Protein AF-A0A6G8D9Y0-F1 (afdb_monomer_lite)

Structure (mmCIF, N/CA/C/O backbone):
data_AF-A0A6G8D9Y0-F1
#
_entry.id   AF-A0A6G8D9Y0-F1
#
loop_
_atom_site.group_PDB
_atom_site.id
_atom_site.type_symbol
_atom_site.label_atom_id
_atom_site.label_alt_id
_atom_site.label_comp_id
_atom_site.label_asym_id
_atom_site.label_entity_id
_atom_site.label_seq_id
_atom_site.pdbx_PDB_ins_code
_atom_site.Cartn_x
_atom_site.Cartn_y
_atom_site.Cartn_z
_atom_site.occupancy
_atom_site.B_iso_or_equiv
_atom_site.auth_seq_id
_atom_site.auth_comp_id
_atom_site.auth_asym_id
_atom_site.auth_atom_id
_atom_site.pdbx_PDB_model_num
ATOM 1 N N . MET A 1 1 ? 21.546 -13.161 -48.685 1.00 50.31 1 MET A N 1
ATOM 2 C CA . MET A 1 1 ? 21.879 -13.154 -47.242 1.00 50.31 1 MET A CA 1
ATOM 3 C C . MET A 1 1 ? 23.247 -12.493 -47.107 1.00 50.31 1 MET A C 1
ATOM 5 O O . MET A 1 1 ? 24.201 -13.130 -47.518 1.00 50.31 1 MET A O 1
ATOM 9 N N . PRO A 1 2 ? 23.365 -11.225 -46.674 1.00 48.22 2 PRO A N 1
ATOM 10 C CA . PRO A 1 2 ? 24.574 -10.432 -46.944 1.00 48.22 2 PRO A CA 1
ATOM 11 C C . PRO A 1 2 ? 25.715 -10.573 -45.921 1.00 48.22 2 PRO A C 1
ATOM 13 O O . PRO A 1 2 ? 26.745 -9.939 -46.103 1.00 48.22 2 PRO A O 1
ATOM 16 N N . PHE A 1 3 ? 25.543 -11.341 -44.838 1.00 56.94 3 PHE A N 1
ATOM 17 C CA . PHE A 1 3 ? 26.361 -11.175 -43.625 1.00 56.94 3 PHE A CA 1
ATOM 18 C C . PHE A 1 3 ? 27.066 -12.440 -43.110 1.00 56.94 3 PHE A C 1
ATOM 20 O O . PHE A 1 3 ? 27.676 -12.390 -42.049 1.00 56.94 3 PHE A O 1
ATOM 27 N N . PHE A 1 4 ? 26.991 -13.571 -43.819 1.00 63.81 4 PHE A N 1
ATOM 28 C CA . PHE A 1 4 ? 27.434 -14.874 -43.301 1.00 63.81 4 PHE A CA 1
ATOM 29 C C . PHE A 1 4 ? 28.568 -15.459 -44.151 1.00 63.81 4 PHE A C 1
ATOM 31 O O . PHE A 1 4 ? 28.309 -16.227 -45.073 1.00 63.81 4 PHE A O 1
ATOM 38 N N . ASN A 1 5 ? 29.816 -15.104 -43.832 1.00 61.41 5 ASN A N 1
ATOM 39 C CA . ASN A 1 5 ? 31.020 -15.651 -44.484 1.00 61.41 5 ASN A CA 1
ATOM 40 C C . ASN A 1 5 ? 31.768 -16.680 -43.611 1.00 61.41 5 ASN A C 1
ATOM 42 O O . ASN A 1 5 ? 32.840 -17.146 -43.987 1.00 61.41 5 ASN A O 1
ATOM 46 N N . VAL A 1 6 ? 31.224 -17.025 -42.440 1.00 64.06 6 VAL A N 1
ATOM 47 C CA . VAL A 1 6 ? 31.900 -17.815 -41.399 1.00 64.06 6 VAL A CA 1
ATOM 48 C C . VAL A 1 6 ? 31.028 -18.999 -40.961 1.00 64.06 6 VAL A C 1
ATOM 50 O O . VAL A 1 6 ? 29.800 -18.925 -41.020 1.00 64.06 6 VAL A O 1
ATOM 53 N N . CYS A 1 7 ? 31.662 -20.096 -40.526 1.00 76.75 7 CYS A N 1
ATOM 54 C CA . CYS A 1 7 ? 31.003 -21.352 -40.140 1.00 76.75 7 CYS A CA 1
ATOM 55 C C . CYS A 1 7 ? 30.006 -21.160 -38.979 1.00 76.75 7 CYS A C 1
ATOM 57 O O . CYS A 1 7 ? 28.905 -21.717 -38.994 1.00 76.75 7 CYS A O 1
ATOM 59 N N . MET A 1 8 ? 30.360 -20.316 -38.002 1.00 87.62 8 MET A N 1
ATOM 60 C CA . MET A 1 8 ? 29.508 -19.951 -36.871 1.00 87.62 8 MET A CA 1
ATOM 61 C C . MET A 1 8 ? 29.649 -18.469 -36.512 1.00 87.62 8 MET A C 1
ATOM 63 O O . MET A 1 8 ? 30.760 -17.949 -36.444 1.00 87.62 8 MET A O 1
ATOM 67 N N . GLN A 1 9 ? 28.527 -17.819 -36.195 1.00 90.12 9 GLN A N 1
ATOM 68 C CA . GLN A 1 9 ? 28.499 -16.474 -35.617 1.00 90.12 9 GLN A CA 1
ATOM 69 C C . GLN A 1 9 ? 27.781 -16.486 -34.265 1.00 90.12 9 GLN A C 1
ATOM 71 O O . GLN A 1 9 ? 26.685 -17.041 -34.139 1.00 90.12 9 GLN A O 1
ATOM 76 N N . VAL A 1 10 ? 28.378 -15.856 -33.254 1.00 89.81 10 VAL A N 1
ATOM 77 C CA . VAL A 1 10 ? 27.790 -15.709 -31.916 1.00 89.81 10 VAL A CA 1
ATOM 78 C C . VAL A 1 10 ? 27.515 -14.235 -31.658 1.00 89.81 10 VAL A C 1
ATOM 80 O O . VAL A 1 10 ? 28.438 -13.426 -31.575 1.00 89.81 10 VAL A O 1
ATOM 83 N N . PHE A 1 11 ? 26.241 -13.887 -31.503 1.00 89.94 11 PHE A N 1
ATOM 84 C CA . PHE A 1 11 ? 25.819 -12.523 -31.211 1.00 89.94 11 PHE A CA 1
ATOM 85 C C . PHE A 1 11 ? 25.695 -12.340 -29.702 1.00 89.94 11 PHE A C 1
ATOM 87 O O . PHE A 1 11 ? 24.958 -13.074 -29.031 1.00 89.94 11 PHE A O 1
ATOM 94 N N . TYR A 1 12 ? 26.392 -11.344 -29.168 1.00 87.06 12 TYR A N 1
ATOM 95 C CA . TYR A 1 12 ? 26.414 -11.064 -27.739 1.00 87.06 12 TYR A CA 1
ATOM 96 C C . TYR A 1 12 ? 26.311 -9.565 -27.449 1.00 87.06 12 TYR A C 1
ATOM 98 O O . TYR A 1 12 ? 26.451 -8.709 -28.321 1.00 87.06 12 TYR A O 1
ATOM 106 N N . ASP A 1 13 ? 26.015 -9.265 -26.190 1.00 86.00 13 ASP A N 1
ATOM 107 C CA . ASP A 1 13 ? 25.946 -7.913 -25.654 1.00 86.00 13 ASP A CA 1
ATOM 108 C C . ASP A 1 13 ? 27.280 -7.567 -24.987 1.00 86.00 13 ASP A C 1
ATOM 110 O O . ASP A 1 13 ? 27.588 -8.110 -23.922 1.00 86.00 13 ASP A O 1
ATOM 114 N N . GLY A 1 14 ? 28.068 -6.687 -25.613 1.00 80.38 14 GLY A N 1
ATOM 115 C CA . GLY A 1 14 ? 29.402 -6.322 -25.134 1.00 80.38 14 GLY A CA 1
ATOM 116 C C . GLY A 1 14 ? 29.428 -5.658 -23.754 1.00 80.38 14 GLY A C 1
ATOM 117 O O . GLY A 1 14 ? 30.420 -5.793 -23.042 1.00 80.38 14 GLY A O 1
ATOM 118 N N . GLU A 1 15 ? 28.331 -5.021 -23.329 1.00 83.62 15 GLU A N 1
ATOM 119 C CA . GLU A 1 15 ? 28.207 -4.427 -21.986 1.00 83.62 15 GLU A CA 1
ATOM 120 C C . GLU A 1 15 ? 27.876 -5.466 -20.903 1.00 83.62 15 GLU A C 1
ATOM 122 O O . GLU A 1 15 ? 27.834 -5.130 -19.723 1.00 83.62 15 GLU A O 1
ATOM 127 N N . CYS A 1 16 ? 27.642 -6.736 -21.258 1.00 82.81 16 CYS A N 1
ATOM 128 C CA . CYS A 1 16 ? 27.448 -7.800 -20.280 1.00 82.81 16 CYS A CA 1
ATOM 129 C C . CYS A 1 16 ? 28.756 -8.577 -20.045 1.00 82.81 16 CYS A C 1
ATOM 131 O O . CYS A 1 16 ? 29.104 -9.430 -20.869 1.00 82.81 16 CYS A O 1
ATOM 133 N N . PRO A 1 17 ? 29.436 -8.413 -18.888 1.00 82.25 17 PRO A N 1
ATOM 134 C CA . PRO A 1 17 ? 30.695 -9.108 -18.617 1.00 82.25 17 PRO A CA 1
ATOM 135 C C . PRO A 1 17 ? 30.561 -10.632 -18.663 1.00 82.25 17 PRO A C 1
ATOM 137 O O . PRO A 1 17 ? 31.468 -11.315 -19.128 1.00 82.25 17 PRO A O 1
ATOM 140 N N . LEU A 1 18 ? 29.417 -11.170 -18.220 1.00 82.50 18 LEU A N 1
ATOM 141 C CA . LEU A 1 18 ? 29.143 -12.607 -18.259 1.00 82.50 18 LEU A CA 1
ATOM 142 C C . LEU A 1 18 ? 29.055 -13.127 -19.695 1.00 82.50 18 LEU A C 1
ATOM 144 O O . LEU A 1 18 ? 29.633 -14.167 -19.982 1.00 82.50 18 LEU A O 1
ATOM 148 N N . CYS A 1 19 ? 28.375 -12.407 -20.594 1.00 79.19 19 CYS A N 1
ATOM 149 C CA . CYS A 1 19 ? 28.251 -12.824 -21.992 1.00 79.19 19 CYS A CA 1
ATOM 150 C C . CYS A 1 19 ? 29.609 -12.761 -22.695 1.00 79.19 19 CYS A C 1
ATOM 152 O O . CYS A 1 19 ? 30.014 -13.745 -23.304 1.00 79.19 19 CYS A O 1
ATOM 154 N N . SER A 1 20 ? 30.330 -11.648 -22.539 1.00 78.75 20 SER A N 1
ATOM 155 C CA . SER A 1 20 ? 31.640 -11.434 -23.162 1.00 78.75 20 SER A CA 1
ATOM 156 C C . SER A 1 20 ? 32.686 -12.443 -22.677 1.00 78.75 20 SER A C 1
ATOM 158 O O . SER A 1 20 ? 33.406 -13.035 -23.472 1.00 78.75 20 SER A O 1
ATOM 160 N N . GLN A 1 21 ? 32.764 -12.698 -21.367 1.00 79.94 21 GLN A N 1
ATOM 161 C CA . GLN A 1 21 ? 33.706 -13.684 -20.822 1.00 79.94 21 GLN A CA 1
ATOM 162 C C . GLN A 1 21 ? 33.341 -15.112 -21.218 1.00 79.94 21 GLN A C 1
ATOM 164 O O . GLN A 1 21 ? 34.226 -15.944 -21.421 1.00 79.94 21 GLN A O 1
ATOM 169 N N . TYR A 1 22 ? 32.046 -15.408 -21.300 1.00 77.69 22 TYR A N 1
ATOM 170 C CA . TYR A 1 22 ? 31.579 -16.729 -21.667 1.00 77.69 22 TYR A CA 1
ATOM 171 C C . TYR A 1 22 ? 31.916 -17.053 -23.125 1.00 77.69 22 TYR A C 1
ATOM 173 O O . TYR A 1 22 ? 32.521 -18.090 -23.372 1.00 77.69 22 TYR A O 1
ATOM 181 N N . THR A 1 23 ? 31.636 -16.153 -24.074 1.00 74.06 23 THR A N 1
ATOM 182 C CA . THR A 1 23 ? 31.952 -16.370 -25.497 1.00 74.06 23 THR A CA 1
ATOM 183 C C . THR A 1 23 ? 33.449 -16.565 -25.749 1.00 74.06 23 THR A C 1
ATOM 185 O O . THR A 1 23 ? 33.820 -17.466 -26.498 1.00 74.06 23 THR A O 1
ATOM 188 N N . ILE A 1 24 ? 34.309 -15.810 -25.055 1.00 72.69 24 ILE A N 1
ATOM 189 C CA . ILE A 1 24 ? 35.775 -15.928 -25.154 1.00 72.69 24 ILE A CA 1
ATOM 190 C C . ILE A 1 24 ? 36.285 -17.286 -24.638 1.00 72.69 24 ILE A C 1
ATOM 192 O O . ILE A 1 24 ? 37.199 -17.874 -25.212 1.00 72.69 24 ILE A O 1
ATOM 196 N N . LYS A 1 25 ? 35.711 -17.816 -23.550 1.00 71.81 25 LYS A N 1
ATOM 197 C CA . LYS A 1 25 ? 36.245 -19.002 -22.848 1.00 71.81 25 LYS A CA 1
ATOM 198 C C . LYS A 1 25 ? 35.800 -20.349 -23.421 1.00 71.81 25 LYS A C 1
ATOM 200 O O . LYS A 1 25 ? 36.259 -21.381 -22.932 1.00 71.81 25 LYS A O 1
ATOM 205 N N . LEU A 1 26 ? 34.918 -20.374 -24.421 1.00 71.69 26 LEU A N 1
ATOM 206 C CA . LEU A 1 26 ? 34.346 -21.628 -24.925 1.00 71.69 26 LEU A CA 1
ATOM 207 C C . LEU A 1 26 ? 35.297 -22.459 -25.794 1.00 71.69 26 LEU A C 1
ATOM 209 O O . LEU A 1 26 ? 35.061 -23.662 -25.931 1.00 71.69 26 LEU A O 1
ATOM 213 N N . GLY A 1 27 ? 36.339 -21.852 -26.373 1.00 72.94 27 GLY A N 1
ATOM 214 C CA . GLY A 1 27 ? 37.294 -22.553 -27.242 1.00 72.94 27 GLY A CA 1
ATOM 215 C C . GLY A 1 27 ? 36.645 -23.192 -28.478 1.00 72.94 27 GLY A C 1
ATOM 216 O O . GLY A 1 27 ? 37.085 -24.246 -28.929 1.00 72.94 27 GLY A O 1
ATOM 217 N N . LEU A 1 28 ? 35.575 -22.578 -28.998 1.00 77.75 28 LEU A N 1
ATOM 218 C CA . LEU A 1 28 ? 34.721 -23.129 -30.062 1.00 77.75 28 LEU A CA 1
ATOM 219 C C . LEU A 1 28 ? 35.486 -23.419 -31.358 1.00 77.75 28 LEU A C 1
ATOM 221 O O . LEU A 1 28 ? 35.120 -24.332 -32.095 1.00 77.75 28 LEU A O 1
ATOM 225 N N . GLU A 1 29 ? 36.568 -22.686 -31.617 1.00 75.56 29 GLU A N 1
ATOM 226 C CA . GLU A 1 29 ? 37.358 -22.811 -32.843 1.00 75.56 29 GLU A CA 1
ATOM 227 C C . GLU A 1 29 ? 37.914 -24.225 -33.054 1.00 75.56 29 GLU A C 1
ATOM 229 O O . GLU A 1 29 ? 38.002 -24.704 -34.183 1.00 75.56 29 GLU A O 1
ATOM 234 N N . LYS A 1 30 ? 38.194 -24.950 -31.961 1.00 71.44 30 LYS A N 1
ATOM 235 C CA . LYS A 1 30 ? 38.658 -26.344 -32.018 1.00 71.44 30 LYS A CA 1
ATOM 236 C C . LYS A 1 30 ? 37.603 -27.313 -32.557 1.00 71.44 30 LYS A C 1
ATOM 238 O O . LYS A 1 30 ? 37.970 -28.356 -33.085 1.00 71.44 30 LYS A O 1
ATOM 243 N N . ALA A 1 31 ? 36.317 -27.000 -32.397 1.00 73.12 31 ALA A N 1
ATOM 244 C CA . ALA A 1 31 ? 35.209 -27.874 -32.778 1.00 73.12 31 ALA A CA 1
ATOM 245 C C . ALA A 1 31 ? 34.554 -27.483 -34.112 1.00 73.12 31 ALA A C 1
ATOM 247 O O . ALA A 1 31 ? 34.058 -28.359 -34.816 1.00 73.12 31 ALA A O 1
ATOM 248 N N . VAL A 1 32 ? 34.527 -26.188 -34.458 1.00 74.62 32 VAL A N 1
ATOM 249 C CA . VAL A 1 32 ? 33.799 -25.675 -35.640 1.00 74.62 32 VAL A CA 1
ATOM 250 C C . VAL A 1 32 ? 34.645 -24.842 -36.613 1.00 74.62 32 VAL A C 1
ATOM 252 O O . VAL A 1 32 ? 34.125 -24.388 -37.633 1.00 74.62 32 VAL A O 1
ATOM 255 N N . GLY A 1 33 ? 35.944 -24.661 -36.351 1.00 78.69 33 GLY A N 1
ATOM 256 C CA . GLY A 1 33 ? 36.839 -23.873 -37.201 1.00 78.69 33 GLY A CA 1
ATOM 257 C C . GLY A 1 33 ? 36.701 -22.369 -36.952 1.00 78.69 33 GLY A C 1
ATOM 258 O O . GLY A 1 33 ? 36.866 -21.910 -35.830 1.00 78.69 33 GLY A O 1
ATOM 259 N N . LEU A 1 34 ? 36.414 -21.577 -37.987 1.00 79.75 34 LEU A N 1
ATOM 260 C CA . LEU A 1 34 ? 36.272 -20.121 -37.847 1.00 79.75 34 LEU A CA 1
ATOM 261 C C . LEU A 1 34 ? 34.972 -19.758 -37.107 1.00 79.75 34 LEU A C 1
ATOM 263 O O . LEU A 1 34 ? 33.882 -20.170 -37.517 1.00 79.75 34 LEU A O 1
ATOM 267 N N . VAL A 1 35 ? 35.094 -18.950 -36.050 1.00 83.12 35 VAL A N 1
ATOM 268 C CA . VAL A 1 35 ? 33.979 -18.411 -35.257 1.00 83.12 35 VAL A CA 1
ATOM 269 C C . VAL A 1 35 ? 34.064 -16.892 -35.236 1.00 83.12 35 VAL A C 1
ATOM 271 O O . VAL A 1 35 ? 35.095 -16.330 -34.885 1.00 83.12 35 VAL A O 1
ATOM 274 N N . GLU A 1 36 ? 32.969 -16.217 -35.572 1.00 87.25 36 GLU A N 1
ATOM 275 C CA . GLU A 1 36 ? 32.878 -14.758 -35.495 1.00 87.25 36 GLU A CA 1
ATOM 276 C C . GLU A 1 36 ? 32.059 -14.343 -34.267 1.00 87.25 36 GLU A C 1
ATOM 278 O O . GLU A 1 36 ? 30.906 -14.752 -34.094 1.00 87.25 36 GLU A O 1
ATOM 283 N N . LEU A 1 37 ? 32.651 -13.527 -33.395 1.00 87.06 37 LEU A N 1
ATOM 284 C CA . LEU A 1 37 ? 31.970 -12.950 -32.237 1.00 87.06 37 LEU A CA 1
ATOM 285 C C . LEU A 1 37 ? 31.473 -11.548 -32.599 1.00 87.06 37 LEU A C 1
ATOM 287 O O . LEU A 1 37 ? 32.272 -10.658 -32.878 1.00 87.06 37 LEU A O 1
ATOM 291 N N . ILE A 1 38 ? 30.157 -11.340 -32.575 1.00 88.75 38 ILE A N 1
ATOM 292 C CA . ILE A 1 38 ? 29.527 -10.086 -33.005 1.00 88.75 38 ILE A CA 1
ATOM 293 C C . ILE A 1 38 ? 28.942 -9.361 -31.791 1.00 88.75 38 ILE A C 1
ATOM 295 O O . ILE A 1 38 ? 27.948 -9.807 -31.207 1.00 88.75 38 ILE A O 1
ATOM 299 N N . ASN A 1 39 ? 29.531 -8.215 -31.435 1.00 88.44 39 ASN A N 1
ATOM 300 C CA . ASN A 1 39 ? 28.971 -7.307 -30.436 1.00 88.44 39 ASN A CA 1
ATOM 301 C C . ASN A 1 39 ? 27.792 -6.522 -31.034 1.00 88.44 39 ASN A C 1
ATOM 303 O O . ASN A 1 39 ? 27.966 -5.672 -31.908 1.00 88.44 39 ASN A O 1
ATOM 307 N N . LEU A 1 40 ? 26.581 -6.767 -30.529 1.00 87.56 40 LEU A N 1
ATOM 308 C CA . LEU A 1 40 ? 25.357 -6.141 -31.041 1.00 87.56 40 LEU A CA 1
ATOM 309 C C . LEU A 1 40 ? 25.271 -4.628 -30.798 1.00 87.56 40 LEU A C 1
ATOM 311 O O . LEU A 1 40 ? 24.463 -3.967 -31.447 1.00 87.56 40 LEU A O 1
ATOM 315 N N . ARG A 1 41 ? 26.090 -4.063 -29.901 1.00 84.94 41 ARG A N 1
ATOM 316 C CA . ARG A 1 41 ? 26.134 -2.607 -29.663 1.00 84.94 41 ARG A CA 1
ATOM 317 C C . ARG A 1 41 ? 26.851 -1.836 -30.764 1.00 84.94 41 ARG A C 1
ATOM 319 O O . ARG A 1 41 ? 26.558 -0.667 -30.976 1.00 84.94 41 ARG A O 1
ATOM 326 N N . GLU A 1 42 ? 27.752 -2.499 -31.479 1.00 87.31 42 GLU A N 1
ATOM 327 C CA . GLU A 1 42 ? 28.568 -1.908 -32.548 1.00 87.31 42 GLU A CA 1
ATOM 328 C C . GLU A 1 42 ? 27.992 -2.185 -33.949 1.00 87.31 42 GLU A C 1
ATOM 330 O O . GLU A 1 42 ? 28.520 -1.710 -34.955 1.00 87.31 42 GLU A O 1
ATOM 335 N N . ARG A 1 43 ? 26.917 -2.983 -34.022 1.00 87.38 43 ARG A N 1
ATOM 336 C CA . ARG A 1 43 ? 26.302 -3.495 -35.258 1.00 87.38 43 ARG A CA 1
ATOM 337 C C . ARG A 1 43 ? 24.767 -3.368 -35.208 1.00 87.38 43 ARG A C 1
ATOM 339 O O . ARG A 1 43 ? 24.061 -4.385 -35.157 1.00 87.38 43 ARG A O 1
ATOM 346 N N . PRO A 1 44 ? 24.210 -2.141 -35.172 1.00 84.06 44 PRO A N 1
ATOM 347 C CA . PRO A 1 44 ? 22.764 -1.913 -35.063 1.00 84.06 44 PRO A CA 1
ATOM 348 C C . PRO A 1 44 ? 21.954 -2.542 -36.211 1.00 84.06 44 PRO A C 1
ATOM 350 O O . PRO A 1 44 ? 20.813 -2.963 -36.009 1.00 84.06 44 PRO A O 1
ATOM 353 N N . GLU A 1 45 ? 22.543 -2.677 -37.397 1.00 88.31 45 GLU A N 1
ATOM 354 C CA . GLU A 1 45 ? 21.960 -3.363 -38.549 1.00 88.31 45 GLU A CA 1
ATOM 355 C C . GLU A 1 45 ? 21.708 -4.857 -38.282 1.00 88.31 45 GLU A C 1
ATOM 357 O O . GLU A 1 45 ? 20.662 -5.384 -38.668 1.00 88.31 45 GLU A O 1
ATOM 362 N N . MET A 1 46 ? 22.600 -5.527 -37.542 1.00 87.44 46 MET A N 1
ATOM 363 C CA . MET A 1 46 ? 22.434 -6.934 -37.153 1.00 87.44 46 MET A CA 1
ATOM 364 C C . MET A 1 46 ? 21.347 -7.094 -36.098 1.00 87.44 46 MET A C 1
ATOM 366 O O . MET A 1 46 ? 20.542 -8.023 -36.164 1.00 87.44 46 MET A O 1
ATOM 370 N N . LEU A 1 47 ? 21.278 -6.160 -35.147 1.00 86.88 47 LEU A N 1
ATOM 371 C CA . LEU A 1 47 ? 20.212 -6.125 -34.150 1.00 86.88 47 LEU A CA 1
ATOM 372 C C . LEU A 1 47 ? 18.835 -5.952 -34.812 1.00 86.88 47 LEU A C 1
ATOM 374 O O . LEU A 1 47 ? 17.884 -6.649 -34.450 1.00 86.88 47 LEU A O 1
ATOM 378 N N . ALA A 1 48 ? 18.721 -5.055 -35.796 1.00 85.94 48 ALA A N 1
ATOM 379 C CA . ALA A 1 48 ? 17.496 -4.870 -36.570 1.00 85.94 48 ALA A CA 1
ATOM 380 C C . ALA A 1 48 ? 17.141 -6.124 -37.388 1.00 85.94 48 ALA A C 1
ATOM 382 O O . ALA A 1 48 ? 15.982 -6.547 -37.400 1.00 85.94 48 ALA A O 1
ATOM 383 N N . TRP A 1 49 ? 18.135 -6.764 -38.012 1.00 88.75 49 TRP A N 1
ATOM 384 C CA . TRP A 1 49 ? 17.942 -8.012 -38.749 1.00 88.75 49 TRP A CA 1
ATOM 385 C C . TRP A 1 49 ? 17.434 -9.147 -37.848 1.00 88.75 49 TRP A C 1
ATOM 387 O O . TRP A 1 49 ? 16.433 -9.781 -38.188 1.00 88.75 49 TRP A O 1
ATOM 397 N N . LEU A 1 50 ? 18.041 -9.362 -36.677 1.00 89.62 50 LEU A N 1
ATOM 398 C CA . LEU A 1 50 ? 17.598 -10.375 -35.710 1.00 89.62 50 LEU A CA 1
ATOM 399 C C . LEU A 1 50 ? 16.143 -10.155 -35.285 1.00 89.62 50 LEU A C 1
ATOM 401 O O . LEU A 1 50 ? 15.332 -11.084 -35.333 1.00 89.62 50 LEU A O 1
ATOM 405 N N . LYS A 1 51 ? 15.780 -8.905 -34.982 1.00 86.25 51 LYS A N 1
ATOM 406 C CA . LYS A 1 51 ? 14.398 -8.540 -34.649 1.00 86.25 51 LYS A CA 1
ATOM 407 C C . LYS A 1 51 ? 13.430 -8.791 -35.800 1.00 86.25 51 LYS A C 1
ATOM 409 O O . LYS A 1 51 ? 12.339 -9.300 -35.561 1.00 86.25 51 LYS A O 1
ATOM 414 N N . SER A 1 52 ? 13.827 -8.510 -37.046 1.00 87.31 52 SER A N 1
ATOM 415 C CA . SER A 1 52 ? 13.008 -8.814 -38.234 1.00 87.31 52 SER A CA 1
ATOM 416 C C . SER A 1 52 ? 12.732 -10.315 -38.403 1.00 87.31 52 SER A C 1
ATOM 418 O O . SER A 1 52 ? 11.751 -10.703 -39.032 1.00 87.31 52 SER A O 1
ATOM 420 N N . LYS A 1 53 ? 13.576 -11.169 -37.812 1.00 87.19 53 LYS A N 1
ATOM 421 C CA . LYS A 1 53 ? 13.408 -12.627 -37.758 1.00 87.19 53 LYS A CA 1
ATOM 422 C C . LYS A 1 53 ? 12.661 -13.110 -36.511 1.00 87.19 53 LYS A C 1
ATOM 424 O O . LYS A 1 53 ? 12.569 -14.315 -36.301 1.00 87.19 53 LYS A O 1
ATOM 429 N N . GLY A 1 54 ? 12.122 -12.200 -35.697 1.00 85.06 54 GLY A N 1
ATOM 430 C CA . GLY A 1 54 ? 11.400 -12.526 -34.466 1.00 85.06 54 GLY A CA 1
ATOM 431 C C . GLY A 1 54 ? 12.302 -12.945 -33.302 1.00 85.06 54 GLY A C 1
ATOM 432 O O . GLY A 1 54 ? 11.804 -13.464 -32.307 1.00 85.06 54 GLY A O 1
ATOM 433 N N . VAL A 1 55 ? 13.617 -12.731 -33.410 1.00 86.31 55 VAL A N 1
ATOM 434 C CA . VAL A 1 55 ? 14.589 -13.056 -32.362 1.00 86.31 55 VAL A CA 1
ATOM 435 C C . VAL A 1 55 ? 14.962 -11.778 -31.623 1.00 86.31 55 VAL A C 1
ATOM 437 O O . VAL A 1 55 ? 15.483 -10.841 -32.223 1.00 86.31 55 VAL A O 1
ATOM 440 N N . ASP A 1 56 ? 14.712 -11.744 -30.314 1.00 85.44 56 ASP A N 1
ATOM 441 C CA . ASP A 1 56 ? 15.084 -10.615 -29.459 1.00 85.44 56 ASP A CA 1
ATOM 442 C C . ASP A 1 56 ? 16.353 -10.937 -28.641 1.00 85.44 56 ASP A C 1
ATOM 444 O O . ASP A 1 56 ? 16.307 -11.781 -27.733 1.00 85.44 56 ASP A O 1
ATOM 448 N N . PRO A 1 57 ? 17.492 -10.275 -28.921 1.00 83.38 57 PRO A N 1
ATOM 449 C CA . PRO A 1 57 ? 18.740 -10.495 -28.189 1.00 83.38 57 PRO A CA 1
ATOM 450 C C . PRO A 1 57 ? 18.721 -10.024 -26.724 1.00 83.38 57 PRO A C 1
ATOM 452 O O . PRO A 1 57 ? 19.570 -10.442 -25.924 1.00 83.38 57 PRO A O 1
ATOM 455 N N . ASP A 1 58 ? 17.745 -9.197 -26.329 1.00 78.81 58 ASP A N 1
ATOM 456 C CA . ASP A 1 58 ? 17.506 -8.877 -24.914 1.00 78.81 58 ASP A CA 1
ATOM 457 C C . ASP A 1 58 ? 16.919 -10.090 -24.161 1.00 78.81 58 ASP A C 1
ATOM 459 O O . ASP A 1 58 ? 17.073 -10.219 -22.943 1.00 78.81 58 ASP A O 1
ATOM 463 N N . LEU A 1 59 ? 16.281 -11.025 -24.878 1.00 78.12 59 LEU A N 1
ATOM 464 C CA . LEU A 1 59 ? 15.628 -12.208 -24.302 1.00 78.12 59 LEU A CA 1
ATOM 465 C C . LEU A 1 59 ? 16.497 -13.458 -24.303 1.00 78.12 59 LEU A C 1
ATOM 467 O O . LEU A 1 59 ? 16.125 -14.455 -23.678 1.00 78.12 59 LEU A O 1
ATOM 471 N N . GLY A 1 60 ? 17.652 -13.401 -24.957 1.00 81.25 60 GLY A N 1
ATOM 472 C CA . GLY A 1 60 ? 18.625 -14.472 -24.913 1.00 81.25 60 GLY A CA 1
ATOM 473 C C . GLY A 1 60 ? 19.764 -14.318 -25.910 1.00 81.25 60 GLY A C 1
ATOM 474 O O . GLY A 1 60 ? 19.713 -13.490 -26.812 1.00 81.25 60 GLY A O 1
ATOM 475 N N . MET A 1 61 ? 20.799 -15.134 -25.731 1.00 85.88 61 MET A N 1
ATOM 476 C CA . MET A 1 61 ? 21.945 -15.199 -26.635 1.00 85.88 61 MET A CA 1
ATOM 477 C C . MET A 1 61 ? 21.514 -15.791 -27.975 1.00 85.88 61 MET A C 1
ATOM 479 O O . MET A 1 61 ? 20.622 -16.643 -28.014 1.00 85.88 61 MET A O 1
ATOM 483 N N . VAL A 1 62 ? 22.142 -15.342 -29.059 1.00 91.94 62 VAL A N 1
ATOM 484 C CA . VAL A 1 62 ? 21.821 -15.796 -30.412 1.00 91.94 62 VAL A CA 1
ATOM 485 C C . VAL A 1 62 ? 23.063 -16.390 -31.051 1.00 91.94 62 VAL A C 1
ATOM 487 O O . VAL A 1 62 ? 24.144 -15.809 -30.983 1.00 91.94 62 VAL A O 1
ATOM 490 N N . VAL A 1 63 ? 22.901 -17.546 -31.685 1.00 91.75 63 VAL A N 1
ATOM 491 C CA . VAL A 1 63 ? 23.961 -18.216 -32.442 1.00 91.75 63 VAL A CA 1
ATOM 492 C C . VAL A 1 63 ? 23.426 -18.545 -33.823 1.00 91.75 63 VAL A C 1
ATOM 494 O O . VAL A 1 63 ? 22.362 -19.148 -33.950 1.00 91.75 63 VAL A O 1
ATOM 497 N N . PHE A 1 64 ? 24.165 -18.166 -34.857 1.00 91.19 64 PHE A N 1
ATOM 498 C CA . PHE A 1 64 ? 23.920 -18.615 -36.218 1.00 91.19 64 PHE A CA 1
ATOM 499 C C . PHE A 1 64 ? 24.935 -19.698 -36.575 1.00 91.19 64 PHE A C 1
ATOM 501 O O . PHE A 1 64 ? 26.141 -19.469 -36.512 1.00 91.19 64 PHE A O 1
ATOM 508 N N . HIS A 1 65 ? 24.451 -20.889 -36.920 1.00 89.00 65 HIS A N 1
ATOM 509 C CA . HIS A 1 65 ? 25.294 -22.030 -37.272 1.00 89.00 65 HIS A CA 1
ATOM 510 C C . HIS A 1 65 ? 24.553 -22.950 -38.247 1.00 89.00 65 HIS A C 1
ATOM 512 O O . HIS A 1 65 ? 23.366 -23.221 -38.052 1.00 89.00 65 HIS A O 1
ATOM 518 N N . ALA A 1 66 ? 25.244 -23.430 -39.288 1.00 84.75 66 ALA A N 1
ATOM 519 C CA . ALA A 1 66 ? 24.686 -24.321 -40.314 1.00 84.75 66 ALA A CA 1
ATOM 520 C C . ALA A 1 66 ? 23.351 -23.815 -40.910 1.00 84.75 66 ALA A C 1
ATOM 522 O O . ALA A 1 66 ? 22.361 -24.540 -40.981 1.00 84.75 66 ALA A O 1
ATOM 523 N N . ASN A 1 67 ? 23.320 -22.534 -41.300 1.00 83.62 67 ASN A N 1
ATOM 524 C CA . ASN A 1 67 ? 22.152 -21.849 -41.870 1.00 83.62 67 ASN A CA 1
ATOM 525 C C . ASN A 1 67 ? 20.900 -21.816 -40.963 1.00 83.62 67 ASN A C 1
ATOM 527 O O . ASN A 1 67 ? 19.777 -21.643 -41.438 1.00 83.62 67 ASN A O 1
ATOM 531 N N . ARG A 1 68 ? 21.079 -21.974 -39.644 1.00 89.31 68 ARG A N 1
ATOM 532 C CA . ARG A 1 68 ? 20.004 -21.936 -38.648 1.00 89.31 68 ARG A CA 1
ATOM 533 C C . ARG A 1 68 ? 20.329 -20.957 -37.524 1.00 89.31 68 ARG A C 1
ATOM 535 O O . ARG A 1 68 ? 21.450 -20.914 -37.022 1.00 89.31 68 ARG A O 1
ATOM 542 N N . LEU A 1 69 ? 19.313 -20.200 -37.108 1.00 91.19 69 LEU A N 1
ATOM 543 C CA . LEU A 1 69 ? 19.350 -19.385 -35.896 1.00 91.19 69 LEU A CA 1
ATOM 544 C C . LEU A 1 69 ? 18.946 -20.228 -34.687 1.00 91.19 69 LEU A C 1
ATOM 546 O O . LEU A 1 69 ? 17.889 -20.861 -34.676 1.00 91.19 69 LEU A O 1
ATOM 550 N N . TYR A 1 70 ? 19.783 -20.188 -33.663 1.00 91.88 70 TYR A N 1
ATOM 551 C CA . TYR A 1 70 ? 19.518 -20.710 -32.335 1.00 91.88 70 TYR A CA 1
ATOM 552 C C . TYR A 1 70 ? 19.396 -19.524 -31.381 1.00 91.88 70 TYR A C 1
ATOM 554 O O . TYR A 1 70 ? 20.174 -18.572 -31.465 1.00 91.88 70 TYR A O 1
ATOM 562 N N . HIS A 1 71 ? 18.433 -19.573 -30.462 1.00 91.38 71 HIS A N 1
ATOM 563 C CA . HIS A 1 71 ? 18.178 -18.502 -29.498 1.00 91.38 71 HIS A CA 1
ATOM 564 C C . HIS A 1 71 ? 18.009 -19.069 -28.094 1.00 91.38 71 HIS A C 1
ATOM 566 O O . HIS A 1 71 ? 17.511 -20.179 -27.905 1.00 91.38 71 HIS A O 1
ATOM 572 N N . GLY A 1 72 ? 18.439 -18.306 -27.096 1.00 89.06 72 GLY A N 1
ATOM 573 C CA . GLY A 1 72 ? 18.169 -18.612 -25.703 1.00 89.06 72 GLY A CA 1
ATOM 574 C C . GLY A 1 72 ? 18.798 -19.931 -25.243 1.00 89.06 72 GLY A C 1
ATOM 575 O O . GLY A 1 72 ? 19.995 -20.160 -25.419 1.00 89.06 72 GLY A O 1
ATOM 576 N N . ALA A 1 73 ? 17.976 -20.807 -24.661 1.00 89.75 73 ALA A N 1
ATOM 577 C CA . ALA A 1 73 ? 18.396 -22.115 -24.162 1.00 89.75 73 ALA A CA 1
ATOM 578 C C . ALA A 1 73 ? 18.969 -23.026 -25.265 1.00 89.75 73 ALA A C 1
ATOM 580 O O . ALA A 1 73 ? 19.880 -23.807 -24.989 1.00 89.75 73 ALA A O 1
ATOM 581 N N . ASP A 1 74 ? 18.488 -22.906 -26.508 1.00 89.94 74 ASP A N 1
ATOM 582 C CA . ASP A 1 74 ? 18.959 -23.719 -27.636 1.00 89.94 74 ASP A CA 1
ATOM 583 C C . ASP A 1 74 ? 20.323 -23.256 -28.140 1.00 89.94 74 ASP A C 1
ATOM 585 O O . ASP A 1 74 ? 21.209 -24.080 -28.369 1.00 89.94 74 ASP A O 1
ATOM 589 N N . ALA A 1 75 ? 20.518 -21.935 -28.240 1.00 90.06 75 ALA A N 1
ATOM 590 C CA . ALA A 1 75 ? 21.840 -21.358 -28.477 1.00 90.06 75 ALA A CA 1
ATOM 591 C C . ALA A 1 75 ? 22.801 -21.818 -27.385 1.00 90.06 75 ALA A C 1
ATOM 593 O O . ALA A 1 75 ? 23.934 -22.215 -27.660 1.00 90.06 75 ALA A O 1
ATOM 594 N N . MET A 1 76 ? 22.316 -21.822 -26.140 1.00 88.31 76 MET A N 1
ATOM 595 C CA . MET A 1 76 ? 23.165 -22.156 -25.022 1.00 88.31 76 MET A CA 1
ATOM 596 C C . MET A 1 76 ? 23.544 -23.657 -25.008 1.00 88.31 76 MET A C 1
ATOM 598 O O . MET A 1 76 ? 24.686 -24.070 -24.816 1.00 88.31 76 MET A O 1
ATOM 602 N N . ARG A 1 77 ? 22.589 -24.523 -25.316 1.00 90.62 77 ARG A N 1
ATOM 603 C CA . ARG A 1 77 ? 22.846 -25.956 -25.441 1.00 90.62 77 ARG A CA 1
ATOM 604 C C . ARG A 1 77 ? 23.810 -26.278 -26.583 1.00 90.62 77 ARG A C 1
ATOM 606 O O . ARG A 1 77 ? 24.655 -27.158 -26.430 1.00 90.62 77 ARG A O 1
ATOM 613 N N . LEU A 1 78 ? 23.682 -25.587 -27.719 1.00 90.12 78 LEU A N 1
ATOM 614 C CA . LEU A 1 78 ? 24.564 -25.771 -28.871 1.00 90.12 78 LEU A CA 1
ATOM 615 C C . LEU A 1 78 ? 26.017 -25.463 -28.503 1.00 90.12 78 LEU A C 1
ATOM 617 O O . LEU A 1 78 ? 26.890 -26.299 -28.719 1.00 90.12 78 LEU A O 1
ATOM 621 N N . LEU A 1 79 ? 26.273 -24.302 -27.901 1.00 88.62 79 LEU A N 1
ATOM 622 C CA . LEU A 1 79 ? 27.636 -23.917 -27.535 1.00 88.62 79 LEU A CA 1
ATOM 623 C C . LEU A 1 79 ? 28.211 -24.802 -26.425 1.00 88.62 79 LEU A C 1
ATOM 625 O O . LEU A 1 79 ? 29.386 -25.145 -26.484 1.00 88.62 79 LEU A O 1
ATOM 629 N N . ALA A 1 80 ? 27.396 -25.224 -25.451 1.00 87.38 80 ALA A N 1
ATOM 630 C CA . ALA A 1 80 ? 27.842 -26.131 -24.393 1.00 87.38 80 ALA A CA 1
ATOM 631 C C . ALA A 1 80 ? 28.335 -27.482 -24.947 1.00 87.38 80 ALA A C 1
ATOM 633 O O . ALA A 1 80 ? 29.315 -28.024 -24.444 1.00 87.38 80 ALA A O 1
ATOM 634 N N . ARG A 1 81 ? 27.695 -27.998 -26.008 1.00 87.00 81 ARG A N 1
ATOM 635 C CA . ARG A 1 81 ? 28.083 -29.252 -26.682 1.00 87.00 81 ARG A CA 1
ATOM 636 C C . ARG A 1 81 ? 29.331 -29.127 -27.550 1.00 87.00 81 ARG A C 1
ATOM 638 O O . ARG A 1 81 ? 30.024 -30.117 -27.747 1.00 87.00 81 ARG A O 1
ATOM 645 N N . LEU A 1 82 ? 29.572 -27.941 -28.101 1.00 85.94 82 LEU A N 1
ATOM 646 C CA . LEU A 1 82 ? 30.695 -27.668 -29.002 1.00 85.94 82 LEU A CA 1
ATOM 647 C C . LEU A 1 82 ? 31.915 -27.097 -28.270 1.00 85.94 82 LEU A C 1
ATOM 649 O O . LEU A 1 82 ? 32.976 -26.938 -28.864 1.00 85.94 82 LEU A O 1
ATOM 653 N N . SER A 1 83 ? 31.777 -26.769 -26.988 1.00 83.38 83 SER A N 1
ATOM 654 C CA . SER A 1 83 ? 32.850 -26.181 -26.198 1.00 83.38 83 SER A CA 1
ATOM 655 C C . SER A 1 83 ? 33.902 -27.210 -25.801 1.00 83.38 83 SER A C 1
ATOM 657 O O . SER A 1 83 ? 33.597 -28.241 -25.199 1.00 83.38 83 SER A O 1
ATOM 659 N N . SER A 1 84 ? 35.171 -26.868 -26.024 1.00 73.00 84 SER A N 1
ATOM 660 C CA . SER A 1 84 ? 36.291 -27.535 -25.367 1.00 73.00 84 SER A CA 1
ATOM 661 C C . SER A 1 84 ? 36.473 -26.923 -23.974 1.00 73.00 84 SER A C 1
ATOM 663 O O . SER A 1 84 ? 37.078 -25.860 -23.844 1.00 73.00 84 SER A O 1
ATOM 665 N N . ALA A 1 85 ? 35.905 -27.544 -22.936 1.00 70.50 85 ALA A N 1
ATOM 666 C CA . ALA A 1 85 ? 35.931 -27.002 -21.577 1.00 70.50 85 ALA A CA 1
ATOM 667 C C . ALA A 1 85 ? 37.376 -26.890 -21.036 1.00 70.50 85 ALA A C 1
ATOM 669 O O . ALA A 1 85 ? 38.026 -27.918 -20.843 1.00 70.50 85 ALA A O 1
ATOM 670 N N . PRO A 1 86 ? 37.892 -25.679 -20.746 1.00 70.44 86 PRO A N 1
ATOM 671 C CA . PRO A 1 86 ? 39.283 -25.502 -20.325 1.00 70.44 86 PRO A CA 1
ATOM 672 C C . PRO A 1 86 ? 39.514 -25.795 -18.833 1.00 70.44 86 PRO A C 1
ATOM 674 O O . PRO A 1 86 ? 40.657 -25.891 -18.400 1.00 70.44 86 PRO A O 1
ATOM 677 N N . ASN A 1 87 ? 38.451 -25.897 -18.024 1.00 80.50 87 ASN A N 1
ATOM 678 C CA . ASN A 1 87 ? 38.533 -26.191 -16.592 1.00 80.50 87 ASN A CA 1
ATOM 679 C C . ASN A 1 87 ? 37.290 -26.945 -16.079 1.00 80.50 87 ASN A C 1
ATOM 681 O O . ASN A 1 87 ? 36.258 -27.004 -16.752 1.00 80.50 87 ASN A O 1
ATOM 685 N N . VAL A 1 88 ? 37.388 -27.491 -14.860 1.00 82.62 88 VAL A N 1
ATOM 686 C CA . VAL A 1 88 ? 36.363 -28.351 -14.232 1.00 82.62 88 VAL A CA 1
ATOM 687 C C . VAL A 1 88 ? 35.020 -27.633 -14.038 1.00 82.62 88 VAL A C 1
ATOM 689 O O . VAL A 1 88 ? 33.967 -28.240 -14.219 1.00 82.62 88 VAL A O 1
ATOM 692 N N . ILE A 1 89 ? 35.035 -26.333 -13.725 1.00 80.94 89 ILE A N 1
ATOM 693 C CA . ILE A 1 89 ? 33.810 -25.542 -13.520 1.00 80.94 89 ILE A CA 1
ATOM 694 C C . ILE A 1 89 ? 33.050 -25.388 -14.843 1.00 80.94 89 ILE A C 1
ATOM 696 O O . ILE A 1 89 ? 31.847 -25.641 -14.898 1.00 80.94 89 ILE A O 1
ATOM 700 N N . VAL A 1 90 ? 33.751 -25.014 -15.919 1.00 78.12 90 VAL A N 1
ATOM 701 C CA . VAL A 1 90 ? 33.163 -24.895 -17.262 1.00 78.12 90 VAL A CA 1
ATOM 702 C C . VAL A 1 90 ? 32.693 -26.258 -17.763 1.00 78.12 90 VAL A C 1
ATOM 704 O O . VAL A 1 90 ? 31.616 -26.344 -18.343 1.00 78.12 90 VAL A O 1
ATOM 707 N N . TYR A 1 91 ? 33.438 -27.332 -17.483 1.00 83.19 91 TYR A N 1
ATOM 708 C CA . TYR A 1 91 ? 33.026 -28.695 -17.820 1.00 83.19 91 TYR A CA 1
ATOM 709 C C . TYR A 1 91 ? 31.700 -29.071 -17.148 1.00 83.19 91 TYR A C 1
ATOM 711 O O . TYR A 1 91 ? 30.763 -29.480 -17.831 1.00 83.19 91 TYR A O 1
ATOM 719 N N . PHE A 1 92 ? 31.583 -28.873 -15.831 1.00 85.50 92 PHE A N 1
ATOM 720 C CA . PHE A 1 92 ? 30.352 -29.159 -15.093 1.00 85.50 92 PHE A CA 1
ATOM 721 C C . PHE A 1 92 ? 29.169 -28.325 -15.606 1.00 85.50 92 PHE A C 1
ATOM 723 O O . PHE A 1 92 ? 28.080 -28.851 -15.839 1.00 85.50 92 PHE A O 1
ATOM 730 N N . PHE A 1 93 ? 29.388 -27.032 -15.848 1.00 83.56 93 PHE A N 1
ATOM 731 C CA . PHE A 1 93 ? 28.357 -26.140 -16.374 1.00 83.56 93 PHE A CA 1
ATOM 732 C C . PHE A 1 93 ? 27.905 -26.545 -17.789 1.00 83.56 93 PHE A C 1
ATOM 734 O O . PHE A 1 93 ? 26.704 -26.605 -18.061 1.00 83.56 93 PHE A O 1
ATOM 741 N N . ASN A 1 94 ? 28.843 -26.911 -18.669 1.00 85.00 94 ASN A N 1
ATOM 742 C CA . ASN A 1 94 ? 28.545 -27.414 -20.011 1.00 85.00 94 ASN A CA 1
ATOM 743 C C . ASN A 1 94 ? 27.827 -28.769 -19.970 1.00 85.00 94 ASN A C 1
ATOM 745 O O . ASN A 1 94 ? 26.908 -28.991 -20.758 1.00 85.00 94 ASN A O 1
ATOM 749 N N . MET A 1 95 ? 28.192 -29.660 -19.043 1.00 86.81 95 MET A N 1
ATOM 750 C CA . MET A 1 95 ? 27.516 -30.944 -18.840 1.00 86.81 95 MET A CA 1
ATOM 751 C C . MET A 1 95 ? 26.036 -30.734 -18.493 1.00 86.81 95 MET A C 1
ATOM 753 O O . MET A 1 95 ? 25.166 -31.343 -19.118 1.00 86.81 95 MET A O 1
ATOM 757 N N . LEU A 1 96 ? 25.736 -29.823 -17.559 1.00 87.50 96 LEU A N 1
ATOM 758 C CA . LEU A 1 96 ? 24.360 -29.463 -17.207 1.00 87.50 96 LEU A CA 1
ATOM 759 C C . LEU A 1 96 ? 23.604 -28.871 -18.405 1.00 87.50 96 LEU A C 1
ATOM 761 O O . LEU A 1 96 ? 22.511 -29.327 -18.739 1.00 87.50 96 LEU A O 1
ATOM 765 N N . LEU A 1 97 ? 24.193 -27.889 -19.091 1.00 87.75 97 LEU A N 1
ATOM 766 C CA . LEU A 1 97 ? 23.545 -27.178 -20.201 1.00 87.75 97 LEU A CA 1
ATOM 767 C C . LEU A 1 97 ? 23.448 -27.989 -21.503 1.00 87.75 97 LEU A C 1
ATOM 769 O O . LEU A 1 97 ? 22.668 -27.642 -22.388 1.00 87.75 97 LEU A O 1
ATOM 773 N N . SER A 1 98 ? 24.185 -29.094 -21.628 1.00 87.38 98 SER A N 1
ATOM 774 C CA . SER A 1 98 ? 24.090 -30.005 -22.778 1.00 87.38 98 SER A CA 1
ATOM 775 C C . SER A 1 98 ? 22.777 -30.803 -22.800 1.00 87.38 98 SER A C 1
ATOM 777 O O . SER A 1 98 ? 22.335 -31.267 -23.868 1.00 87.38 98 SER A O 1
ATOM 779 N N . ASN A 1 99 ? 22.130 -30.944 -21.638 1.00 90.00 99 ASN A N 1
ATOM 780 C CA . ASN A 1 99 ? 20.817 -31.561 -21.485 1.00 90.00 99 ASN A CA 1
ATOM 781 C C . ASN A 1 99 ? 19.699 -30.557 -21.836 1.00 90.00 99 ASN A C 1
ATOM 783 O O . ASN A 1 99 ? 19.681 -29.433 -21.340 1.00 90.00 99 ASN A O 1
ATOM 787 N N . SER A 1 100 ? 18.743 -30.968 -22.681 1.00 88.44 100 SER A N 1
ATOM 788 C CA . SER A 1 100 ? 17.619 -30.116 -23.110 1.00 88.44 100 SER A CA 1
ATOM 789 C C . SER A 1 100 ? 16.781 -29.615 -21.945 1.00 88.44 100 SER A C 1
ATOM 791 O O . SER A 1 100 ? 16.431 -28.441 -21.912 1.00 88.44 100 SER A O 1
ATOM 793 N N . VAL A 1 101 ? 16.432 -30.509 -21.019 1.00 88.94 101 VAL A N 1
ATOM 794 C CA . VAL A 1 101 ? 15.516 -30.201 -19.917 1.00 88.94 101 VAL A CA 1
ATOM 795 C C . VAL A 1 101 ? 16.202 -29.262 -18.935 1.00 88.94 101 VAL A C 1
ATOM 797 O O . VAL A 1 101 ? 15.640 -28.235 -18.567 1.00 88.94 101 VAL A O 1
ATOM 800 N N . ILE A 1 102 ? 17.449 -29.566 -18.573 1.00 89.00 102 ILE A N 1
ATOM 801 C CA . ILE A 1 102 ? 18.216 -28.740 -17.636 1.00 89.00 102 ILE A CA 1
ATOM 802 C C . ILE A 1 102 ? 18.483 -27.353 -18.232 1.00 89.00 102 ILE A C 1
ATOM 804 O O . ILE A 1 102 ? 18.254 -26.361 -17.547 1.00 89.00 102 ILE A O 1
ATOM 808 N N . SER A 1 103 ? 18.891 -27.256 -19.505 1.00 87.62 103 SER A N 1
ATOM 809 C CA . SER A 1 103 ? 19.083 -25.958 -20.172 1.00 87.62 103 SER A CA 1
ATOM 810 C C . SER A 1 103 ? 17.790 -25.142 -20.200 1.00 87.62 103 SER A C 1
ATOM 812 O O . SER A 1 103 ? 17.796 -23.973 -19.821 1.00 87.62 103 SER A O 1
ATOM 814 N N . ALA A 1 104 ? 16.657 -25.759 -20.554 1.00 87.56 104 ALA A N 1
ATOM 815 C CA . ALA A 1 104 ? 15.365 -25.075 -20.589 1.00 87.56 104 ALA A CA 1
ATOM 816 C C . ALA A 1 104 ? 14.939 -24.520 -19.216 1.00 87.56 104 ALA A C 1
ATOM 818 O O . ALA A 1 104 ? 14.346 -23.443 -19.152 1.00 87.56 104 ALA A O 1
ATOM 819 N N . VAL A 1 105 ? 15.266 -25.218 -18.122 1.00 88.56 105 VAL A N 1
ATOM 820 C CA . VAL A 1 105 ? 14.951 -24.784 -16.749 1.00 88.56 105 VAL A CA 1
ATOM 821 C C . VAL A 1 105 ? 15.951 -23.753 -16.222 1.00 88.56 105 VAL A C 1
ATOM 823 O O . VAL A 1 105 ? 15.545 -22.775 -15.600 1.00 88.56 105 VAL A O 1
ATOM 826 N N . LEU A 1 106 ? 17.250 -23.943 -16.461 1.00 88.25 106 LEU A N 1
ATOM 827 C CA . LEU A 1 106 ? 18.312 -23.095 -15.911 1.00 88.25 106 LEU A CA 1
ATOM 828 C C . LEU A 1 106 ? 18.448 -21.765 -16.667 1.00 88.25 106 LEU A C 1
ATOM 830 O O . LEU A 1 106 ? 18.747 -20.732 -16.066 1.00 88.25 106 LEU A O 1
ATOM 834 N N . TYR A 1 107 ? 18.202 -21.767 -17.980 1.00 88.44 107 TYR A N 1
ATOM 835 C CA . TYR A 1 107 ? 18.420 -20.607 -18.843 1.00 88.44 107 TYR A CA 1
ATOM 836 C C . TYR A 1 107 ? 17.647 -19.343 -18.424 1.00 88.44 107 TYR A C 1
ATOM 838 O O . TYR A 1 107 ? 18.259 -18.270 -18.374 1.00 88.44 107 TYR A O 1
ATOM 846 N N . PRO A 1 108 ? 16.349 -19.412 -18.058 1.00 87.81 108 PRO A N 1
ATOM 847 C CA . PRO A 1 108 ? 15.631 -18.260 -17.520 1.00 87.81 108 PRO A CA 1
ATOM 848 C C . PRO A 1 108 ? 16.339 -17.591 -16.336 1.00 87.81 108 PRO A C 1
ATOM 850 O O . PRO A 1 108 ? 16.402 -16.365 -16.294 1.00 87.81 108 PRO A O 1
ATOM 853 N N . PHE A 1 109 ? 16.921 -18.363 -15.412 1.00 88.94 109 PHE A N 1
ATOM 854 C CA . PHE A 1 109 ? 17.645 -17.821 -14.256 1.00 88.94 109 PHE A CA 1
ATOM 855 C C . PHE A 1 109 ? 18.963 -17.158 -14.660 1.00 88.94 109 PHE A C 1
ATOM 857 O O . PHE A 1 109 ? 19.277 -16.077 -14.161 1.00 88.94 109 PHE A O 1
ATOM 864 N N . LEU A 1 110 ? 19.695 -17.739 -15.618 1.00 87.56 110 LEU A N 1
ATOM 865 C CA . LEU A 1 110 ? 20.897 -17.116 -16.186 1.00 87.56 110 LEU A CA 1
ATOM 866 C C . LEU A 1 110 ? 20.567 -15.772 -16.847 1.00 87.56 110 LEU A C 1
ATOM 868 O O . LEU A 1 110 ? 21.282 -14.790 -16.651 1.00 87.56 110 LEU A O 1
ATOM 872 N N . ARG A 1 111 ? 19.443 -15.696 -17.572 1.00 88.38 111 ARG A N 1
ATOM 873 C CA . ARG A 1 111 ? 18.955 -14.442 -18.159 1.00 88.38 111 ARG A CA 1
ATOM 874 C C . ARG A 1 111 ? 18.573 -13.418 -17.089 1.00 88.38 111 ARG A C 1
ATOM 876 O O . ARG A 1 111 ? 18.908 -12.247 -17.240 1.00 88.38 111 ARG A O 1
ATOM 883 N N . ILE A 1 112 ? 17.901 -13.831 -16.010 1.00 86.25 112 ILE A N 1
ATOM 884 C CA . ILE A 1 112 ? 17.601 -12.937 -14.876 1.00 86.25 112 ILE A CA 1
ATOM 885 C C . ILE A 1 112 ? 18.899 -12.384 -14.282 1.00 86.25 112 ILE A C 1
ATOM 887 O O . ILE A 1 112 ? 19.005 -11.175 -14.094 1.00 86.25 112 ILE A O 1
ATOM 891 N N . GLY A 1 113 ? 19.896 -13.245 -14.051 1.00 85.94 113 GLY A N 1
ATOM 892 C CA . GLY A 1 113 ? 21.215 -12.844 -13.561 1.00 85.94 113 GLY A CA 1
ATOM 893 C C . GLY A 1 113 ? 21.902 -11.835 -14.486 1.00 85.94 113 GLY A C 1
ATOM 894 O O . GLY A 1 113 ? 22.346 -10.788 -14.017 1.00 85.94 113 GLY A O 1
ATOM 895 N N . ARG A 1 114 ? 21.906 -12.090 -15.805 1.00 84.94 114 ARG A N 1
ATOM 896 C CA . ARG A 1 114 ? 22.388 -11.139 -16.826 1.00 84.94 114 ARG A CA 1
ATOM 897 C C . ARG A 1 114 ? 21.685 -9.786 -16.704 1.00 84.94 114 ARG A C 1
ATOM 899 O O . ARG A 1 114 ? 22.354 -8.759 -16.645 1.00 84.94 114 ARG A O 1
ATOM 906 N N . ASN A 1 115 ? 20.355 -9.780 -16.670 1.00 83.75 115 ASN A N 1
ATOM 907 C CA . ASN A 1 115 ? 19.569 -8.547 -16.669 1.00 83.75 115 ASN A CA 1
ATOM 908 C C . ASN A 1 115 ? 19.755 -7.750 -15.372 1.00 83.75 115 ASN A C 1
ATOM 910 O O . ASN A 1 115 ? 19.834 -6.524 -15.416 1.00 83.75 115 ASN A O 1
ATOM 914 N N . LEU A 1 116 ? 19.872 -8.433 -14.230 1.00 82.25 116 LEU A N 1
ATOM 915 C CA . LEU A 1 116 ? 20.170 -7.801 -12.947 1.00 82.25 116 LEU A CA 1
ATOM 916 C C . LEU A 1 116 ? 21.578 -7.194 -12.934 1.00 82.25 116 LEU A C 1
ATOM 918 O O . LEU A 1 116 ? 21.748 -6.072 -12.465 1.00 82.25 116 LEU A O 1
ATOM 922 N N . LEU A 1 117 ? 22.571 -7.900 -13.484 1.00 83.75 117 LEU A N 1
ATOM 923 C CA . LEU A 1 117 ? 23.937 -7.391 -13.598 1.00 83.75 117 LEU A CA 1
ATOM 924 C C . LEU A 1 117 ? 23.999 -6.142 -14.485 1.00 83.75 117 LEU A C 1
ATOM 926 O O . LEU A 1 117 ? 24.583 -5.141 -14.083 1.00 83.75 117 LEU A O 1
ATOM 930 N N . LEU A 1 118 ? 23.355 -6.172 -15.656 1.00 81.44 118 LEU A N 1
ATOM 931 C CA . LEU A 1 118 ? 23.267 -5.006 -16.539 1.00 81.44 118 LEU A CA 1
ATOM 932 C C . LEU A 1 118 ? 22.600 -3.820 -15.829 1.00 81.44 118 LEU A C 1
ATOM 934 O O . LEU A 1 118 ? 23.115 -2.707 -15.875 1.00 81.44 118 LEU A O 1
ATOM 938 N N . LEU A 1 119 ? 21.508 -4.067 -15.096 1.00 78.75 119 LEU A N 1
ATOM 939 C CA . LEU A 1 119 ? 20.820 -3.038 -14.316 1.00 78.75 119 LEU A CA 1
ATOM 940 C C . LEU A 1 119 ? 21.717 -2.434 -13.219 1.00 78.75 119 LEU A C 1
ATOM 942 O O . LEU A 1 119 ? 21.716 -1.217 -13.033 1.00 78.75 119 LEU A O 1
ATOM 946 N N . LEU A 1 120 ? 22.487 -3.263 -12.507 1.00 79.94 120 LEU A N 1
ATOM 947 C CA . LEU A 1 120 ? 23.428 -2.836 -11.463 1.00 79.94 120 LEU A CA 1
ATOM 948 C C . LEU A 1 120 ? 24.538 -1.937 -12.021 1.00 79.94 120 LEU A C 1
ATOM 950 O O . LEU A 1 120 ? 24.831 -0.879 -11.446 1.00 79.94 120 LEU A O 1
ATOM 954 N N . LEU A 1 121 ? 25.100 -2.347 -13.161 1.00 79.75 121 LEU A N 1
ATOM 955 C CA . LEU A 1 121 ? 26.129 -1.620 -13.904 1.00 79.75 121 LEU A CA 1
ATOM 956 C C . LEU A 1 121 ? 25.585 -0.361 -14.606 1.00 79.75 121 LEU A C 1
ATOM 958 O O . LEU A 1 121 ? 26.362 0.465 -15.068 1.00 79.75 121 LEU A O 1
ATOM 962 N N . GLY A 1 122 ? 24.261 -0.169 -14.640 1.00 71.25 122 GLY A N 1
ATOM 963 C CA . GLY A 1 122 ? 23.620 0.984 -15.279 1.00 71.25 122 GLY A CA 1
ATOM 964 C C . GLY A 1 122 ? 23.493 0.863 -16.800 1.00 71.25 122 GLY A C 1
ATOM 965 O O . GLY A 1 122 ? 23.136 1.835 -17.463 1.00 71.25 122 GLY A O 1
ATOM 966 N N . HIS A 1 123 ? 23.743 -0.324 -17.347 1.00 79.69 123 HIS A N 1
ATOM 967 C CA . HIS A 1 123 ? 23.639 -0.615 -18.769 1.00 79.69 123 HIS A CA 1
ATOM 968 C C . HIS A 1 123 ? 22.178 -0.724 -19.210 1.00 79.69 123 HIS A C 1
ATOM 970 O O . HIS A 1 123 ? 21.300 -1.204 -18.485 1.00 79.69 123 HIS A O 1
ATOM 976 N N . THR A 1 124 ? 21.898 -0.250 -20.423 1.00 70.75 124 THR A N 1
ATOM 977 C CA . THR A 1 124 ? 20.544 -0.254 -20.990 1.00 70.75 124 THR A CA 1
ATOM 978 C C . THR A 1 124 ? 20.328 -1.466 -21.889 1.00 70.75 124 THR A C 1
ATOM 980 O O . THR A 1 124 ? 21.285 -2.040 -22.409 1.00 70.75 124 THR A O 1
ATOM 983 N N . SER A 1 125 ? 19.068 -1.878 -22.056 1.00 74.25 125 SER A N 1
ATOM 984 C CA . SER A 1 125 ? 18.728 -2.960 -22.986 1.00 74.25 125 SER A CA 1
ATOM 985 C C . SER A 1 125 ? 19.002 -2.526 -24.429 1.00 74.25 125 SER A C 1
ATOM 987 O O . SER A 1 125 ? 18.873 -1.346 -24.767 1.00 74.25 125 SER A O 1
ATOM 989 N N . LEU A 1 126 ? 19.362 -3.492 -25.273 1.00 72.94 126 LEU A N 1
ATOM 990 C CA . LEU A 1 126 ? 19.754 -3.271 -26.665 1.00 72.94 126 LEU A CA 1
ATOM 991 C C . LEU A 1 126 ? 18.613 -2.643 -27.483 1.00 72.94 126 LEU A C 1
ATOM 993 O O . LEU A 1 126 ? 18.844 -1.938 -28.459 1.00 72.94 126 LEU A O 1
ATOM 997 N N . SER A 1 127 ? 17.358 -2.883 -27.096 1.00 63.91 127 SER A N 1
ATOM 998 C CA . SER A 1 127 ? 16.164 -2.377 -27.782 1.00 63.91 127 SER A CA 1
ATOM 999 C C . SER A 1 127 ? 15.732 -0.947 -27.435 1.00 63.91 127 SER A C 1
ATOM 1001 O O . SER A 1 127 ? 14.705 -0.494 -27.947 1.00 63.91 127 SER A O 1
ATOM 1003 N N . ARG A 1 128 ? 16.479 -0.205 -26.610 1.00 60.94 128 ARG A N 1
ATOM 1004 C CA . ARG A 1 128 ? 16.041 1.114 -26.132 1.00 60.94 128 ARG A CA 1
ATOM 1005 C C . ARG A 1 128 ? 16.199 2.216 -27.195 1.00 60.94 128 ARG A C 1
ATOM 1007 O O . ARG A 1 128 ? 17.301 2.676 -27.452 1.00 60.94 128 ARG A O 1
ATOM 1014 N N . SER A 1 129 ? 15.085 2.722 -27.733 1.00 48.09 129 SER A N 1
ATOM 1015 C CA . SER A 1 129 ? 15.038 4.032 -28.410 1.00 48.09 129 SER A CA 1
ATOM 1016 C C . SER A 1 129 ? 14.934 5.165 -27.377 1.00 48.09 129 SER A C 1
ATOM 1018 O O . SER A 1 129 ? 14.125 5.054 -26.449 1.00 48.09 129 SER A O 1
ATOM 1020 N N . GLU A 1 130 ? 15.660 6.273 -27.553 1.00 37.59 130 GLU A N 1
ATOM 1021 C CA . GLU A 1 130 ? 15.666 7.442 -26.646 1.00 37.59 130 GLU A CA 1
ATOM 1022 C C . GLU A 1 130 ? 14.262 8.002 -26.338 1.00 37.59 130 GLU A C 1
ATOM 1024 O O . GLU A 1 130 ? 13.999 8.441 -25.218 1.00 37.59 130 GLU A O 1
ATOM 1029 N N . VAL A 1 131 ? 13.307 7.875 -27.265 1.00 39.25 131 VAL A N 1
ATOM 1030 C CA . VAL A 1 131 ? 11.911 8.338 -27.112 1.00 39.25 131 VAL A CA 1
ATOM 1031 C C . VAL A 1 131 ? 11.110 7.529 -26.069 1.00 39.25 131 VAL A C 1
ATOM 1033 O O . VAL A 1 131 ? 10.173 8.048 -25.461 1.00 39.25 131 VAL A O 1
ATOM 1036 N N . ALA A 1 132 ? 11.505 6.281 -25.792 1.00 43.44 132 ALA A N 1
ATOM 1037 C CA . ALA A 1 132 ? 10.866 5.392 -24.811 1.00 43.44 132 ALA A CA 1
ATOM 1038 C C . ALA A 1 132 ? 11.386 5.595 -23.370 1.00 43.44 132 ALA A C 1
ATOM 1040 O O . ALA A 1 132 ? 10.970 4.889 -22.448 1.00 43.44 132 ALA A O 1
ATOM 1041 N N . SER A 1 133 ? 12.332 6.522 -23.167 1.00 47.31 133 SER A N 1
ATOM 1042 C CA . SER A 1 133 ? 13.052 6.714 -21.900 1.00 47.31 133 SER A CA 1
ATOM 1043 C C . SER A 1 133 ? 12.274 7.478 -20.826 1.00 47.31 133 SER A C 1
ATOM 1045 O O . SER A 1 133 ? 12.628 7.374 -19.652 1.00 47.31 133 SER A O 1
ATOM 1047 N N . LEU A 1 134 ? 11.185 8.156 -21.194 1.00 52.25 134 LEU A N 1
ATOM 1048 C CA . LEU A 1 134 ? 10.252 8.775 -20.254 1.00 52.25 134 LEU A CA 1
ATOM 1049 C C . LEU A 1 134 ? 9.341 7.686 -19.680 1.00 52.25 134 LEU A C 1
ATOM 1051 O O . LEU A 1 134 ? 8.206 7.497 -20.120 1.00 52.25 134 LEU A O 1
ATOM 1055 N N . SER A 1 135 ? 9.874 6.897 -18.746 1.00 62.50 135 SER A N 1
ATOM 1056 C CA . SER A 1 135 ? 9.105 5.876 -18.037 1.00 62.50 135 SER A CA 1
ATOM 1057 C C . SER A 1 135 ? 7.913 6.541 -17.348 1.00 62.50 135 SER A C 1
ATOM 1059 O O . SER A 1 135 ? 8.109 7.317 -16.411 1.00 62.50 135 SER A O 1
ATOM 1061 N N . GLY A 1 136 ? 6.688 6.221 -17.784 1.00 65.69 136 GLY A N 1
ATOM 1062 C CA . GLY A 1 136 ? 5.446 6.675 -17.138 1.00 65.69 136 GLY A CA 1
ATOM 1063 C C . GLY A 1 136 ? 5.368 6.304 -15.647 1.00 65.69 136 GLY A C 1
ATOM 1064 O O . GLY A 1 136 ? 4.578 6.851 -14.892 1.00 65.69 136 GLY A O 1
ATOM 1065 N N . ASP A 1 137 ? 6.249 5.425 -15.191 1.00 85.56 137 ASP A N 1
ATOM 1066 C CA . ASP A 1 137 ? 6.362 4.980 -13.807 1.00 85.56 137 ASP A CA 1
ATOM 1067 C C . ASP A 1 137 ? 6.986 6.033 -12.880 1.00 85.56 137 ASP A C 1
ATOM 1069 O O . ASP A 1 137 ? 6.962 5.856 -11.665 1.00 85.56 137 ASP A O 1
ATOM 1073 N N . ARG A 1 138 ? 7.562 7.124 -13.411 1.00 91.19 138 ARG A N 1
ATOM 1074 C CA . ARG A 1 138 ? 8.249 8.134 -12.591 1.00 91.19 138 ARG A CA 1
ATOM 1075 C C . ARG A 1 138 ? 7.323 8.752 -11.538 1.00 91.19 138 ARG A C 1
ATOM 1077 O O . ARG A 1 138 ? 7.747 8.899 -10.395 1.00 91.19 138 ARG A O 1
ATOM 1084 N N . VAL A 1 139 ? 6.070 9.037 -11.903 1.00 93.12 139 VAL A N 1
ATOM 1085 C CA . VAL A 1 139 ? 5.037 9.549 -10.982 1.00 93.12 139 VAL A CA 1
ATOM 1086 C C . VAL A 1 139 ? 4.753 8.533 -9.871 1.00 93.12 139 VAL A C 1
ATOM 1088 O O . VAL A 1 139 ? 4.762 8.881 -8.693 1.00 93.12 139 VAL A O 1
ATOM 1091 N N . LEU A 1 140 ? 4.579 7.256 -10.229 1.00 94.38 140 LEU A N 1
ATOM 1092 C CA . LEU A 1 140 ? 4.333 6.173 -9.271 1.00 94.38 140 LEU A CA 1
ATOM 1093 C C . LEU A 1 140 ? 5.510 5.992 -8.306 1.00 94.38 140 LEU A C 1
ATOM 1095 O O . LEU A 1 140 ? 5.308 5.880 -7.100 1.00 94.38 140 LEU A O 1
ATOM 1099 N N . PHE A 1 141 ? 6.738 6.005 -8.822 1.00 95.19 141 PHE A N 1
ATOM 1100 C CA . PHE A 1 141 ? 7.961 5.907 -8.027 1.00 95.19 141 PHE A CA 1
ATOM 1101 C C . PHE A 1 141 ? 8.145 7.080 -7.075 1.00 95.19 141 PHE A C 1
ATOM 1103 O O . PHE A 1 141 ? 8.564 6.871 -5.941 1.00 95.19 141 PHE A O 1
ATOM 1110 N N . PHE A 1 142 ? 7.805 8.291 -7.511 1.00 96.06 142 PHE A N 1
ATOM 1111 C CA . PHE A 1 142 ? 7.856 9.469 -6.658 1.00 96.06 142 PHE A CA 1
ATOM 1112 C C . PHE A 1 142 ? 6.936 9.306 -5.440 1.00 96.06 142 PHE A C 1
ATOM 1114 O O . PHE A 1 142 ? 7.392 9.404 -4.303 1.00 96.06 142 PHE A O 1
ATOM 1121 N N . ILE A 1 143 ? 5.662 8.968 -5.670 1.00 97.19 143 ILE A N 1
ATOM 1122 C CA . ILE A 1 143 ? 4.674 8.819 -4.591 1.00 97.19 143 ILE A CA 1
ATOM 1123 C C . ILE A 1 143 ? 5.027 7.625 -3.690 1.00 97.19 143 ILE A C 1
ATOM 1125 O O . ILE A 1 143 ? 5.012 7.747 -2.467 1.00 97.19 143 ILE A O 1
ATOM 1129 N N . PHE A 1 144 ? 5.392 6.477 -4.274 1.00 97.31 144 PHE A N 1
ATOM 1130 C CA . PHE A 1 144 ? 5.726 5.269 -3.512 1.00 97.31 144 PHE A CA 1
ATOM 1131 C C . PHE A 1 144 ? 7.019 5.418 -2.698 1.00 97.31 144 PHE A C 1
ATOM 1133 O O . PHE A 1 144 ? 7.106 4.923 -1.575 1.00 97.31 144 PHE A O 1
ATOM 1140 N N . GLY A 1 145 ? 8.014 6.128 -3.237 1.00 97.56 145 GLY A N 1
ATOM 1141 C CA . GLY A 1 145 ? 9.250 6.449 -2.527 1.00 97.56 145 GLY A CA 1
ATOM 1142 C C . GLY A 1 145 ? 9.003 7.334 -1.305 1.00 97.56 145 GLY A C 1
ATOM 1143 O O . GLY A 1 145 ? 9.529 7.055 -0.229 1.00 97.56 145 GLY A O 1
ATOM 1144 N N . PHE A 1 146 ? 8.134 8.342 -1.435 1.00 97.81 146 PHE A N 1
ATOM 1145 C CA . PHE A 1 146 ? 7.741 9.179 -0.300 1.00 97.81 146 PHE A CA 1
ATOM 1146 C C . PHE A 1 146 ? 6.901 8.413 0.735 1.00 97.81 146 PHE A C 1
ATOM 1148 O O . PHE A 1 146 ? 7.142 8.530 1.936 1.00 97.81 146 PHE A O 1
ATOM 1155 N N . PHE A 1 147 ? 5.978 7.553 0.287 1.00 97.25 147 PHE A N 1
ATOM 1156 C CA . PHE A 1 147 ? 5.251 6.636 1.170 1.00 97.25 147 PHE A CA 1
ATOM 1157 C C . PHE A 1 147 ? 6.201 5.780 2.023 1.00 97.25 147 PHE A C 1
ATOM 1159 O O . PHE A 1 147 ? 5.978 5.636 3.223 1.00 97.25 147 PHE A O 1
ATOM 1166 N N . ALA A 1 148 ? 7.270 5.239 1.430 1.00 96.62 148 ALA A N 1
ATOM 1167 C CA . ALA A 1 148 ? 8.250 4.424 2.147 1.00 96.62 148 ALA A CA 1
ATOM 1168 C C . ALA A 1 148 ? 8.965 5.201 3.271 1.00 96.62 148 ALA A C 1
ATOM 1170 O O . ALA A 1 148 ? 9.209 4.634 4.335 1.00 96.62 148 ALA A O 1
ATOM 1171 N N . PHE A 1 149 ? 9.239 6.496 3.077 1.00 96.12 149 PHE A N 1
ATOM 1172 C CA . PHE A 1 149 ? 9.771 7.360 4.136 1.00 96.12 149 PHE A CA 1
ATOM 1173 C C . PHE A 1 149 ? 8.756 7.571 5.271 1.00 96.12 149 PHE A C 1
ATOM 1175 O O . PHE A 1 149 ? 9.088 7.360 6.434 1.00 96.12 149 PHE A O 1
ATOM 1182 N N . LEU A 1 150 ? 7.498 7.902 4.953 1.00 94.75 150 LEU A N 1
ATOM 1183 C CA . LEU A 1 150 ? 6.450 8.058 5.975 1.00 94.75 150 LEU A CA 1
ATOM 1184 C C . LEU A 1 150 ? 6.175 6.757 6.744 1.00 94.75 150 LEU A C 1
ATOM 1186 O O . LEU A 1 150 ? 5.830 6.795 7.924 1.00 94.75 150 LEU A O 1
ATOM 1190 N N . HIS A 1 151 ? 6.343 5.604 6.092 1.00 90.31 151 HIS A N 1
ATOM 1191 C CA . HIS A 1 151 ? 6.196 4.299 6.730 1.00 90.31 151 HIS A CA 1
ATOM 1192 C C . HIS A 1 151 ? 7.211 4.094 7.863 1.00 90.31 151 HIS A C 1
ATOM 1194 O O . HIS A 1 151 ? 6.833 3.567 8.905 1.00 90.31 151 HIS A O 1
ATOM 1200 N N . LEU A 1 152 ? 8.461 4.552 7.703 1.00 91.75 152 LEU A N 1
ATOM 1201 C CA . LEU A 1 152 ? 9.462 4.515 8.777 1.00 91.75 152 LEU A CA 1
ATOM 1202 C C . LEU A 1 152 ? 8.990 5.313 9.997 1.00 91.75 152 LEU A C 1
ATOM 1204 O O . LEU A 1 152 ? 8.967 4.765 11.095 1.00 91.75 152 LEU A O 1
ATOM 1208 N N . LEU A 1 153 ? 8.571 6.569 9.797 1.00 91.50 153 LEU A N 1
ATOM 1209 C CA . LEU A 1 153 ? 8.236 7.481 10.900 1.00 91.50 153 LEU A CA 1
ATOM 1210 C C . LEU A 1 153 ? 7.178 6.894 11.839 1.00 91.50 153 LEU A C 1
ATOM 1212 O O . LEU A 1 153 ? 7.291 6.974 13.058 1.00 91.50 153 LEU A O 1
ATOM 1216 N N . VAL A 1 154 ? 6.153 6.260 11.275 1.00 84.44 154 VAL A N 1
ATOM 1217 C CA . VAL A 1 154 ? 5.061 5.694 12.073 1.00 84.44 154 VAL A CA 1
ATOM 1218 C C . VAL A 1 154 ? 5.480 4.424 12.816 1.00 84.44 154 VAL A C 1
ATOM 1220 O O . VAL A 1 154 ? 5.061 4.204 13.954 1.00 84.44 154 VAL A O 1
ATOM 1223 N N . TYR A 1 155 ? 6.326 3.593 12.209 1.00 83.81 155 TYR A N 1
ATOM 1224 C CA . TYR A 1 155 ? 6.878 2.419 12.885 1.00 83.81 155 TYR A CA 1
ATOM 1225 C C . TYR A 1 155 ? 7.841 2.782 14.008 1.00 83.81 155 TYR A C 1
ATOM 1227 O O . TYR A 1 155 ? 7.847 2.106 15.035 1.00 83.81 155 TYR A O 1
ATOM 1235 N N . GLU A 1 156 ? 8.595 3.861 13.829 1.00 86.75 156 GLU A N 1
ATOM 1236 C CA . GLU A 1 156 ? 9.544 4.344 14.818 1.00 86.75 156 GLU A CA 1
ATOM 1237 C C . GLU A 1 156 ? 8.858 5.000 16.020 1.00 86.75 156 GLU A C 1
ATOM 1239 O O . GLU A 1 156 ? 9.192 4.678 17.160 1.00 86.75 156 GLU A O 1
ATOM 1244 N N . PHE A 1 157 ? 7.859 5.857 15.785 1.00 85.56 157 PHE A N 1
ATOM 1245 C CA . PHE A 1 157 ? 7.304 6.704 16.846 1.00 85.56 157 PHE A CA 1
ATOM 1246 C C . PHE A 1 157 ? 5.929 6.286 17.378 1.00 85.56 157 PHE A C 1
ATOM 1248 O O . PHE A 1 157 ? 5.612 6.638 18.511 1.00 85.56 157 PHE A O 1
ATOM 1255 N N . GLN A 1 158 ? 5.120 5.519 16.634 1.00 79.12 158 GLN A N 1
ATOM 1256 C CA . GLN A 1 158 ? 3.747 5.206 17.064 1.00 79.12 158 GLN A CA 1
ATOM 1257 C C . GLN A 1 158 ? 3.545 3.766 17.531 1.00 79.12 158 GLN A C 1
ATOM 1259 O O . GLN A 1 158 ? 2.834 3.526 18.504 1.00 79.12 158 GLN A O 1
ATOM 1264 N N . PHE A 1 159 ? 4.111 2.780 16.832 1.00 68.12 159 PHE A N 1
ATOM 1265 C CA . PHE A 1 159 ? 3.730 1.387 17.081 1.00 68.12 159 PHE A CA 1
ATOM 1266 C C . PHE A 1 159 ? 4.386 0.754 18.309 1.00 68.12 159 PHE A C 1
ATOM 1268 O O . PHE A 1 159 ? 4.020 -0.364 18.674 1.00 68.12 159 PHE A O 1
ATOM 1275 N N . GLY A 1 160 ? 5.385 1.411 18.915 1.00 65.69 160 GLY A N 1
ATOM 1276 C CA . GLY A 1 160 ? 6.244 0.779 19.924 1.00 65.69 160 GLY A CA 1
ATOM 1277 C C . GLY A 1 160 ? 6.834 -0.550 19.429 1.00 65.69 160 GLY A C 1
ATOM 1278 O O . GLY A 1 160 ? 7.167 -1.424 20.233 1.00 65.69 160 GLY A O 1
ATOM 1279 N N . ALA A 1 161 ? 6.877 -0.729 18.103 1.00 71.06 161 ALA A N 1
ATOM 1280 C CA . ALA A 1 161 ? 7.313 -1.940 17.448 1.00 71.06 161 ALA A CA 1
ATOM 1281 C C . ALA A 1 161 ? 8.827 -2.046 17.575 1.00 71.06 161 ALA A C 1
ATOM 1283 O O . ALA A 1 161 ? 9.546 -1.049 17.663 1.00 71.06 161 ALA A O 1
ATOM 1284 N N . LYS A 1 162 ? 9.332 -3.277 17.554 1.00 81.50 162 LYS A N 1
ATOM 1285 C CA . LYS A 1 162 ? 10.767 -3.475 17.410 1.00 81.50 162 LYS A CA 1
ATOM 1286 C C . LYS A 1 162 ? 11.171 -2.986 16.022 1.00 81.50 162 LYS A C 1
ATOM 1288 O O . LYS A 1 162 ? 10.767 -3.576 15.026 1.00 81.50 162 LYS A O 1
ATOM 1293 N N . ILE A 1 163 ? 11.975 -1.931 15.971 1.00 85.50 163 ILE A N 1
ATOM 1294 C CA . ILE A 1 163 ? 12.514 -1.418 14.715 1.00 85.50 163 ILE A CA 1
ATOM 1295 C C . ILE A 1 163 ? 13.656 -2.327 14.266 1.00 85.50 163 ILE A C 1
ATOM 1297 O O . ILE A 1 163 ? 14.525 -2.706 15.058 1.00 85.50 163 ILE A O 1
ATOM 1301 N N . TYR A 1 164 ? 13.652 -2.681 12.985 1.00 89.19 164 TYR A N 1
ATOM 1302 C CA . TYR A 1 164 ? 14.704 -3.470 12.360 1.00 89.19 164 TYR A CA 1
ATOM 1303 C C . TYR A 1 164 ? 15.542 -2.587 11.431 1.00 89.19 164 TYR A C 1
ATOM 1305 O O . TYR A 1 164 ? 15.067 -1.587 10.896 1.00 89.19 164 TYR A O 1
ATOM 1313 N N . TRP A 1 165 ? 16.785 -2.991 11.156 1.00 91.06 165 TRP A N 1
ATOM 1314 C CA . TRP A 1 165 ? 17.622 -2.323 10.149 1.00 91.06 165 TRP A CA 1
ATOM 1315 C C . TRP A 1 165 ? 16.964 -2.282 8.762 1.00 91.06 165 TRP A C 1
ATOM 1317 O O . TRP A 1 165 ? 17.182 -1.341 7.999 1.00 91.06 165 TRP A O 1
ATOM 1327 N N . SER A 1 166 ? 16.114 -3.268 8.452 1.00 92.38 166 SER A N 1
ATOM 1328 C CA . SER A 1 166 ? 15.286 -3.268 7.245 1.00 92.38 166 SER A CA 1
ATOM 1329 C C . SER A 1 166 ? 14.351 -2.061 7.180 1.00 92.38 166 SER A C 1
ATOM 1331 O O . SER A 1 166 ? 14.182 -1.502 6.101 1.00 92.38 166 SER A O 1
ATOM 1333 N N . THR A 1 167 ? 13.803 -1.609 8.309 1.00 91.19 167 THR A N 1
ATOM 1334 C CA . THR A 1 167 ? 12.877 -0.473 8.374 1.00 91.19 167 THR A CA 1
ATOM 1335 C C . THR A 1 167 ? 13.575 0.841 8.005 1.00 91.19 167 THR A C 1
ATOM 1337 O O . THR A 1 167 ? 13.054 1.606 7.195 1.00 91.19 167 THR A O 1
ATOM 1340 N N . TYR A 1 168 ? 14.802 1.071 8.485 1.00 93.62 168 TYR A N 1
ATOM 1341 C CA . TYR A 1 168 ? 15.613 2.222 8.057 1.00 93.62 168 TYR A CA 1
ATOM 1342 C C . TYR A 1 168 ? 16.009 2.132 6.577 1.00 93.62 168 TYR A C 1
ATOM 1344 O O . TYR A 1 168 ? 15.960 3.122 5.844 1.00 93.62 168 TYR A O 1
ATOM 1352 N N . LEU A 1 169 ? 16.350 0.929 6.105 1.00 95.94 169 LEU A N 1
ATOM 1353 C CA . LEU A 1 169 ? 16.710 0.707 4.707 1.00 95.94 169 LEU A CA 1
ATOM 1354 C C . LEU A 1 169 ? 15.535 0.980 3.749 1.00 95.94 169 LEU A C 1
ATOM 1356 O O . LEU A 1 169 ? 15.762 1.488 2.650 1.00 95.94 169 LEU A O 1
ATOM 1360 N N . ILE A 1 170 ? 14.288 0.718 4.165 1.00 95.81 170 ILE A N 1
ATOM 1361 C CA . ILE A 1 170 ? 13.076 1.091 3.411 1.00 95.81 170 ILE A CA 1
ATOM 1362 C C . ILE A 1 170 ? 13.040 2.598 3.152 1.00 95.81 170 ILE A C 1
ATOM 1364 O O . ILE A 1 170 ? 12.807 3.002 2.014 1.00 95.81 170 ILE A O 1
ATOM 1368 N N . ALA A 1 171 ? 13.315 3.430 4.160 1.00 95.94 171 ALA A N 1
ATOM 1369 C CA . ALA A 1 171 ? 13.325 4.881 3.985 1.00 95.94 171 ALA A CA 1
ATOM 1370 C C . ALA A 1 171 ? 14.449 5.336 3.044 1.00 95.94 171 ALA A C 1
ATOM 1372 O O . ALA A 1 171 ? 14.197 6.113 2.127 1.00 95.94 171 ALA A O 1
ATOM 1373 N N . ILE A 1 172 ? 15.667 4.806 3.203 1.00 96.88 172 ILE A N 1
ATOM 1374 C CA . ILE A 1 172 ? 16.815 5.154 2.346 1.00 96.88 172 ILE A CA 1
ATOM 1375 C C . ILE A 1 172 ? 16.525 4.811 0.877 1.00 96.88 172 ILE A C 1
ATOM 1377 O O . ILE A 1 172 ? 16.698 5.645 -0.014 1.00 96.88 172 ILE A O 1
ATOM 1381 N N . LEU A 1 173 ? 16.044 3.594 0.612 1.00 97.88 173 LEU A N 1
ATOM 1382 C CA . LEU A 1 173 ? 15.694 3.154 -0.740 1.00 97.88 173 LEU A CA 1
ATOM 1383 C C . LEU A 1 173 ? 14.466 3.890 -1.287 1.00 97.88 173 LEU A C 1
ATOM 1385 O O . LEU A 1 173 ? 14.408 4.177 -2.483 1.00 97.88 173 LEU A O 1
ATOM 1389 N N . GLY A 1 174 ? 13.514 4.232 -0.419 1.00 97.50 174 GLY A N 1
ATOM 1390 C CA . GLY A 1 174 ? 12.365 5.076 -0.729 1.00 97.50 174 GLY A CA 1
ATOM 1391 C C . GLY A 1 174 ? 12.780 6.464 -1.205 1.00 97.50 174 GLY A C 1
ATOM 1392 O O . GLY A 1 174 ? 12.327 6.911 -2.256 1.00 97.50 174 GLY A O 1
ATOM 1393 N N . LEU A 1 175 ? 13.715 7.111 -0.506 1.00 96.88 175 LEU A N 1
ATOM 1394 C CA . LEU A 1 175 ? 14.264 8.412 -0.895 1.00 96.88 175 LEU A CA 1
ATOM 1395 C C . LEU A 1 175 ? 15.096 8.328 -2.185 1.00 96.88 175 LEU A C 1
ATOM 1397 O O . LEU A 1 175 ? 14.977 9.196 -3.051 1.00 96.88 175 LEU A O 1
ATOM 1401 N N . ALA A 1 176 ? 15.872 7.255 -2.376 1.00 96.38 176 ALA A N 1
ATOM 1402 C CA . ALA A 1 176 ? 16.571 7.010 -3.639 1.00 96.38 176 ALA A CA 1
ATOM 1403 C C . ALA A 1 176 ? 15.585 6.860 -4.814 1.00 96.38 176 ALA A C 1
ATOM 1405 O O . ALA A 1 176 ? 15.793 7.430 -5.890 1.00 96.38 176 ALA A O 1
ATOM 1406 N N . LEU A 1 177 ? 14.478 6.139 -4.600 1.00 96.00 177 LEU A N 1
ATOM 1407 C CA . LEU A 1 177 ? 13.399 5.986 -5.573 1.00 96.00 177 LEU A CA 1
ATOM 1408 C C . LEU A 1 177 ? 12.686 7.319 -5.853 1.00 96.00 177 LEU A C 1
ATOM 1410 O O . LEU A 1 177 ? 12.456 7.663 -7.016 1.00 96.00 177 LEU A O 1
ATOM 1414 N N . PHE A 1 178 ? 12.404 8.093 -4.805 1.00 95.75 178 PHE A N 1
ATOM 1415 C CA . PHE A 1 178 ? 11.813 9.427 -4.879 1.00 95.75 178 PHE A CA 1
ATOM 1416 C C . PHE A 1 178 ? 12.656 10.360 -5.757 1.00 95.75 178 PHE A C 1
ATOM 1418 O O . PHE A 1 178 ? 12.137 10.917 -6.724 1.00 95.75 178 PHE A O 1
ATOM 1425 N N . TRP A 1 179 ? 13.975 10.431 -5.548 1.00 93.56 179 TRP A N 1
ATOM 1426 C CA . TRP A 1 179 ? 14.881 11.234 -6.387 1.00 93.56 179 TRP A CA 1
ATOM 1427 C C . TRP A 1 179 ? 15.152 10.649 -7.777 1.00 93.56 179 TRP A C 1
ATOM 1429 O O . TRP A 1 179 ? 15.702 11.326 -8.642 1.00 93.56 179 TRP A O 1
ATOM 1439 N N . GLY A 1 180 ? 14.746 9.404 -8.026 1.00 90.44 180 GLY A N 1
ATOM 1440 C CA . GLY A 1 180 ? 14.954 8.737 -9.311 1.00 90.44 180 GLY A CA 1
ATOM 1441 C C . GLY A 1 180 ? 16.363 8.174 -9.488 1.00 90.44 180 GLY A C 1
ATOM 1442 O O . GLY A 1 180 ? 16.732 7.779 -10.596 1.00 90.44 180 GLY A O 1
ATOM 1443 N N . ILE A 1 181 ? 17.139 8.080 -8.405 1.00 90.75 181 ILE A N 1
ATOM 1444 C CA . ILE A 1 181 ? 18.481 7.497 -8.401 1.00 90.75 181 ILE A CA 1
ATOM 1445 C C . ILE A 1 181 ? 18.343 6.014 -8.724 1.00 90.75 181 ILE A C 1
ATOM 1447 O O . ILE A 1 181 ? 17.764 5.256 -7.945 1.00 90.75 181 ILE A O 1
ATOM 1451 N N . LYS A 1 182 ? 18.835 5.609 -9.903 1.00 87.38 182 LYS A N 1
ATOM 1452 C CA . LYS A 1 182 ? 18.708 4.239 -10.432 1.00 87.38 182 LYS A CA 1
ATOM 1453 C C . LYS A 1 182 ? 17.292 3.667 -10.216 1.00 87.38 182 LYS A C 1
ATOM 1455 O O . LYS A 1 182 ? 17.139 2.535 -9.769 1.00 87.38 182 LYS A O 1
ATOM 1460 N N . ALA A 1 183 ? 16.253 4.450 -10.527 1.00 87.81 183 ALA A N 1
ATOM 1461 C CA . ALA A 1 183 ? 14.877 4.243 -10.051 1.00 87.81 183 ALA A CA 1
ATOM 1462 C C . ALA A 1 183 ? 14.357 2.790 -10.106 1.00 87.81 183 ALA A C 1
ATOM 1464 O O . ALA A 1 183 ? 13.835 2.289 -9.118 1.00 87.81 183 ALA A O 1
ATOM 1465 N N . ARG A 1 184 ? 14.533 2.077 -11.228 1.00 87.50 184 ARG A N 1
ATOM 1466 C CA . ARG A 1 184 ? 14.081 0.675 -11.353 1.00 87.50 184 ARG A CA 1
ATOM 1467 C C . ARG A 1 184 ? 14.815 -0.274 -10.402 1.00 87.50 184 ARG A C 1
ATOM 1469 O O . ARG A 1 184 ? 14.184 -1.144 -9.814 1.00 87.50 184 ARG A O 1
ATOM 1476 N N . PHE A 1 185 ? 16.124 -0.091 -10.238 1.00 87.06 185 PHE A N 1
ATOM 1477 C CA . PHE A 1 185 ? 16.922 -0.860 -9.286 1.00 87.06 185 PHE A CA 1
ATOM 1478 C C . PHE A 1 185 ? 16.495 -0.560 -7.847 1.00 87.06 185 PHE A C 1
ATOM 1480 O O . PHE A 1 185 ? 16.194 -1.482 -7.093 1.00 87.06 185 PHE A O 1
ATOM 1487 N N . SER A 1 186 ? 16.388 0.726 -7.502 1.00 91.81 186 SER A N 1
ATOM 1488 C CA . SER A 1 186 ? 15.939 1.176 -6.180 1.00 91.81 186 SER A CA 1
ATOM 1489 C C . SER A 1 186 ? 14.544 0.644 -5.851 1.00 91.81 186 SER A C 1
ATOM 1491 O O . SER A 1 186 ? 14.328 0.166 -4.746 1.00 91.81 186 SER A O 1
ATOM 1493 N N . PHE A 1 187 ? 13.625 0.620 -6.822 1.00 93.62 187 PHE A N 1
ATOM 1494 C CA . PHE A 1 187 ? 12.298 0.024 -6.667 1.00 93.62 187 PHE A CA 1
ATOM 1495 C C . PHE A 1 187 ? 12.358 -1.483 -6.398 1.00 93.62 187 PHE A C 1
ATOM 1497 O O . PHE A 1 187 ? 11.717 -1.959 -5.466 1.00 93.62 187 PHE A O 1
ATOM 1504 N N . MET A 1 188 ? 13.133 -2.242 -7.180 1.00 91.62 188 MET A N 1
ATOM 1505 C CA . MET A 1 188 ? 13.270 -3.691 -6.982 1.00 91.62 188 MET A CA 1
ATOM 1506 C C . MET A 1 188 ? 13.844 -4.027 -5.604 1.00 91.62 188 MET A C 1
ATOM 1508 O O . MET A 1 188 ? 13.337 -4.921 -4.926 1.00 91.62 188 MET A O 1
ATOM 1512 N N . LEU A 1 189 ? 14.881 -3.300 -5.181 1.00 94.62 189 LEU A N 1
ATOM 1513 C CA . LEU A 1 189 ? 15.498 -3.506 -3.877 1.00 94.62 189 LEU A CA 1
ATOM 1514 C C . LEU A 1 189 ? 14.555 -3.081 -2.745 1.00 94.62 189 LEU A C 1
ATOM 1516 O O . LEU A 1 189 ? 14.392 -3.829 -1.786 1.00 94.62 189 LEU A O 1
ATOM 1520 N N . LEU A 1 190 ? 13.874 -1.939 -2.888 1.00 96.75 190 LEU A N 1
ATOM 1521 C CA . LEU A 1 190 ? 12.859 -1.473 -1.942 1.00 96.75 190 LEU A CA 1
ATOM 1522 C C . LEU A 1 190 ? 11.767 -2.528 -1.748 1.00 96.75 190 LEU A C 1
ATOM 1524 O O . LEU A 1 190 ? 11.463 -2.889 -0.619 1.00 96.75 190 LEU A O 1
ATOM 1528 N N . VAL A 1 191 ? 11.224 -3.074 -2.838 1.00 95.88 191 VAL A N 1
ATOM 1529 C CA . VAL A 1 191 ? 10.212 -4.141 -2.811 1.00 95.88 191 VAL A CA 1
ATOM 1530 C C . VAL A 1 191 ? 10.714 -5.372 -2.053 1.00 95.88 191 VAL A C 1
ATOM 1532 O O . VAL A 1 191 ? 9.990 -5.904 -1.213 1.00 95.88 191 VAL A O 1
ATOM 1535 N N . ALA A 1 192 ? 11.946 -5.817 -2.316 1.00 94.69 192 ALA A N 1
ATOM 1536 C CA . ALA A 1 192 ? 12.526 -6.975 -1.640 1.00 94.69 192 ALA A CA 1
ATOM 1537 C C . ALA A 1 192 ? 12.687 -6.736 -0.128 1.00 94.69 192 ALA A C 1
ATOM 1539 O O . ALA A 1 192 ? 12.289 -7.579 0.677 1.00 94.69 192 ALA A O 1
ATOM 1540 N N . VAL A 1 193 ? 13.204 -5.565 0.259 1.00 96.38 193 VAL A N 1
ATOM 1541 C CA . VAL A 1 193 ? 13.372 -5.186 1.670 1.00 96.38 193 VAL A CA 1
ATOM 1542 C C . VAL A 1 193 ? 12.014 -5.040 2.355 1.00 96.38 193 VAL A C 1
ATOM 1544 O O . VAL A 1 193 ? 11.833 -5.577 3.441 1.00 96.38 193 VAL A O 1
ATOM 1547 N N . MET A 1 194 ? 11.033 -4.397 1.715 1.00 95.31 194 MET A N 1
ATOM 1548 C CA . MET A 1 194 ? 9.674 -4.274 2.252 1.00 95.31 194 MET A CA 1
ATOM 1549 C C . MET A 1 194 ? 9.003 -5.636 2.431 1.00 95.31 194 MET A C 1
ATOM 1551 O O . MET A 1 194 ? 8.248 -5.810 3.385 1.00 95.31 194 MET A O 1
ATOM 1555 N N . ALA A 1 195 ? 9.259 -6.605 1.547 1.00 93.44 195 ALA A N 1
ATOM 1556 C CA . ALA A 1 195 ? 8.673 -7.939 1.650 1.00 93.44 195 ALA A CA 1
ATOM 1557 C C . ALA A 1 195 ? 9.261 -8.701 2.842 1.00 93.44 195 ALA A C 1
ATOM 1559 O O . ALA A 1 195 ? 8.514 -9.298 3.615 1.00 93.44 195 ALA A O 1
ATOM 1560 N N . PHE A 1 196 ? 10.581 -8.615 3.028 1.00 92.88 196 PHE A N 1
ATOM 1561 C CA . PHE A 1 196 ? 11.264 -9.174 4.192 1.00 92.88 196 PHE A CA 1
ATOM 1562 C C . PHE A 1 196 ? 10.806 -8.511 5.497 1.00 92.88 196 PHE A C 1
ATOM 1564 O O . PHE A 1 196 ? 10.405 -9.196 6.436 1.00 92.88 196 PHE A O 1
ATOM 1571 N N . ASP A 1 197 ? 10.806 -7.179 5.537 1.00 91.25 197 ASP A N 1
ATOM 1572 C CA . ASP A 1 197 ? 10.393 -6.392 6.699 1.00 91.25 197 ASP A CA 1
ATOM 1573 C C . ASP A 1 197 ? 8.946 -6.710 7.095 1.00 91.25 197 ASP A C 1
ATOM 1575 O O . ASP A 1 197 ? 8.650 -6.930 8.263 1.00 91.25 197 ASP A O 1
ATOM 1579 N N . SER A 1 198 ? 8.056 -6.885 6.116 1.00 88.94 198 SER A N 1
ATOM 1580 C CA . SER A 1 198 ? 6.661 -7.256 6.373 1.00 88.94 198 SER A CA 1
ATOM 1581 C C . SER A 1 198 ? 6.506 -8.608 7.071 1.00 88.94 198 SER A C 1
ATOM 1583 O O . SER A 1 198 ? 5.528 -8.782 7.790 1.00 88.94 198 SER A O 1
ATOM 1585 N N . ILE A 1 199 ? 7.447 -9.543 6.880 1.00 88.00 199 ILE A N 1
ATOM 1586 C CA . ILE A 1 199 ? 7.516 -10.826 7.602 1.00 88.00 199 ILE A CA 1
ATOM 1587 C C . ILE A 1 199 ? 8.122 -10.632 8.991 1.00 88.00 199 ILE A C 1
ATOM 1589 O O . ILE A 1 199 ? 7.584 -11.151 9.968 1.00 88.00 199 ILE A O 1
ATOM 1593 N N . ALA A 1 200 ? 9.203 -9.858 9.096 1.00 87.31 200 ALA A N 1
ATOM 1594 C CA . ALA A 1 200 ? 9.869 -9.582 10.367 1.00 87.31 200 ALA A CA 1
ATOM 1595 C C . ALA A 1 200 ? 8.962 -8.837 11.362 1.00 87.31 200 ALA A C 1
ATOM 1597 O O . ALA A 1 200 ? 9.010 -9.103 12.559 1.00 87.31 200 ALA A O 1
ATOM 1598 N N . GLN A 1 201 ? 8.112 -7.944 10.858 1.00 84.06 201 GLN A N 1
ATOM 1599 C CA . GLN A 1 201 ? 7.211 -7.104 11.644 1.00 84.06 201 GLN A CA 1
ATOM 1600 C C . GLN A 1 201 ? 5.845 -7.751 11.918 1.00 84.06 201 GLN A C 1
ATOM 1602 O O . GLN A 1 201 ? 4.910 -7.076 12.347 1.00 84.06 201 GLN A O 1
ATOM 1607 N N . MET A 1 202 ? 5.691 -9.052 11.654 1.00 83.81 202 MET A N 1
ATOM 1608 C CA . MET A 1 202 ? 4.464 -9.764 11.997 1.00 83.81 202 MET A CA 1
ATOM 1609 C C . MET A 1 202 ? 4.319 -9.927 13.516 1.00 83.81 202 MET A C 1
ATOM 1611 O O . MET A 1 202 ? 5.289 -10.269 14.193 1.00 83.81 202 MET A O 1
ATOM 1615 N N . PRO A 1 203 ? 3.101 -9.786 14.069 1.00 81.38 203 PRO A N 1
ATOM 1616 C CA . PRO A 1 203 ? 1.825 -9.569 13.380 1.00 81.38 203 PRO A CA 1
ATOM 1617 C C . PRO A 1 203 ? 1.616 -8.142 12.852 1.00 81.38 203 PRO A C 1
ATOM 1619 O O . PRO A 1 203 ? 1.988 -7.174 13.504 1.00 81.38 203 PRO A O 1
ATOM 1622 N N . SER A 1 204 ? 0.960 -8.010 11.690 1.00 72.62 204 SER A N 1
ATOM 1623 C CA . SER A 1 204 ? 0.659 -6.691 11.109 1.00 72.62 204 SER A CA 1
ATOM 1624 C C . SER A 1 204 ? -0.234 -5.872 12.036 1.00 72.62 204 SER A C 1
ATOM 1626 O O . SER A 1 204 ? -1.288 -6.342 12.457 1.00 72.62 204 SER A O 1
ATOM 1628 N N . LEU A 1 205 ? 0.155 -4.624 12.288 1.00 73.56 205 LEU A N 1
ATOM 1629 C CA . LEU A 1 205 ? -0.497 -3.775 13.284 1.00 73.56 205 LEU A CA 1
ATOM 1630 C C . LEU A 1 205 ? -1.613 -2.893 12.707 1.00 73.56 205 LEU A C 1
ATOM 1632 O O . LEU A 1 205 ? -2.426 -2.373 13.460 1.00 73.56 205 LEU A O 1
ATOM 1636 N N . SER A 1 206 ? -1.718 -2.735 11.381 1.00 85.19 206 SER A N 1
ATOM 1637 C CA . SER A 1 206 ? -2.665 -1.767 10.799 1.00 85.19 206 SER A CA 1
ATOM 1638 C C . SER A 1 206 ? -3.174 -2.100 9.394 1.00 85.19 206 SER A C 1
ATOM 1640 O O . SER A 1 206 ? -2.604 -2.922 8.671 1.00 85.19 206 SER A O 1
ATOM 1642 N N . ASN A 1 207 ? -4.259 -1.418 8.999 1.00 89.19 207 ASN A N 1
ATOM 1643 C CA . ASN A 1 207 ? -4.887 -1.547 7.680 1.00 89.19 207 ASN A CA 1
ATOM 1644 C C . ASN A 1 207 ? -3.922 -1.183 6.542 1.00 89.19 207 ASN A C 1
ATOM 1646 O O . ASN A 1 207 ? -3.775 -1.957 5.601 1.00 89.19 207 ASN A O 1
ATOM 1650 N N . HIS A 1 208 ? -3.219 -0.049 6.633 1.00 88.94 208 HIS A N 1
ATOM 1651 C CA . HIS A 1 208 ? -2.316 0.387 5.562 1.00 88.94 208 HIS A CA 1
ATOM 1652 C C . HIS A 1 208 ? -1.181 -0.624 5.306 1.00 88.94 208 HIS A C 1
ATOM 1654 O O . HIS A 1 208 ? -0.849 -0.880 4.151 1.00 88.94 208 HIS A O 1
ATOM 1660 N N . THR A 1 209 ? -0.649 -1.270 6.354 1.00 89.75 209 THR A N 1
ATOM 1661 C CA . THR A 1 209 ? 0.346 -2.343 6.217 1.00 89.75 209 THR A CA 1
ATOM 1662 C C . THR A 1 209 ? -0.238 -3.562 5.502 1.00 89.75 209 THR A C 1
ATOM 1664 O O . THR A 1 209 ? 0.410 -4.096 4.607 1.00 89.75 209 THR A O 1
ATOM 1667 N N . ILE A 1 210 ? -1.467 -3.986 5.828 1.00 91.62 210 ILE A N 1
ATOM 1668 C CA . ILE A 1 210 ? -2.124 -5.097 5.118 1.00 91.62 210 ILE A CA 1
ATOM 1669 C C . ILE A 1 210 ? -2.353 -4.757 3.641 1.00 91.62 210 ILE A C 1
ATOM 1671 O O . ILE A 1 210 ? -1.950 -5.533 2.778 1.00 91.62 210 ILE A O 1
ATOM 1675 N N . LEU A 1 211 ? -2.928 -3.591 3.336 1.00 95.19 211 LEU A N 1
ATOM 1676 C CA . LEU A 1 211 ? -3.174 -3.146 1.960 1.00 95.19 211 LEU A CA 1
ATOM 1677 C C . LEU A 1 211 ? -1.872 -3.087 1.140 1.00 95.19 211 LEU A C 1
ATOM 1679 O O . LEU A 1 211 ? -1.797 -3.641 0.041 1.00 95.19 211 LEU A O 1
ATOM 1683 N N . LYS A 1 212 ? -0.821 -2.490 1.719 1.00 94.88 212 LYS A N 1
ATOM 1684 C CA . LYS A 1 212 ? 0.542 -2.468 1.171 1.00 94.88 212 LYS A CA 1
ATOM 1685 C C . LYS A 1 212 ? 1.049 -3.881 0.885 1.00 94.88 212 LYS A C 1
ATOM 1687 O O . LYS A 1 212 ? 1.569 -4.121 -0.199 1.00 94.88 212 LYS A O 1
ATOM 1692 N N . ASN A 1 213 ? 0.896 -4.813 1.826 1.00 94.62 213 ASN A N 1
ATOM 1693 C CA . ASN A 1 213 ? 1.412 -6.176 1.693 1.00 94.62 213 ASN A CA 1
ATOM 1694 C C . ASN A 1 213 ? 0.717 -6.954 0.573 1.00 94.62 213 ASN A C 1
ATOM 1696 O O . ASN A 1 213 ? 1.404 -7.620 -0.194 1.00 94.62 213 ASN A O 1
ATOM 1700 N N . PHE A 1 214 ? -0.604 -6.822 0.414 1.00 95.88 214 PHE A N 1
ATOM 1701 C CA . PHE A 1 214 ? -1.317 -7.431 -0.716 1.00 95.88 214 PHE A CA 1
ATOM 1702 C C . PHE A 1 214 ? -0.811 -6.893 -2.062 1.00 95.88 214 PHE A C 1
ATOM 1704 O O . PHE A 1 214 ? -0.513 -7.671 -2.972 1.00 95.88 214 PHE A O 1
ATOM 1711 N N . PHE A 1 215 ? -0.639 -5.573 -2.182 1.00 96.88 215 PHE A N 1
ATOM 1712 C CA . PHE A 1 215 ? -0.075 -4.973 -3.392 1.00 96.88 215 PHE A CA 1
ATOM 1713 C C . PHE A 1 215 ? 1.375 -5.424 -3.642 1.00 96.88 215 PHE A C 1
ATOM 1715 O O . PHE A 1 215 ? 1.752 -5.758 -4.767 1.00 96.88 215 PHE A O 1
ATOM 1722 N N . LEU A 1 216 ? 2.180 -5.510 -2.583 1.00 96.19 216 LEU A N 1
ATOM 1723 C CA . LEU A 1 216 ? 3.566 -5.962 -2.641 1.00 96.19 216 LEU A CA 1
ATOM 1724 C C . LEU A 1 216 ? 3.680 -7.426 -3.086 1.00 96.19 216 LEU A C 1
ATOM 1726 O O . LEU A 1 216 ? 4.528 -7.746 -3.918 1.00 96.19 216 LEU A O 1
ATOM 1730 N N . SER A 1 217 ? 2.802 -8.309 -2.602 1.00 95.19 217 SER A N 1
ATOM 1731 C CA . SER A 1 217 ? 2.733 -9.699 -3.063 1.00 95.19 217 SER A CA 1
ATOM 1732 C C . SER A 1 217 ? 2.458 -9.778 -4.564 1.00 95.19 217 SER A C 1
ATOM 1734 O O . SER A 1 217 ? 3.105 -10.562 -5.258 1.00 95.19 217 SER A O 1
ATOM 1736 N N . ALA A 1 218 ? 1.568 -8.932 -5.094 1.00 96.06 218 ALA A N 1
ATOM 1737 C CA . ALA A 1 218 ? 1.333 -8.863 -6.533 1.00 96.06 218 ALA A CA 1
ATOM 1738 C C . ALA A 1 218 ? 2.582 -8.412 -7.302 1.00 96.06 218 ALA A C 1
ATOM 1740 O O . ALA A 1 218 ? 2.928 -9.042 -8.305 1.00 96.06 218 ALA A O 1
ATOM 1741 N N . ILE A 1 219 ? 3.291 -7.384 -6.813 1.00 95.19 219 ILE A N 1
ATOM 1742 C CA . ILE A 1 219 ? 4.565 -6.929 -7.392 1.00 95.19 219 ILE A CA 1
ATOM 1743 C C . ILE A 1 219 ? 5.581 -8.072 -7.443 1.00 95.19 219 ILE A C 1
ATOM 1745 O O . ILE A 1 219 ? 6.174 -8.302 -8.495 1.00 95.19 219 ILE A O 1
ATOM 1749 N N . VAL A 1 220 ? 5.770 -8.804 -6.343 1.00 94.44 220 VAL A N 1
ATOM 1750 C CA . VAL A 1 220 ? 6.744 -9.903 -6.270 1.00 94.44 220 VAL A CA 1
ATOM 1751 C C . VAL A 1 220 ? 6.357 -11.041 -7.218 1.00 94.44 220 VAL A C 1
ATOM 1753 O O . VAL A 1 220 ? 7.184 -11.465 -8.024 1.00 94.44 220 VAL A O 1
ATOM 1756 N N . ILE A 1 221 ? 5.099 -11.496 -7.190 1.00 93.00 221 ILE A N 1
ATOM 1757 C CA . ILE A 1 221 ? 4.612 -12.588 -8.052 1.00 93.00 221 ILE A CA 1
ATOM 1758 C C . ILE A 1 221 ? 4.746 -12.214 -9.532 1.00 93.00 221 ILE A C 1
ATOM 1760 O O . ILE A 1 221 ? 5.279 -12.995 -10.323 1.00 93.00 221 ILE A O 1
ATOM 1764 N N . SER A 1 222 ? 4.294 -11.015 -9.914 1.00 91.69 222 SER A N 1
ATOM 1765 C CA . SER A 1 222 ? 4.410 -10.535 -11.294 1.00 91.69 222 SER A CA 1
ATOM 1766 C C . SER A 1 222 ? 5.869 -10.354 -11.694 1.00 91.69 222 SER A C 1
ATOM 1768 O O . SER A 1 222 ? 6.272 -10.822 -12.754 1.00 91.69 222 SER A O 1
ATOM 1770 N N . GLY A 1 223 ? 6.683 -9.736 -10.836 1.00 89.50 223 GLY A N 1
ATOM 1771 C CA . GLY A 1 223 ? 8.101 -9.491 -11.078 1.00 89.50 223 GLY A CA 1
ATOM 1772 C C . GLY A 1 223 ? 8.859 -10.784 -11.359 1.00 89.50 223 GLY A C 1
ATOM 1773 O O . GLY A 1 223 ? 9.506 -10.895 -12.399 1.00 89.50 223 GLY A O 1
ATOM 1774 N N . VAL A 1 224 ? 8.704 -11.796 -10.500 1.00 88.81 224 VAL A N 1
ATOM 1775 C CA . VAL A 1 224 ? 9.320 -13.120 -10.688 1.00 88.81 224 VAL A CA 1
ATOM 1776 C C . VAL A 1 224 ? 8.804 -13.786 -11.967 1.00 88.81 224 VAL A C 1
ATOM 1778 O O . VAL A 1 224 ? 9.601 -14.212 -12.804 1.00 88.81 224 VAL A O 1
ATOM 1781 N N . ALA A 1 225 ? 7.485 -13.824 -12.183 1.00 88.31 225 ALA A N 1
ATOM 1782 C CA . ALA A 1 225 ? 6.898 -14.461 -13.363 1.00 88.31 225 ALA A CA 1
ATOM 1783 C C . ALA A 1 225 ? 7.327 -13.789 -14.683 1.00 88.31 225 ALA A C 1
ATOM 1785 O O . ALA A 1 225 ? 7.604 -14.469 -15.674 1.00 88.31 225 ALA A O 1
ATOM 1786 N N . ARG A 1 226 ? 7.400 -12.454 -14.711 1.00 85.50 226 ARG A N 1
ATOM 1787 C CA . ARG A 1 226 ? 7.808 -11.659 -15.878 1.00 85.50 226 ARG A CA 1
ATOM 1788 C C . ARG A 1 226 ? 9.312 -11.757 -16.120 1.00 85.50 226 ARG A C 1
ATOM 1790 O O . ARG A 1 226 ? 9.714 -11.917 -17.272 1.00 85.50 226 ARG A O 1
ATOM 1797 N N . ALA A 1 227 ? 10.128 -11.771 -15.069 1.00 83.25 227 ALA A N 1
ATOM 1798 C CA . ALA A 1 227 ? 11.570 -11.979 -15.169 1.00 83.25 227 ALA A CA 1
ATOM 1799 C C . ALA A 1 227 ? 11.907 -13.376 -15.736 1.00 83.25 227 ALA A C 1
ATOM 1801 O O . ALA A 1 227 ? 12.726 -13.503 -16.653 1.00 83.25 227 ALA A O 1
ATOM 1802 N N . LEU A 1 228 ? 11.195 -14.418 -15.288 1.00 84.12 228 LEU A N 1
ATOM 1803 C CA . LEU A 1 228 ? 11.338 -15.790 -15.800 1.00 84.12 228 LEU A CA 1
ATOM 1804 C C . LEU A 1 228 ? 10.885 -15.947 -17.257 1.00 84.12 228 LEU A C 1
ATOM 1806 O O . LEU A 1 228 ? 11.371 -16.833 -17.958 1.00 84.12 228 LEU A O 1
ATOM 1810 N N . ARG A 1 229 ? 10.019 -15.065 -17.765 1.00 81.81 229 ARG A N 1
ATOM 1811 C CA . ARG A 1 229 ? 9.569 -15.078 -19.171 1.00 81.81 229 ARG A CA 1
ATOM 1812 C C . ARG A 1 229 ? 10.303 -14.089 -20.077 1.00 81.81 229 ARG A C 1
ATOM 1814 O O . ARG A 1 229 ? 10.244 -14.241 -21.289 1.00 81.81 229 ARG A O 1
ATOM 1821 N N . GLY A 1 230 ? 11.061 -13.148 -19.514 1.00 71.75 230 GLY A N 1
ATOM 1822 C CA . GLY A 1 230 ? 11.806 -12.150 -20.286 1.00 71.75 230 GLY A CA 1
ATOM 1823 C C . GLY A 1 230 ? 10.880 -11.048 -20.772 1.00 71.75 230 GLY A C 1
ATOM 1824 O O . GLY A 1 230 ? 10.984 -10.561 -21.882 1.00 71.75 230 GLY A O 1
ATOM 1825 N N . HIS A 1 231 ? 9.889 -10.698 -19.972 1.00 76.62 231 HIS A N 1
ATOM 1826 C CA . HIS A 1 231 ? 8.932 -9.674 -20.346 1.00 76.62 231 HIS A CA 1
ATOM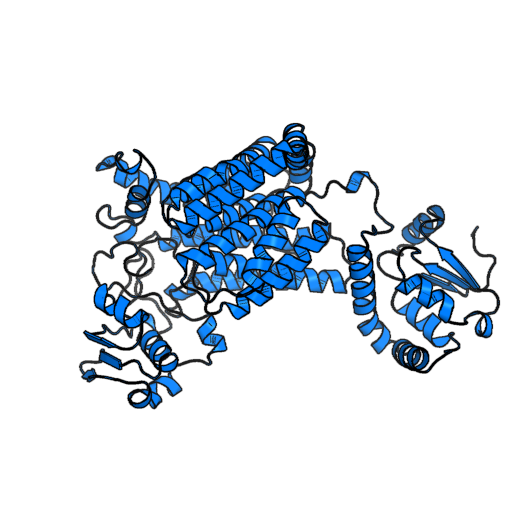 1827 C C . HIS A 1 231 ? 9.459 -8.274 -20.027 1.00 76.62 231 HIS A C 1
ATOM 1829 O O . HIS A 1 231 ? 10.326 -8.090 -19.171 1.00 76.62 231 HIS A O 1
ATOM 1835 N N . THR A 1 232 ? 8.930 -7.277 -20.733 1.00 76.56 232 THR A N 1
ATOM 1836 C CA . THR A 1 232 ? 9.374 -5.887 -20.594 1.00 76.56 232 THR A CA 1
ATOM 1837 C C . THR A 1 232 ? 8.778 -5.220 -19.357 1.00 76.56 232 THR A C 1
ATOM 1839 O O . THR A 1 232 ? 7.768 -5.650 -18.797 1.00 76.56 232 THR A O 1
ATOM 1842 N N . TRP A 1 233 ? 9.375 -4.098 -18.959 1.00 79.19 233 TRP A N 1
ATOM 1843 C CA . TRP A 1 233 ? 8.902 -3.295 -17.831 1.00 79.19 233 TRP A CA 1
ATOM 1844 C C . TRP A 1 233 ? 7.464 -2.773 -18.017 1.00 79.19 233 TRP A C 1
ATOM 1846 O O . TRP A 1 233 ? 6.677 -2.750 -17.076 1.00 79.19 233 TRP A O 1
ATOM 1856 N N . ASN A 1 234 ? 7.074 -2.443 -19.253 1.00 78.88 234 ASN A N 1
ATOM 1857 C CA . ASN A 1 234 ? 5.700 -2.032 -19.566 1.00 78.88 234 ASN A CA 1
ATOM 1858 C C . ASN A 1 234 ? 4.702 -3.178 -19.348 1.00 78.88 234 ASN A C 1
ATOM 1860 O O . ASN A 1 234 ? 3.603 -2.962 -18.842 1.00 78.88 234 ASN A O 1
ATOM 1864 N N . GLN A 1 235 ? 5.089 -4.407 -19.704 1.00 81.19 235 GLN A N 1
ATOM 1865 C CA . GLN A 1 235 ? 4.259 -5.589 -19.473 1.00 81.19 235 GLN A CA 1
ATOM 1866 C C . GLN A 1 235 ? 4.123 -5.894 -17.976 1.00 81.19 235 GLN A C 1
ATOM 1868 O O . GLN A 1 235 ? 3.045 -6.290 -17.537 1.00 81.19 235 GLN A O 1
ATOM 1873 N N . PHE A 1 236 ? 5.177 -5.668 -17.185 1.00 86.62 236 PHE A N 1
ATOM 1874 C CA . PHE A 1 236 ? 5.104 -5.748 -15.726 1.00 86.62 236 PHE A CA 1
ATOM 1875 C C . PHE A 1 236 ? 4.058 -4.774 -15.157 1.00 86.62 236 PHE A C 1
ATOM 1877 O O . PHE A 1 236 ? 3.169 -5.201 -14.425 1.00 86.62 236 PHE A O 1
ATOM 1884 N N . TRP A 1 237 ? 4.070 -3.499 -15.555 1.00 86.81 237 TRP A N 1
ATOM 1885 C CA . TRP A 1 237 ? 3.059 -2.545 -15.081 1.00 86.81 237 TRP A CA 1
ATOM 1886 C C . TRP A 1 237 ? 1.648 -2.855 -15.568 1.00 86.81 237 TRP A C 1
ATOM 1888 O O . TRP A 1 237 ? 0.702 -2.709 -14.799 1.00 86.81 237 TRP A O 1
ATOM 1898 N N . SER A 1 238 ? 1.492 -3.359 -16.795 1.00 85.38 238 SER A N 1
ATOM 1899 C CA . SER A 1 238 ? 0.174 -3.773 -17.295 1.00 85.38 238 SER A CA 1
ATOM 1900 C C . SER A 1 238 ? -0.480 -4.876 -16.450 1.00 85.38 238 SER A C 1
ATOM 1902 O O . SER A 1 238 ? -1.702 -4.981 -16.431 1.00 85.38 238 SER A O 1
ATOM 1904 N N . ASP A 1 239 ? 0.319 -5.657 -15.717 1.00 88.69 239 ASP A N 1
ATOM 1905 C CA . ASP A 1 239 ? -0.165 -6.661 -14.769 1.00 88.69 239 ASP A CA 1
ATOM 1906 C C . ASP A 1 239 ? -0.468 -6.084 -13.382 1.00 88.69 239 ASP A C 1
ATOM 1908 O O . ASP A 1 239 ? -1.391 -6.542 -12.714 1.00 88.69 239 ASP A O 1
ATOM 1912 N N . ILE A 1 240 ? 0.325 -5.112 -12.927 1.00 92.06 240 ILE A N 1
ATOM 1913 C CA . ILE A 1 240 ? 0.267 -4.600 -11.551 1.00 92.06 240 ILE A CA 1
ATOM 1914 C C . ILE A 1 240 ? -0.783 -3.508 -11.366 1.00 92.06 240 ILE A C 1
ATOM 1916 O O . ILE A 1 240 ? -1.472 -3.495 -10.345 1.00 92.06 240 ILE A O 1
ATOM 1920 N N . LEU A 1 241 ? -0.941 -2.606 -12.339 1.00 93.31 241 LEU A N 1
ATOM 1921 C CA . LEU A 1 241 ? -1.886 -1.490 -12.228 1.00 93.31 241 LEU A CA 1
ATOM 1922 C C . LEU A 1 241 ? -3.337 -1.958 -11.976 1.00 93.31 241 LEU A C 1
ATOM 1924 O O . LEU A 1 241 ? -3.969 -1.397 -11.080 1.00 93.31 241 LEU A O 1
ATOM 1928 N N . PRO A 1 242 ? -3.862 -3.006 -12.653 1.00 94.81 242 PRO A N 1
ATOM 1929 C CA . PRO A 1 242 ? -5.191 -3.554 -12.355 1.00 94.81 242 PRO A CA 1
ATOM 1930 C C . PRO A 1 242 ? -5.357 -4.033 -10.907 1.00 94.81 242 PRO A C 1
ATOM 1932 O O . PRO A 1 242 ? -6.411 -3.830 -10.304 1.00 94.81 242 PRO A O 1
ATOM 1935 N N . VAL A 1 243 ? -4.303 -4.602 -10.308 1.00 96.62 243 VAL A N 1
ATOM 1936 C CA . VAL A 1 243 ? -4.335 -5.025 -8.901 1.00 96.62 243 VAL A CA 1
ATOM 1937 C C . VAL A 1 243 ? -4.475 -3.813 -7.986 1.00 96.62 243 VAL A C 1
ATOM 1939 O O . VAL A 1 243 ? -5.354 -3.811 -7.133 1.00 96.62 243 VAL A O 1
ATOM 1942 N N . GLY A 1 244 ? -3.677 -2.760 -8.193 1.00 96.75 244 GLY A N 1
ATOM 1943 C CA . GLY A 1 244 ? -3.783 -1.526 -7.403 1.00 96.75 244 GLY A CA 1
ATOM 1944 C C . GLY A 1 244 ? -5.183 -0.902 -7.467 1.00 96.75 244 GLY A C 1
ATOM 1945 O O . GLY A 1 244 ? -5.746 -0.535 -6.437 1.00 96.75 244 GLY A O 1
ATOM 1946 N N . ARG A 1 245 ? -5.789 -0.881 -8.662 1.00 96.38 245 ARG A N 1
ATOM 1947 C CA . ARG A 1 245 ? -7.170 -0.410 -8.876 1.00 96.38 245 ARG A CA 1
ATOM 1948 C C . ARG A 1 245 ? -8.186 -1.248 -8.108 1.00 96.38 245 ARG A C 1
ATOM 1950 O O . ARG A 1 245 ? -9.042 -0.701 -7.420 1.00 96.38 245 ARG A O 1
ATOM 1957 N N . THR A 1 246 ? -8.070 -2.570 -8.213 1.00 96.56 246 THR A N 1
ATOM 1958 C CA . THR A 1 246 ? -8.958 -3.521 -7.538 1.00 96.56 246 THR A CA 1
ATOM 1959 C C . THR A 1 246 ? -8.856 -3.397 -6.022 1.00 96.56 246 THR A C 1
ATOM 1961 O O . THR A 1 246 ? -9.878 -3.322 -5.348 1.00 96.56 246 THR A O 1
ATOM 1964 N N . LEU A 1 247 ? -7.640 -3.310 -5.475 1.00 97.94 247 LEU A N 1
ATOM 1965 C CA . LEU A 1 247 ? -7.429 -3.131 -4.039 1.00 97.94 247 LEU A CA 1
ATOM 1966 C C . LEU A 1 247 ? -8.051 -1.821 -3.530 1.00 97.94 247 LEU A C 1
ATOM 1968 O O . LEU A 1 247 ? -8.710 -1.835 -2.493 1.00 97.94 247 LEU A O 1
ATOM 1972 N N . LEU A 1 248 ? -7.901 -0.714 -4.269 1.00 97.62 248 LEU A N 1
ATOM 1973 C CA . LEU A 1 248 ? -8.506 0.572 -3.906 1.00 97.62 248 LEU A CA 1
ATOM 1974 C C . LEU A 1 248 ? -10.037 0.514 -3.899 1.00 97.62 248 LEU A C 1
ATOM 1976 O O . LEU A 1 248 ? -10.679 0.982 -2.966 1.00 97.62 248 LEU A O 1
ATOM 1980 N N . VAL A 1 249 ? -10.626 -0.080 -4.933 1.00 96.56 249 VAL A N 1
ATOM 1981 C CA . VAL A 1 249 ? -12.081 -0.222 -5.054 1.00 96.56 249 VAL A CA 1
ATOM 1982 C C . VAL A 1 249 ? -12.646 -1.113 -3.946 1.00 96.56 249 VAL A C 1
ATOM 1984 O O . VAL A 1 249 ? -13.656 -0.760 -3.343 1.00 96.56 249 VAL A O 1
ATOM 1987 N N . ILE A 1 250 ? -11.984 -2.233 -3.633 1.00 97.50 250 ILE A N 1
ATOM 1988 C CA . ILE A 1 250 ? -12.369 -3.099 -2.507 1.00 97.50 250 ILE A CA 1
ATOM 1989 C C . ILE A 1 250 ? -12.283 -2.319 -1.192 1.00 97.50 250 ILE A C 1
ATOM 1991 O O . ILE A 1 250 ? -13.203 -2.390 -0.380 1.00 97.50 250 ILE A O 1
ATOM 1995 N N . MET A 1 251 ? -11.212 -1.545 -0.992 1.00 96.94 251 MET A N 1
ATOM 1996 C CA . MET A 1 251 ? -11.053 -0.694 0.186 1.00 96.94 251 MET A CA 1
ATOM 1997 C C . MET A 1 251 ? -12.204 0.312 0.312 1.00 96.94 251 MET A C 1
ATOM 1999 O O . MET A 1 251 ? -12.767 0.421 1.394 1.00 96.94 251 MET A O 1
ATOM 2003 N N . TYR A 1 252 ? -12.599 1.003 -0.765 1.00 96.38 252 TYR A N 1
ATOM 2004 C CA . TYR A 1 252 ? -13.741 1.925 -0.726 1.00 96.38 252 TYR A CA 1
ATOM 2005 C C . TYR A 1 252 ? -15.064 1.221 -0.459 1.00 96.38 252 TYR A C 1
ATOM 2007 O O . TYR A 1 252 ? -15.846 1.690 0.365 1.00 96.38 252 TYR A O 1
ATOM 2015 N N . PHE A 1 253 ? -15.294 0.074 -1.101 1.00 96.75 253 PHE A N 1
ATOM 2016 C CA . PHE A 1 253 ? -16.485 -0.728 -0.850 1.00 96.75 253 PHE A CA 1
ATOM 2017 C C . PHE A 1 253 ? -16.613 -1.073 0.637 1.00 96.75 253 PHE A C 1
ATOM 2019 O O . PHE A 1 253 ? -17.650 -0.799 1.232 1.00 96.75 253 PHE A O 1
ATOM 2026 N N . PHE A 1 254 ? -15.558 -1.609 1.262 1.00 96.31 254 PHE A N 1
ATOM 2027 C CA . PHE A 1 254 ? -15.584 -1.940 2.690 1.00 96.31 254 PHE A 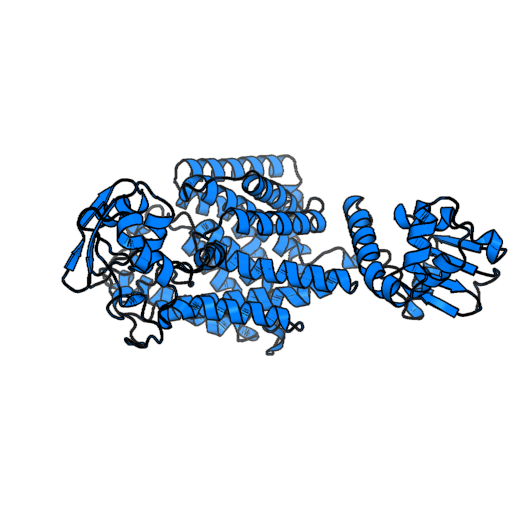CA 1
ATOM 2028 C C . PHE A 1 254 ? -15.537 -0.707 3.598 1.00 96.31 254 PHE A C 1
ATOM 2030 O O . PHE A 1 254 ? -16.128 -0.730 4.675 1.00 96.31 254 PHE A O 1
ATOM 2037 N N . GLY A 1 255 ? -14.923 0.389 3.149 1.00 94.38 255 GLY A N 1
ATOM 2038 C CA . GLY A 1 255 ? -14.961 1.687 3.818 1.00 94.38 255 GLY A CA 1
ATOM 2039 C C . GLY A 1 255 ? -16.392 2.177 4.037 1.00 94.38 255 GLY A C 1
ATOM 2040 O O . GLY A 1 255 ? -16.721 2.556 5.161 1.00 94.38 255 GLY A O 1
ATOM 2041 N N . VAL A 1 256 ? -17.241 2.062 3.009 1.00 95.62 256 VAL A N 1
ATOM 2042 C CA . VAL A 1 256 ? -18.679 2.366 3.076 1.00 95.62 256 VAL A CA 1
ATOM 2043 C C . VAL A 1 256 ? -19.434 1.265 3.804 1.00 95.62 256 VAL A C 1
ATOM 2045 O O . VAL A 1 256 ? -20.171 1.545 4.743 1.00 95.62 256 VAL A O 1
ATOM 2048 N N . PHE A 1 257 ? -19.250 0.007 3.397 1.00 96.00 257 PHE A N 1
ATOM 2049 C CA . PHE A 1 257 ? -20.035 -1.120 3.893 1.00 96.00 257 PHE A CA 1
ATOM 2050 C C . PHE A 1 257 ? -19.938 -1.247 5.412 1.00 96.00 257 PHE A C 1
ATOM 2052 O O . PHE A 1 257 ? -20.960 -1.299 6.085 1.00 96.00 257 PHE A O 1
ATOM 2059 N N . HIS A 1 258 ? -18.729 -1.171 5.976 1.00 95.12 258 HIS A N 1
ATOM 2060 C CA . HIS A 1 258 ? -18.546 -1.217 7.423 1.00 95.12 258 HIS A CA 1
ATOM 2061 C C . HIS A 1 258 ? -19.223 -0.057 8.161 1.00 95.12 258 HIS A C 1
ATOM 2063 O O . HIS A 1 258 ? -19.604 -0.243 9.314 1.00 95.12 258 HIS A O 1
ATOM 2069 N N . LYS A 1 259 ? -19.386 1.115 7.527 1.00 95.50 259 LYS A N 1
ATOM 2070 C CA . LYS A 1 259 ? -20.047 2.305 8.096 1.00 95.50 259 LYS A CA 1
ATOM 2071 C C . LYS A 1 259 ? -21.575 2.227 8.064 1.00 95.50 259 LYS A C 1
ATOM 2073 O O . LYS A 1 259 ? -22.230 3.065 8.676 1.00 95.50 259 LYS A O 1
ATOM 2078 N N . ILE A 1 260 ? -22.160 1.220 7.405 1.00 95.38 260 ILE A N 1
ATOM 2079 C CA . ILE A 1 260 ? -23.610 0.964 7.413 1.00 95.38 260 ILE A CA 1
ATOM 2080 C C . ILE A 1 260 ? -24.005 0.305 8.749 1.00 95.38 260 ILE A C 1
ATOM 2082 O O . ILE A 1 260 ? -24.398 -0.860 8.824 1.00 95.38 260 ILE A O 1
ATOM 2086 N N . ASN A 1 261 ? -23.860 1.051 9.841 1.00 95.06 261 ASN A N 1
ATOM 2087 C CA . ASN A 1 261 ? -24.168 0.616 11.200 1.00 95.06 261 ASN A CA 1
ATOM 2088 C C . ASN A 1 261 ? -24.747 1.765 12.039 1.00 95.06 261 ASN A C 1
ATOM 2090 O O . ASN A 1 261 ? -24.593 2.938 11.703 1.00 95.06 261 ASN A O 1
ATOM 2094 N N . GLN A 1 262 ? -25.423 1.405 13.130 1.00 95.12 262 GLN A N 1
ATOM 2095 C CA . GLN A 1 262 ? -26.150 2.348 13.988 1.00 95.12 262 GLN A CA 1
ATOM 2096 C C . GLN A 1 262 ? -25.237 3.398 14.634 1.00 95.12 262 GLN A C 1
ATOM 2098 O O . GLN A 1 262 ? -25.600 4.568 14.706 1.00 95.12 262 GLN A O 1
ATOM 2103 N N . ASP A 1 263 ? -24.048 2.992 15.078 1.00 95.25 263 ASP A N 1
ATOM 2104 C CA . ASP A 1 263 ? -23.163 3.849 15.869 1.00 95.25 263 ASP A CA 1
ATOM 2105 C C . ASP A 1 263 ? -22.391 4.851 15.001 1.00 95.25 263 ASP A C 1
ATOM 2107 O O . ASP A 1 263 ? -22.155 5.980 15.420 1.00 95.25 263 ASP A O 1
ATOM 2111 N N . PHE A 1 264 ? -22.044 4.499 13.759 1.00 95.88 264 PHE A N 1
ATOM 2112 C CA . PHE A 1 264 ? -21.416 5.448 12.835 1.00 95.88 264 PHE A CA 1
ATOM 2113 C C . PHE A 1 264 ? -22.360 6.600 12.466 1.00 95.88 264 PHE A C 1
ATOM 2115 O O . PHE A 1 264 ? -21.914 7.733 12.286 1.00 95.88 264 PHE A O 1
ATOM 2122 N N . LEU A 1 265 ? -23.663 6.316 12.377 1.00 95.56 265 LEU A N 1
ATOM 2123 C CA . LEU A 1 265 ? -24.701 7.299 12.063 1.00 95.56 265 LEU A CA 1
ATOM 2124 C C . LEU A 1 265 ? -25.173 8.100 13.287 1.00 95.56 265 LEU A C 1
ATOM 2126 O O . LEU A 1 265 ? -25.982 9.012 13.134 1.00 95.56 265 LEU A O 1
ATOM 2130 N N . ASN A 1 266 ? -24.677 7.780 14.486 1.00 95.69 266 ASN A N 1
ATOM 2131 C CA . ASN A 1 266 ? -25.033 8.458 15.726 1.00 95.69 266 ASN A CA 1
ATOM 2132 C C . ASN A 1 266 ? -24.041 9.601 16.034 1.00 95.69 266 ASN A C 1
ATOM 2134 O O . ASN A 1 266 ? -22.882 9.321 16.361 1.00 95.69 266 ASN A O 1
ATOM 2138 N N . PRO A 1 267 ? -24.470 10.880 16.028 1.00 94.94 267 PRO A N 1
ATOM 2139 C CA . PRO A 1 267 ? -23.592 12.017 16.319 1.00 94.94 267 PRO A CA 1
ATOM 2140 C C . PRO A 1 267 ? -22.913 11.990 17.694 1.00 94.94 267 PRO A C 1
ATOM 2142 O O . PRO A 1 267 ? -21.888 12.633 17.889 1.00 94.94 267 PRO A O 1
ATOM 2145 N N . GLN A 1 268 ? -23.440 11.233 18.658 1.00 93.62 268 GLN A N 1
ATOM 2146 C CA . GLN A 1 268 ? -22.858 11.160 20.000 1.00 93.62 268 GLN A CA 1
ATOM 2147 C C . GLN A 1 268 ? -21.579 10.314 20.062 1.00 93.62 268 GLN A C 1
ATOM 2149 O O . GLN A 1 268 ? -20.776 10.492 20.974 1.00 93.62 268 GLN A O 1
ATOM 2154 N N . VAL A 1 269 ? -21.391 9.378 19.125 1.00 94.38 269 VAL A N 1
ATOM 2155 C CA . VAL A 1 269 ? -20.272 8.416 19.159 1.00 94.38 269 VAL A CA 1
ATOM 2156 C C . VAL A 1 269 ? -19.561 8.228 17.817 1.00 94.38 269 VAL A C 1
ATOM 2158 O O . VAL A 1 269 ? -18.580 7.480 17.743 1.00 94.38 269 VAL A O 1
ATOM 2161 N N . SER A 1 270 ? -20.044 8.872 16.752 1.00 95.56 270 SER A N 1
ATOM 2162 C CA . SER A 1 270 ? -19.545 8.654 15.397 1.00 95.56 270 SER A CA 1
ATOM 2163 C C . SER A 1 270 ? -18.051 8.930 15.279 1.00 95.56 270 SER A C 1
ATOM 2165 O O . SER A 1 270 ? -17.538 9.984 15.663 1.00 95.56 270 SER A O 1
ATOM 2167 N N . CYS A 1 271 ? -17.349 7.996 14.650 1.00 94.25 271 CYS A N 1
ATOM 2168 C CA . CYS A 1 271 ? -15.945 8.155 14.336 1.00 94.25 271 CYS A CA 1
ATOM 2169 C C . CYS A 1 271 ? -15.655 9.291 13.354 1.00 94.25 271 CYS A C 1
ATOM 2171 O O . CYS A 1 271 ? -14.550 9.826 13.387 1.00 94.25 271 CYS A O 1
ATOM 2173 N N . ALA A 1 272 ? -16.606 9.684 12.499 1.00 94.25 272 ALA A N 1
ATOM 2174 C CA . ALA A 1 272 ? -16.411 10.841 11.623 1.00 94.25 272 ALA A CA 1
ATOM 2175 C C . ALA A 1 272 ? -16.173 12.118 12.445 1.00 94.25 272 ALA A C 1
ATOM 2177 O O . ALA A 1 272 ? -15.304 12.923 12.123 1.00 94.25 272 ALA A O 1
ATOM 2178 N N . LEU A 1 273 ? -16.906 12.245 13.550 1.00 94.44 273 LEU A N 1
ATOM 2179 C CA . LEU A 1 273 ? -16.847 13.379 14.462 1.00 94.44 273 LEU A CA 1
ATOM 2180 C C . LEU A 1 273 ? -15.619 13.318 15.364 1.00 94.44 273 LEU A C 1
ATOM 2182 O O . LEU A 1 273 ? -14.900 14.304 15.467 1.00 94.44 273 LEU A O 1
ATOM 2186 N N . ALA A 1 274 ? -15.304 12.138 15.906 1.00 93.06 274 ALA A N 1
ATOM 2187 C CA . ALA A 1 274 ? -14.078 11.944 16.679 1.00 93.06 274 ALA A CA 1
ATOM 2188 C C . ALA A 1 274 ? -12.815 12.296 15.870 1.00 93.06 274 ALA A C 1
ATOM 2190 O O . ALA A 1 274 ? -11.871 12.867 16.406 1.00 93.06 274 ALA A O 1
ATOM 2191 N N . LEU A 1 275 ? -12.795 11.982 14.569 1.00 91.62 275 LEU A N 1
ATOM 2192 C CA . LEU A 1 275 ? -11.691 12.350 13.678 1.00 91.62 275 LEU A CA 1
ATOM 2193 C C . LEU A 1 275 ? -11.703 13.836 13.299 1.00 91.62 275 LEU A C 1
ATOM 2195 O O . LEU A 1 275 ? -10.633 14.417 13.120 1.00 91.62 275 LEU A O 1
ATOM 2199 N N . TRP A 1 276 ? -12.882 14.454 13.180 1.00 93.12 276 TRP A N 1
ATOM 2200 C CA . TRP A 1 276 ? -13.007 15.895 12.956 1.00 93.12 276 TRP A CA 1
ATOM 2201 C C . TRP A 1 276 ? -12.462 16.703 14.137 1.00 93.12 276 TRP A C 1
ATOM 2203 O O . TRP A 1 276 ? -11.745 17.681 13.942 1.00 93.12 276 TRP A O 1
ATOM 2213 N N . ASP A 1 277 ? -12.722 16.248 15.362 1.00 92.25 277 ASP A N 1
ATOM 2214 C CA . ASP A 1 277 ? -12.224 16.888 16.582 1.00 92.25 277 ASP A CA 1
ATOM 2215 C C . ASP A 1 277 ? -10.686 16.839 16.684 1.00 92.25 277 ASP A C 1
ATOM 2217 O O . ASP A 1 277 ? -10.077 17.646 17.382 1.00 92.25 277 ASP A O 1
ATOM 2221 N N . MET A 1 278 ? -10.046 15.931 15.936 1.00 90.81 278 MET A N 1
ATOM 2222 C CA . MET A 1 278 ? -8.588 15.814 15.808 1.00 90.81 278 MET A CA 1
ATOM 2223 C C . MET A 1 278 ? -8.001 16.635 14.644 1.00 90.81 278 MET A C 1
ATOM 2225 O O . MET A 1 278 ? -6.825 16.461 14.312 1.00 90.81 278 MET A O 1
ATOM 2229 N N . MET A 1 279 ? -8.784 17.488 13.978 1.00 92.75 279 MET A N 1
ATOM 2230 C CA . MET A 1 279 ? -8.291 18.359 12.904 1.00 92.75 279 MET A CA 1
ATOM 2231 C C . MET A 1 279 ? -7.447 19.527 13.452 1.00 92.75 279 MET A C 1
ATOM 2233 O O . MET A 1 279 ? -7.623 19.945 14.595 1.00 92.75 279 MET A O 1
ATOM 2237 N N . PRO A 1 280 ? -6.520 20.094 12.660 1.00 93.25 280 PRO A N 1
ATOM 2238 C CA . PRO A 1 280 ? -5.645 21.163 13.127 1.00 93.25 280 PRO A CA 1
ATOM 2239 C C . PRO A 1 280 ? -6.334 22.532 13.191 1.00 93.25 280 PRO A C 1
ATOM 2241 O O . PRO A 1 280 ? -7.262 22.839 12.438 1.00 93.25 280 PRO A O 1
ATOM 2244 N N . GLY A 1 281 ? -5.786 23.411 14.034 1.00 91.06 281 GLY A N 1
ATOM 2245 C CA . GLY A 1 281 ? -6.157 24.824 14.092 1.00 91.06 281 GLY A CA 1
ATOM 2246 C C . GLY A 1 281 ? -7.593 25.046 14.567 1.00 91.06 281 GLY A C 1
ATOM 2247 O O . GLY A 1 281 ? -8.023 24.463 15.554 1.00 91.06 281 GLY A O 1
ATOM 2248 N N . ILE A 1 282 ? -8.326 25.913 13.866 1.00 93.50 282 ILE A N 1
ATOM 2249 C CA . ILE A 1 282 ? -9.711 26.280 14.207 1.00 93.50 282 ILE A CA 1
ATOM 2250 C C . ILE A 1 282 ? -10.756 25.280 13.688 1.00 93.50 282 ILE A C 1
ATOM 2252 O O . ILE A 1 282 ? -11.941 25.440 13.967 1.00 93.50 282 ILE A O 1
ATOM 2256 N N . LEU A 1 283 ? -10.349 24.265 12.915 1.00 92.19 283 LEU A N 1
ATOM 2257 C CA . LEU A 1 283 ? -11.282 23.336 12.270 1.00 92.19 283 LEU A CA 1
ATOM 2258 C C . LEU A 1 283 ? -12.200 22.589 13.259 1.00 92.19 283 LEU A C 1
ATOM 2260 O O . LEU A 1 283 ? -13.407 22.544 13.001 1.00 92.19 283 LEU A O 1
ATOM 2264 N N . PRO A 1 284 ? -11.701 22.087 14.409 1.00 93.62 284 PRO A N 1
ATOM 2265 C CA . PRO A 1 284 ? -12.550 21.449 15.416 1.00 93.62 284 PRO A CA 1
ATOM 2266 C C . PRO A 1 284 ? -13.618 22.375 16.005 1.00 93.62 284 PRO A C 1
ATOM 2268 O O . PRO A 1 284 ? -14.613 21.899 16.534 1.00 93.62 284 PRO A O 1
ATOM 2271 N N . SER A 1 285 ? -13.452 23.700 15.919 1.00 93.88 285 SER A N 1
ATOM 2272 C CA . SER A 1 285 ? -14.453 24.653 16.411 1.00 93.88 285 SER A CA 1
ATOM 2273 C C . SER A 1 285 ? -15.693 24.730 15.514 1.00 93.88 285 SER A C 1
ATOM 2275 O O . SER A 1 285 ? -16.738 25.195 15.965 1.00 93.88 285 SER A O 1
ATOM 2277 N N . PHE A 1 286 ? -15.621 24.251 14.266 1.00 93.62 286 PHE A N 1
ATOM 2278 C CA . PHE A 1 286 ? -16.775 24.155 13.367 1.00 93.62 286 PHE A CA 1
ATOM 2279 C C . PHE A 1 286 ? -17.590 22.890 13.656 1.00 93.62 286 PHE A C 1
ATOM 2281 O O . PHE A 1 286 ? -17.640 21.962 12.849 1.00 93.62 286 PHE A O 1
ATOM 2288 N N . ARG A 1 287 ? -18.226 22.858 14.825 1.00 92.88 287 ARG A N 1
ATOM 2289 C CA . ARG A 1 287 ? -19.158 21.810 15.259 1.00 92.88 287 ARG A CA 1
ATOM 2290 C C . ARG A 1 287 ? -20.548 22.394 15.457 1.00 92.88 287 ARG A C 1
ATOM 2292 O O . ARG A 1 287 ? -20.705 23.589 15.699 1.00 92.88 287 ARG A O 1
ATOM 2299 N N . GLY A 1 288 ? -21.562 21.551 15.349 1.00 93.25 288 GLY A N 1
ATOM 2300 C CA . GLY A 1 288 ? -22.948 21.948 15.558 1.00 93.25 288 GLY A CA 1
ATOM 2301 C C . GLY A 1 288 ? -23.892 20.888 15.025 1.00 93.25 288 GLY A C 1
ATOM 2302 O O . GLY A 1 288 ? -23.525 20.140 14.129 1.00 93.25 288 GLY A O 1
ATOM 2303 N N . GLU A 1 289 ? -25.119 20.848 15.539 1.00 92.06 289 GLU A N 1
ATOM 2304 C CA . GLU A 1 289 ? -26.071 19.762 15.269 1.00 92.06 289 GLU A CA 1
ATOM 2305 C C . GLU A 1 289 ? -26.220 19.442 13.771 1.00 92.06 289 GLU A C 1
ATOM 2307 O O . GLU A 1 289 ? -26.152 18.284 13.371 1.00 92.06 289 GLU A O 1
ATOM 2312 N N . TYR A 1 290 ? -26.323 20.469 12.921 1.00 94.81 290 TYR A N 1
ATOM 2313 C CA . TYR A 1 290 ? -26.377 20.291 11.469 1.00 94.81 290 TYR A CA 1
ATOM 2314 C C . TYR A 1 290 ? -25.035 19.852 10.855 1.00 94.81 290 TYR A C 1
ATOM 2316 O O . TYR A 1 290 ? -24.998 18.937 10.032 1.00 94.81 290 TYR A O 1
ATOM 2324 N N . LEU A 1 291 ? -23.927 20.493 11.244 1.00 95.81 291 LEU A N 1
ATOM 2325 C CA . LEU A 1 291 ? -22.592 20.202 10.705 1.00 95.81 291 LEU A CA 1
ATOM 2326 C C . LEU A 1 291 ? -22.133 18.785 11.053 1.00 95.81 291 LEU A C 1
ATOM 2328 O O . LEU A 1 291 ? -21.498 18.124 10.236 1.00 95.81 291 LEU A O 1
ATOM 2332 N N . ASP A 1 292 ? -22.514 18.291 12.225 1.00 95.81 292 ASP A N 1
ATOM 2333 C CA . ASP A 1 292 ? -22.183 16.950 12.679 1.00 95.81 292 ASP A CA 1
ATOM 2334 C C . ASP A 1 292 ? -22.747 15.895 11.709 1.00 95.81 292 ASP A C 1
ATOM 2336 O O . ASP A 1 292 ? -22.032 15.000 11.249 1.00 95.81 292 ASP A O 1
ATOM 2340 N N . TYR A 1 293 ? -24.005 16.052 11.287 1.00 96.25 293 TYR A N 1
ATOM 2341 C CA . TYR A 1 293 ? -24.581 15.203 10.246 1.00 96.25 293 TYR A CA 1
ATOM 2342 C C . TYR A 1 293 ? -23.904 15.398 8.884 1.00 96.25 293 TYR A C 1
ATOM 2344 O O . TYR A 1 293 ? -23.721 14.416 8.162 1.00 96.25 293 TYR A O 1
ATOM 2352 N N . VAL A 1 294 ? -23.482 16.619 8.529 1.00 95.75 294 VAL A N 1
ATOM 2353 C CA . VAL A 1 294 ? -22.715 16.864 7.293 1.00 95.75 294 VAL A CA 1
ATOM 2354 C C . VAL A 1 294 ? -21.405 16.076 7.293 1.00 95.75 294 VAL A C 1
ATOM 2356 O O . VAL A 1 294 ? -21.067 15.488 6.271 1.00 95.75 294 VAL A O 1
ATOM 2359 N N . TYR A 1 295 ? -20.681 15.993 8.408 1.00 94.94 295 TYR A N 1
ATOM 2360 C CA . TYR A 1 295 ? -19.428 15.232 8.468 1.00 94.94 295 TYR A CA 1
ATOM 2361 C C . TYR A 1 295 ? -19.657 13.718 8.387 1.00 94.94 295 TYR A C 1
ATOM 2363 O O . TYR A 1 295 ? -18.939 13.019 7.663 1.00 94.94 295 TYR A O 1
ATOM 2371 N N . ILE A 1 296 ? -20.694 13.212 9.062 1.00 95.56 296 ILE A N 1
ATOM 2372 C CA . ILE A 1 296 ? -21.087 11.796 9.020 1.00 95.56 296 ILE A CA 1
ATOM 2373 C C . ILE A 1 296 ? -21.512 11.394 7.603 1.00 95.56 296 ILE A C 1
ATOM 2375 O O . ILE A 1 296 ? -20.888 10.533 6.972 1.00 95.56 296 ILE A O 1
ATOM 2379 N N . TYR A 1 297 ? -22.559 12.035 7.079 1.00 95.56 297 TYR A N 1
ATOM 2380 C CA . TYR A 1 297 ? -23.121 11.695 5.774 1.00 95.56 297 TYR A CA 1
ATOM 2381 C C . TYR A 1 297 ? -22.225 12.145 4.625 1.00 95.56 297 TYR A C 1
ATOM 2383 O O . TYR A 1 297 ? -22.215 11.494 3.585 1.00 95.56 297 TYR A O 1
ATOM 2391 N N . GLY A 1 298 ? -21.433 13.203 4.795 1.00 94.56 298 GLY A N 1
ATOM 2392 C CA . GLY A 1 298 ? -20.447 13.649 3.816 1.00 94.56 298 GLY A CA 1
ATOM 2393 C C . GLY A 1 298 ? -19.356 12.607 3.602 1.00 94.56 298 GLY A C 1
ATOM 2394 O O . GLY A 1 298 ? -19.080 12.250 2.459 1.00 94.56 298 GLY A O 1
ATOM 2395 N N . THR A 1 299 ? -18.810 12.036 4.682 1.00 92.50 299 THR A N 1
ATOM 2396 C CA . THR A 1 299 ? -17.850 10.921 4.589 1.00 92.50 299 THR A CA 1
ATOM 2397 C C . THR A 1 299 ? -18.467 9.737 3.847 1.00 92.50 299 THR A C 1
ATOM 2399 O O . THR A 1 299 ? -17.888 9.231 2.887 1.00 92.50 299 THR A O 1
ATOM 2402 N N . PHE A 1 300 ? -19.680 9.343 4.243 1.00 88.94 300 PHE A N 1
ATOM 2403 C CA . PHE A 1 300 ? -20.408 8.237 3.623 1.00 88.94 300 PHE A CA 1
ATOM 2404 C C . PHE A 1 300 ? -20.679 8.477 2.127 1.00 88.94 300 PHE A C 1
ATOM 2406 O O . PHE A 1 300 ? -20.469 7.597 1.292 1.00 88.94 300 PHE A O 1
ATOM 2413 N N . THR A 1 301 ? -21.100 9.693 1.778 1.00 93.81 301 THR A N 1
ATOM 2414 C CA . THR A 1 301 ? -21.446 10.094 0.410 1.00 93.81 301 THR A CA 1
ATOM 2415 C C . THR A 1 301 ? -20.214 10.161 -0.478 1.00 93.81 301 THR A C 1
ATOM 2417 O O . THR A 1 301 ? -20.256 9.658 -1.596 1.00 93.81 301 THR A O 1
ATOM 2420 N N . VAL A 1 302 ? -19.110 10.746 -0.003 1.00 96.19 302 VAL A N 1
ATOM 2421 C CA . VAL A 1 302 ? -17.870 10.844 -0.783 1.00 96.19 302 VAL A CA 1
ATOM 2422 C C . VAL A 1 302 ? -17.296 9.454 -1.044 1.00 96.19 302 VAL A C 1
ATOM 2424 O O . VAL A 1 302 ? -17.023 9.132 -2.197 1.00 96.19 302 VAL A O 1
ATOM 2427 N N . GLU A 1 303 ? -17.176 8.598 -0.026 1.00 94.62 303 GLU A N 1
ATOM 2428 C CA . GLU A 1 303 ? -16.679 7.228 -0.214 1.00 94.62 303 GLU A CA 1
ATOM 2429 C C . GLU A 1 303 ? -17.578 6.416 -1.171 1.00 94.62 303 GLU A C 1
ATOM 2431 O O . GLU A 1 303 ? -17.072 5.729 -2.064 1.00 94.62 303 GLU A O 1
ATOM 2436 N N . GLY A 1 304 ? -18.906 6.543 -1.052 1.00 94.69 304 GLY A N 1
ATOM 2437 C CA . GLY A 1 304 ? -19.863 5.901 -1.959 1.00 94.69 304 GLY A CA 1
ATOM 2438 C C . GLY A 1 304 ? -19.792 6.435 -3.393 1.00 94.69 304 GLY A C 1
ATOM 2439 O O . GLY A 1 304 ? -19.798 5.658 -4.350 1.00 94.69 304 GLY A O 1
ATOM 2440 N N . ALA A 1 305 ? -19.660 7.752 -3.559 1.00 96.56 305 ALA A N 1
ATOM 2441 C CA . ALA A 1 305 ? -19.496 8.382 -4.863 1.00 96.56 305 ALA A CA 1
ATOM 2442 C C . ALA A 1 305 ? -18.194 7.935 -5.535 1.00 96.56 305 ALA A C 1
ATOM 2444 O O . ALA A 1 305 ? -18.206 7.623 -6.723 1.00 96.56 305 ALA A O 1
ATOM 2445 N N . LEU A 1 306 ? -17.086 7.837 -4.793 1.00 96.56 306 LEU A N 1
ATOM 2446 C CA . LEU A 1 306 ? -15.799 7.378 -5.324 1.00 96.56 306 LEU A CA 1
ATOM 2447 C C . LEU A 1 306 ? -15.888 5.973 -5.918 1.00 96.56 306 LEU A C 1
ATOM 2449 O O . LEU A 1 306 ? -15.334 5.743 -6.994 1.00 96.56 306 LEU A O 1
ATOM 2453 N N . LEU A 1 307 ? -16.636 5.065 -5.281 1.00 92.69 307 LEU A N 1
ATOM 2454 C CA . LEU A 1 307 ? -16.885 3.732 -5.827 1.00 92.69 307 LEU A CA 1
ATOM 2455 C C . LEU A 1 307 ? -17.492 3.830 -7.234 1.00 92.69 307 LEU A C 1
ATOM 2457 O O . LEU A 1 307 ? -16.955 3.259 -8.178 1.00 92.69 307 LEU A O 1
ATOM 2461 N N . VAL A 1 308 ? -18.560 4.613 -7.395 1.00 93.31 308 VAL A N 1
ATOM 2462 C CA . VAL A 1 308 ? -19.255 4.778 -8.682 1.00 93.31 308 VAL A CA 1
ATOM 2463 C C . VAL A 1 308 ? -18.377 5.503 -9.707 1.00 93.31 308 VAL A C 1
ATOM 2465 O O . VAL A 1 308 ? -18.208 5.025 -10.831 1.00 93.31 308 VAL A O 1
ATOM 2468 N N . LEU A 1 309 ? -17.781 6.634 -9.325 1.00 95.19 309 LEU A N 1
ATOM 2469 C CA . LEU A 1 309 ? -16.994 7.487 -10.217 1.00 95.19 309 LEU A CA 1
ATOM 2470 C C . LEU A 1 309 ? -15.782 6.747 -10.795 1.00 95.19 309 LEU A C 1
ATOM 2472 O O . LEU A 1 309 ? -15.486 6.908 -11.974 1.00 95.19 309 LEU A O 1
ATOM 2476 N N . LEU A 1 310 ? -15.096 5.913 -10.005 1.00 93.94 310 LEU A N 1
ATOM 2477 C CA . LEU A 1 310 ? -13.916 5.172 -10.468 1.00 93.94 310 LEU A CA 1
ATOM 2478 C C . LEU A 1 310 ? -14.260 4.052 -11.468 1.00 93.94 310 LEU A C 1
ATOM 2480 O O . LEU A 1 310 ? -13.445 3.747 -12.351 1.00 93.94 310 LEU A O 1
ATOM 2484 N N . PHE A 1 311 ? -15.457 3.462 -11.366 1.00 91.19 311 PHE A N 1
ATOM 2485 C CA . PHE A 1 311 ? -15.935 2.445 -12.307 1.00 91.19 311 PHE A CA 1
ATOM 2486 C C . PHE A 1 311 ? -16.364 3.034 -13.652 1.00 91.19 311 PHE A C 1
ATOM 2488 O O . PHE A 1 311 ? -16.091 2.426 -14.689 1.00 91.19 311 PHE A O 1
ATOM 2495 N N . VAL A 1 312 ? -16.986 4.216 -13.654 1.00 90.75 312 VAL A N 1
ATOM 2496 C CA . VAL A 1 312 ? -17.498 4.861 -14.871 1.00 90.75 312 VAL A CA 1
ATOM 2497 C C . VAL A 1 312 ? -16.352 5.555 -15.627 1.00 90.75 312 VAL A C 1
ATOM 2499 O O . VAL A 1 312 ? -15.831 6.557 -15.139 1.00 90.75 312 VAL A O 1
ATOM 2502 N N . PRO A 1 313 ? -15.950 5.088 -16.831 1.00 89.44 313 PRO A N 1
ATOM 2503 C CA . PRO A 1 313 ? -14.769 5.605 -17.531 1.00 89.44 313 PRO A CA 1
ATOM 2504 C C . PRO A 1 313 ? -14.753 7.127 -17.720 1.00 89.44 313 PRO A C 1
ATOM 2506 O O . PRO A 1 313 ? -13.723 7.755 -17.500 1.00 89.44 313 PRO A O 1
ATOM 2509 N N . GLN A 1 314 ? -15.899 7.722 -18.057 1.00 90.50 314 GLN A N 1
ATOM 2510 C CA . GLN A 1 314 ? -16.043 9.158 -18.318 1.00 90.50 314 GLN A CA 1
ATOM 2511 C C . GLN A 1 314 ? -15.929 10.015 -17.048 1.00 90.50 314 GLN A C 1
ATOM 2513 O O . GLN A 1 314 ? -15.558 11.184 -17.122 1.00 90.50 314 GLN A O 1
ATOM 2518 N N . LEU A 1 315 ? -16.254 9.447 -15.883 1.00 92.81 315 LEU A N 1
ATOM 2519 C CA . LEU A 1 315 ? -16.231 10.139 -14.590 1.00 92.81 315 LEU A CA 1
ATOM 2520 C C . LEU A 1 315 ? -14.986 9.797 -13.766 1.00 92.81 315 LEU A C 1
ATOM 2522 O O . LEU A 1 315 ? -14.721 10.425 -12.742 1.00 92.81 315 LEU A O 1
ATOM 2526 N N . ARG A 1 316 ? -14.183 8.836 -14.222 1.00 93.12 316 ARG A N 1
ATOM 2527 C CA . ARG A 1 316 ? -13.035 8.306 -13.489 1.00 93.12 316 ARG A CA 1
ATOM 2528 C C . ARG A 1 316 ? -12.024 9.369 -13.111 1.00 93.12 316 ARG A C 1
ATOM 2530 O O . ARG A 1 316 ? -11.531 9.344 -11.991 1.00 93.12 316 ARG A O 1
ATOM 2537 N N . HIS A 1 317 ? -11.731 10.313 -14.002 1.00 94.31 317 HIS A N 1
ATOM 2538 C CA . HIS A 1 317 ? -10.795 11.397 -13.688 1.00 94.31 317 HIS A CA 1
ATOM 2539 C C . HIS A 1 317 ? -11.300 12.287 -12.543 1.00 94.31 317 HIS A C 1
ATOM 2541 O O . HIS A 1 317 ? -10.521 12.722 -11.694 1.00 94.31 317 HIS A O 1
ATOM 2547 N N . ILE A 1 318 ? -12.619 12.495 -12.468 1.00 95.94 318 ILE A N 1
ATOM 2548 C CA . ILE A 1 318 ? -13.270 13.190 -11.349 1.00 95.94 318 ILE A CA 1
ATOM 2549 C C . ILE A 1 318 ? -13.143 12.343 -10.080 1.00 95.94 318 ILE A C 1
ATOM 2551 O O . ILE A 1 318 ? -12.756 12.873 -9.046 1.00 95.94 318 ILE A O 1
ATOM 2555 N N . GLY A 1 319 ? -13.384 11.030 -10.169 1.00 96.44 319 GLY A N 1
ATOM 2556 C CA . GLY A 1 319 ? -13.171 10.093 -9.061 1.00 96.44 319 GLY A CA 1
ATOM 2557 C C . GLY A 1 319 ? -11.734 10.106 -8.529 1.00 96.44 319 GLY A C 1
ATOM 2558 O O . GLY A 1 319 ? -11.528 10.190 -7.325 1.00 96.44 319 GLY A O 1
ATOM 2559 N N . ILE A 1 320 ? -10.732 10.109 -9.414 1.00 96.56 320 ILE A N 1
ATOM 2560 C CA . ILE A 1 320 ? -9.311 10.218 -9.047 1.00 96.56 320 ILE A CA 1
ATOM 2561 C C . ILE A 1 320 ? -9.050 11.529 -8.300 1.00 96.56 320 ILE A C 1
ATOM 2563 O O . ILE A 1 320 ? -8.458 11.519 -7.223 1.00 96.56 320 ILE A O 1
ATOM 2567 N N . SER A 1 321 ? -9.524 12.646 -8.854 1.00 97.19 321 SER A N 1
ATOM 2568 C CA . SER A 1 321 ? -9.325 13.984 -8.288 1.00 97.19 321 SER A CA 1
ATOM 2569 C C . SER A 1 321 ? -9.992 14.131 -6.917 1.00 97.19 321 SER A C 1
ATOM 2571 O O . SER A 1 321 ? -9.355 14.573 -5.960 1.00 97.19 321 SER A O 1
ATOM 2573 N N . LEU A 1 322 ? -11.258 13.713 -6.808 1.00 97.75 322 LEU A N 1
ATOM 2574 C CA . LEU A 1 322 ? -12.026 13.728 -5.564 1.00 97.75 322 LEU A CA 1
ATOM 2575 C C . LEU A 1 322 ? -11.389 12.816 -4.510 1.00 97.75 322 LEU A C 1
ATOM 2577 O O . LEU A 1 322 ? -11.282 13.211 -3.354 1.00 97.75 322 LEU A O 1
ATOM 2581 N N . GLY A 1 323 ? -10.920 11.631 -4.905 1.00 97.44 323 GLY A N 1
ATOM 2582 C CA . GLY A 1 323 ? -10.277 10.680 -4.004 1.00 97.44 323 GLY A CA 1
ATOM 2583 C C . GLY A 1 323 ? -8.961 11.214 -3.444 1.00 97.44 323 GLY A C 1
ATOM 2584 O O . GLY A 1 323 ? -8.725 11.137 -2.240 1.00 97.44 323 GLY A O 1
ATOM 2585 N N . MET A 1 324 ? -8.133 11.846 -4.283 1.00 97.25 324 MET A N 1
ATOM 2586 C CA . MET A 1 324 ? -6.907 12.515 -3.831 1.00 97.25 324 MET A CA 1
ATOM 2587 C C . MET A 1 324 ? -7.207 13.654 -2.853 1.00 97.25 324 MET A C 1
ATOM 2589 O O . MET A 1 324 ? -6.594 13.709 -1.789 1.00 97.25 324 MET A O 1
ATOM 2593 N N . ALA A 1 325 ? -8.179 14.516 -3.167 1.00 97.00 325 ALA A N 1
ATOM 2594 C CA . ALA A 1 325 ? -8.588 15.605 -2.280 1.00 97.00 325 ALA A CA 1
ATOM 2595 C C . ALA A 1 325 ? -9.131 15.084 -0.938 1.00 97.00 325 ALA A C 1
ATOM 2597 O O . ALA A 1 325 ? -8.748 15.579 0.121 1.00 97.00 325 ALA A O 1
ATOM 2598 N N . PHE A 1 326 ? -9.961 14.039 -0.972 1.00 96.06 326 PHE A N 1
ATOM 2599 C CA . PHE A 1 326 ? -10.491 13.386 0.222 1.00 96.06 326 PHE A CA 1
ATOM 2600 C C . PHE A 1 326 ? -9.375 12.798 1.095 1.00 96.06 326 PHE A C 1
ATOM 2602 O O . PHE A 1 326 ? -9.352 13.021 2.302 1.00 96.06 326 PHE A O 1
ATOM 2609 N N . HIS A 1 327 ? -8.398 12.107 0.503 1.00 96.31 327 HIS A N 1
ATOM 2610 C CA . HIS A 1 327 ? -7.275 11.553 1.261 1.00 96.31 327 HIS A CA 1
ATOM 2611 C C . HIS A 1 327 ? -6.318 12.619 1.796 1.00 96.31 327 HIS A C 1
ATOM 2613 O O . HIS A 1 327 ? -5.765 12.436 2.882 1.00 96.31 327 HIS A O 1
ATOM 2619 N N . MET A 1 328 ? -6.150 13.739 1.094 1.00 95.31 328 MET A N 1
ATOM 2620 C CA . MET A 1 328 ? -5.459 14.896 1.657 1.00 95.31 328 MET A CA 1
ATOM 2621 C C . MET A 1 328 ? -6.207 15.435 2.881 1.00 95.31 328 MET A C 1
ATOM 2623 O O . MET A 1 328 ? -5.597 15.576 3.932 1.00 95.31 328 MET A O 1
ATOM 2627 N N . LEU A 1 329 ? -7.526 15.639 2.801 1.00 94.38 329 LEU A N 1
ATOM 2628 C CA . LEU A 1 329 ? -8.325 16.073 3.952 1.00 94.38 329 LEU A CA 1
ATOM 2629 C C . LEU A 1 329 ? -8.201 15.100 5.135 1.00 94.38 329 LEU A C 1
ATOM 2631 O O . LEU A 1 329 ? -7.936 15.532 6.252 1.00 94.38 329 LEU A O 1
ATOM 2635 N N . LEU A 1 330 ? -8.324 13.791 4.891 1.00 92.25 330 LEU A N 1
ATOM 2636 C CA . LEU A 1 330 ? -8.156 12.781 5.937 1.00 92.25 330 LEU A CA 1
ATOM 2637 C C . LEU A 1 330 ? -6.768 12.848 6.580 1.00 92.25 330 LEU A C 1
ATOM 2639 O O . LEU A 1 330 ? -6.663 12.730 7.796 1.00 92.25 330 LEU A O 1
ATOM 2643 N N . ALA A 1 331 ? -5.709 13.074 5.798 1.00 93.81 331 ALA A N 1
ATOM 2644 C CA . ALA A 1 331 ? -4.349 13.127 6.329 1.00 93.81 331 ALA A CA 1
ATOM 2645 C C . ALA A 1 331 ? -4.180 14.187 7.429 1.00 93.81 331 ALA A C 1
ATOM 2647 O O . ALA A 1 331 ? -3.358 13.976 8.309 1.00 93.81 331 ALA A O 1
ATOM 2648 N N . LEU A 1 332 ? -4.958 15.279 7.409 1.00 93.69 332 LEU A N 1
ATOM 2649 C CA . LEU A 1 332 ? -4.856 16.371 8.385 1.00 93.69 332 LEU A CA 1
ATOM 2650 C C . LEU A 1 332 ? -5.212 15.971 9.818 1.00 93.69 332 LEU A C 1
ATOM 2652 O O . LEU A 1 332 ? -4.727 16.616 10.752 1.00 93.69 332 LEU A O 1
ATOM 2656 N N . SER A 1 333 ? -6.037 14.939 10.012 1.00 88.50 333 SER A N 1
ATOM 2657 C CA . SER A 1 333 ? -6.373 14.501 11.368 1.00 88.50 333 SER A CA 1
ATOM 2658 C C . SER A 1 333 ? -5.093 14.119 12.118 1.00 88.50 333 SER A C 1
ATOM 2660 O O . SER A 1 333 ? -4.193 13.512 11.535 1.00 88.50 333 SER A O 1
ATOM 2662 N N . ALA A 1 334 ? -5.024 14.397 13.416 1.00 84.44 334 ALA A N 1
ATOM 2663 C CA . ALA A 1 334 ? -3.862 14.079 14.246 1.00 84.44 334 ALA A CA 1
ATOM 2664 C C . ALA A 1 334 ? -3.605 12.565 14.436 1.00 84.44 334 ALA A C 1
ATOM 2666 O O . ALA A 1 334 ? -2.746 12.170 15.225 1.00 84.44 334 ALA A O 1
ATOM 2667 N N . TYR A 1 335 ? -4.326 11.691 13.726 1.00 85.81 335 TYR A N 1
ATOM 2668 C CA . TYR A 1 335 ? -4.101 10.257 13.773 1.00 85.81 335 TYR A CA 1
ATOM 2669 C C . TYR A 1 335 ? -2.863 9.855 12.957 1.00 85.81 335 TYR A C 1
ATOM 2671 O O . TYR A 1 335 ? -2.840 9.941 11.727 1.00 85.81 335 TYR A O 1
ATOM 2679 N N . ALA A 1 336 ? -1.849 9.331 13.653 1.00 81.75 336 ALA A N 1
ATOM 2680 C CA . ALA A 1 336 ? -0.525 8.994 13.119 1.00 81.75 336 ALA A CA 1
ATOM 2681 C C . ALA A 1 336 ? -0.528 8.196 11.805 1.00 81.75 336 ALA A C 1
ATOM 2683 O O . ALA A 1 336 ? 0.341 8.365 10.951 1.00 81.75 336 ALA A O 1
ATOM 2684 N N . MET A 1 337 ? -1.515 7.317 11.622 1.00 85.31 337 MET A N 1
ATOM 2685 C CA . MET A 1 337 ? -1.563 6.406 10.480 1.00 85.31 337 MET A CA 1
ATOM 2686 C C . MET A 1 337 ? -2.077 7.050 9.195 1.00 85.31 337 MET A C 1
ATOM 2688 O O . MET A 1 337 ? -1.918 6.460 8.124 1.00 85.31 337 MET A O 1
ATOM 2692 N N . TYR A 1 338 ? -2.746 8.200 9.275 1.00 88.75 338 TYR A N 1
ATOM 2693 C CA . TYR A 1 338 ? -3.445 8.754 8.121 1.00 88.75 338 TYR A CA 1
ATOM 2694 C C . TYR A 1 338 ? -2.510 9.392 7.109 1.00 88.75 338 TYR A C 1
ATOM 2696 O O . TYR A 1 338 ? -2.756 9.227 5.922 1.00 88.75 338 TYR A O 1
ATOM 2704 N N . ALA A 1 339 ? -1.390 9.988 7.519 1.00 92.69 339 ALA A N 1
ATOM 2705 C CA . ALA A 1 339 ? -0.396 10.471 6.562 1.00 92.69 339 ALA A CA 1
ATOM 2706 C C . ALA A 1 339 ? 0.117 9.344 5.627 1.00 92.69 339 ALA A C 1
ATOM 2708 O O . ALA A 1 339 ? -0.087 9.446 4.412 1.00 92.69 339 ALA A O 1
ATOM 2709 N N . PRO A 1 340 ? 0.695 8.224 6.117 1.00 93.44 340 PRO A N 1
ATOM 2710 C CA . PRO A 1 340 ? 1.132 7.148 5.225 1.00 93.44 340 PRO A CA 1
ATOM 2711 C C . PRO A 1 340 ? -0.032 6.428 4.532 1.00 93.44 340 PRO A C 1
ATOM 2713 O O . PRO A 1 340 ? 0.106 6.049 3.369 1.00 93.44 340 PRO A O 1
ATOM 2716 N N . PHE A 1 341 ? -1.184 6.243 5.190 1.00 94.19 341 PHE A N 1
ATOM 2717 C CA . PHE A 1 341 ? -2.350 5.622 4.550 1.00 94.19 341 PHE A CA 1
ATOM 2718 C C . PHE A 1 341 ? -2.886 6.465 3.386 1.00 94.19 341 PHE A C 1
ATOM 2720 O O . PHE A 1 341 ? -3.171 5.923 2.319 1.00 94.19 341 PHE A O 1
ATOM 2727 N N . SER A 1 342 ? -2.967 7.785 3.548 1.00 96.00 342 SER A N 1
ATOM 2728 C CA . SER A 1 342 ? -3.411 8.699 2.500 1.00 96.00 342 SER A CA 1
ATOM 2729 C C . SER A 1 342 ? -2.431 8.755 1.336 1.00 96.00 342 SER A C 1
ATOM 2731 O O . SER A 1 342 ? -2.872 8.689 0.193 1.00 96.00 342 SER A O 1
ATOM 2733 N N . VAL A 1 343 ? -1.114 8.781 1.579 1.00 97.50 343 VAL A N 1
ATOM 2734 C CA . VAL A 1 343 ? -0.128 8.720 0.480 1.00 97.50 343 VAL A CA 1
ATOM 2735 C C . VAL A 1 343 ? -0.185 7.371 -0.249 1.00 97.50 343 VAL A C 1
ATOM 2737 O O . VAL A 1 343 ? -0.126 7.344 -1.479 1.00 97.50 343 VAL A O 1
ATOM 2740 N N . LEU A 1 344 ? -0.383 6.256 0.467 1.00 97.56 344 LEU A N 1
ATOM 2741 C CA . LEU A 1 344 ? -0.619 4.948 -0.158 1.00 97.56 344 LEU A CA 1
ATOM 2742 C C . LEU A 1 344 ? -1.896 4.950 -1.007 1.00 97.56 344 LEU A C 1
ATOM 2744 O O . LEU A 1 344 ? -1.890 4.440 -2.125 1.00 97.56 344 LEU A O 1
ATOM 2748 N N . SER A 1 345 ? -2.979 5.545 -0.510 1.00 97.44 345 SER A N 1
ATOM 2749 C CA . SER A 1 345 ? -4.219 5.663 -1.274 1.00 97.44 345 SER A CA 1
ATOM 2750 C C . SER A 1 345 ? -4.034 6.534 -2.518 1.00 97.44 345 SER A C 1
ATOM 2752 O O . SER A 1 345 ? -4.438 6.135 -3.606 1.00 97.44 345 SER A O 1
ATOM 2754 N N . ILE A 1 346 ? -3.347 7.677 -2.418 1.00 97.94 346 ILE A N 1
ATOM 2755 C CA . ILE A 1 346 ? -3.009 8.539 -3.565 1.00 97.94 346 ILE A CA 1
ATOM 2756 C C . ILE A 1 346 ? -2.180 7.767 -4.604 1.00 97.94 346 ILE A C 1
ATOM 2758 O O . ILE A 1 346 ? -2.444 7.867 -5.803 1.00 97.94 346 ILE A O 1
ATOM 2762 N N . PHE A 1 347 ? -1.233 6.932 -4.169 1.00 97.81 347 PHE A N 1
ATOM 2763 C CA . PHE A 1 347 ? -0.503 6.027 -5.059 1.00 97.81 347 PHE A CA 1
ATOM 2764 C C . PHE A 1 347 ? -1.437 5.033 -5.776 1.00 97.81 347 PHE A C 1
ATOM 2766 O O . PHE A 1 347 ? -1.311 4.815 -6.983 1.00 97.81 347 PHE A O 1
ATOM 2773 N N . LEU A 1 348 ? -2.406 4.446 -5.068 1.00 97.75 348 LEU A N 1
ATOM 2774 C CA . LEU A 1 348 ? -3.384 3.541 -5.676 1.00 97.75 348 LEU A CA 1
ATOM 2775 C C . LEU A 1 348 ? -4.341 4.269 -6.636 1.00 97.75 348 LEU A C 1
ATOM 2777 O O . LEU A 1 348 ? -4.703 3.702 -7.665 1.00 97.75 348 LEU A O 1
ATOM 2781 N N . HIS A 1 349 ? -4.686 5.534 -6.384 1.00 97.25 349 HIS A N 1
ATOM 2782 C CA . HIS A 1 349 ? -5.393 6.372 -7.360 1.00 97.25 349 HIS A CA 1
ATOM 2783 C C . HIS A 1 349 ? -4.534 6.623 -8.600 1.00 97.25 349 HIS A C 1
ATOM 2785 O O . HIS A 1 349 ? -5.023 6.513 -9.723 1.00 97.25 349 HIS A O 1
ATOM 2791 N N . ALA A 1 350 ? -3.234 6.873 -8.428 1.00 95.62 350 ALA A N 1
ATOM 2792 C CA . ALA A 1 350 ? -2.307 7.015 -9.547 1.00 95.62 350 ALA A CA 1
ATOM 2793 C C . ALA A 1 350 ? -2.182 5.722 -10.380 1.00 95.62 350 ALA A C 1
ATOM 2795 O O . ALA A 1 350 ? -1.841 5.789 -11.559 1.00 95.62 350 ALA A O 1
ATOM 2796 N N . CYS A 1 351 ? -2.541 4.549 -9.838 1.00 94.94 351 CYS A N 1
ATOM 2797 C CA . CYS A 1 351 ? -2.619 3.313 -10.623 1.00 94.94 351 CYS A CA 1
ATOM 2798 C C . CYS A 1 351 ? -3.743 3.332 -11.680 1.00 94.94 351 CYS A C 1
ATOM 2800 O O . CYS A 1 351 ? -3.721 2.525 -12.613 1.00 94.94 351 CYS A O 1
ATOM 2802 N N . PHE A 1 352 ? -4.714 4.247 -11.587 1.00 93.81 352 PHE A N 1
ATOM 2803 C CA . PHE A 1 352 ? -5.722 4.475 -12.630 1.00 93.81 352 PHE A CA 1
ATOM 2804 C C . PHE A 1 352 ? -5.185 5.290 -13.815 1.00 93.81 352 PHE A C 1
ATOM 2806 O O . PHE A 1 352 ? -5.851 5.375 -14.842 1.00 93.81 352 PHE A O 1
ATOM 2813 N N . LEU A 1 353 ? -3.981 5.856 -13.725 1.00 90.88 353 LEU A N 1
ATOM 2814 C CA . LEU A 1 353 ? -3.385 6.556 -14.856 1.00 90.88 353 LEU A CA 1
ATOM 2815 C C . LEU A 1 353 ? -2.983 5.565 -15.949 1.00 90.88 353 LEU A C 1
ATOM 2817 O O . LEU A 1 353 ? -2.463 4.474 -15.685 1.00 90.88 353 LEU A O 1
ATOM 2821 N N . SER A 1 354 ? -3.228 5.951 -17.198 1.00 86.31 354 SER A N 1
ATOM 2822 C CA . SER A 1 354 ? -2.688 5.236 -18.345 1.00 86.31 354 SER A CA 1
ATOM 2823 C C . SER A 1 354 ? -1.206 5.581 -18.538 1.00 86.31 354 SER A C 1
ATOM 2825 O O . SER A 1 354 ? -0.740 6.633 -18.089 1.00 86.31 354 SER A O 1
ATOM 2827 N N . PRO A 1 355 ? -0.434 4.741 -19.250 1.00 83.44 355 PRO A N 1
ATOM 2828 C CA . PRO A 1 355 ? 0.944 5.077 -19.594 1.00 83.44 355 PRO A CA 1
ATOM 2829 C C . PRO A 1 355 ? 1.071 6.404 -20.357 1.00 83.44 355 PRO A C 1
ATOM 2831 O O . PRO A 1 355 ? 2.086 7.082 -20.215 1.00 83.44 355 PRO A O 1
ATOM 2834 N N . ASP A 1 356 ? 0.068 6.772 -21.160 1.00 84.69 356 ASP A N 1
ATOM 2835 C CA . ASP A 1 356 ? 0.019 8.054 -21.870 1.00 84.69 356 ASP A CA 1
ATOM 2836 C C . ASP A 1 356 ? -0.226 9.224 -20.916 1.00 84.69 356 ASP A C 1
ATOM 2838 O O . ASP A 1 356 ? 0.530 10.193 -20.948 1.00 84.69 356 ASP A O 1
ATOM 2842 N N . ALA A 1 357 ? -1.199 9.105 -20.009 1.00 89.75 357 ALA A N 1
ATOM 2843 C CA . ALA A 1 357 ? -1.466 10.109 -18.981 1.00 89.75 357 ALA A CA 1
ATOM 2844 C C . ALA A 1 357 ? -0.224 10.378 -18.115 1.00 89.75 357 ALA A C 1
ATOM 2846 O O . ALA A 1 357 ? 0.181 11.526 -17.928 1.00 89.75 357 ALA A O 1
ATOM 2847 N N . SER A 1 358 ? 0.462 9.324 -17.665 1.00 90.19 358 SER A N 1
ATOM 2848 C CA . SER A 1 358 ? 1.707 9.481 -16.910 1.00 90.19 358 SER A CA 1
ATOM 2849 C C . SER A 1 358 ? 2.825 10.132 -17.727 1.00 90.19 358 SER A C 1
ATOM 2851 O O . SER A 1 358 ? 3.595 10.928 -17.192 1.00 90.19 358 SER A O 1
ATOM 2853 N N . ARG A 1 359 ? 2.927 9.833 -19.031 1.00 88.62 359 ARG A N 1
ATOM 2854 C CA . ARG A 1 359 ? 3.883 10.512 -19.920 1.00 88.62 359 ARG A CA 1
ATOM 2855 C C . ARG A 1 359 ? 3.553 11.990 -20.089 1.00 88.62 359 ARG A C 1
ATOM 2857 O O . ARG A 1 359 ? 4.482 12.791 -20.119 1.00 88.62 359 ARG A O 1
ATOM 2864 N N . ASN A 1 360 ? 2.275 12.351 -20.186 1.00 91.38 360 ASN A N 1
ATOM 2865 C CA . ASN A 1 360 ? 1.843 13.745 -20.288 1.00 91.38 360 ASN A CA 1
ATOM 2866 C C . ASN A 1 360 ? 2.235 14.535 -19.037 1.00 91.38 360 ASN A C 1
ATOM 2868 O O . ASN A 1 360 ? 2.774 15.630 -19.165 1.00 91.38 360 ASN A O 1
ATOM 2872 N N . ILE A 1 361 ? 2.060 13.942 -17.850 1.00 93.69 361 ILE A N 1
ATOM 2873 C CA . ILE A 1 361 ? 2.509 14.528 -16.581 1.00 93.69 361 ILE A CA 1
ATOM 2874 C C . ILE A 1 361 ? 4.023 14.756 -16.600 1.00 93.69 361 ILE A C 1
ATOM 2876 O O . ILE A 1 361 ? 4.468 15.877 -16.410 1.00 93.69 361 ILE A O 1
ATOM 2880 N N . VAL A 1 362 ? 4.825 13.724 -16.882 1.00 92.19 362 VAL A N 1
ATOM 2881 C CA . VAL A 1 362 ? 6.300 13.829 -16.825 1.00 92.19 362 VAL A CA 1
ATOM 2882 C C . VAL A 1 362 ? 6.867 14.762 -17.907 1.00 92.19 362 VAL A C 1
ATOM 2884 O O . VAL A 1 362 ? 7.943 15.335 -17.748 1.00 92.19 362 VAL A O 1
ATOM 2887 N N . ARG A 1 363 ? 6.159 14.927 -19.031 1.00 91.44 363 ARG A N 1
ATOM 2888 C CA . ARG A 1 363 ? 6.545 15.851 -20.108 1.00 91.44 363 ARG A CA 1
ATOM 2889 C C . ARG A 1 363 ? 6.129 17.295 -19.847 1.00 91.44 363 ARG A C 1
ATOM 2891 O O . ARG A 1 363 ? 6.623 18.164 -20.572 1.00 91.44 363 ARG A O 1
ATOM 2898 N N . SER A 1 364 ? 5.253 17.546 -18.873 1.00 93.88 364 SER A N 1
ATOM 2899 C CA . SER A 1 364 ? 4.783 18.893 -18.576 1.00 93.88 364 SER A CA 1
ATOM 2900 C C . SER A 1 364 ? 5.933 19.785 -18.115 1.00 93.88 364 SER A C 1
ATOM 2902 O O . SER A 1 364 ? 6.953 19.331 -17.589 1.00 93.88 364 SER A O 1
ATOM 2904 N N . ILE A 1 365 ? 5.773 21.082 -18.354 1.00 95.50 365 ILE A N 1
ATOM 2905 C CA . ILE A 1 365 ? 6.768 22.085 -17.984 1.00 95.50 365 ILE A CA 1
ATOM 2906 C C . ILE A 1 365 ? 6.897 22.133 -16.455 1.00 95.50 365 ILE A C 1
ATOM 2908 O O . ILE A 1 365 ? 8.000 22.178 -15.921 1.00 95.50 365 ILE A O 1
ATOM 2912 N N . GLU A 1 366 ? 5.776 22.037 -15.746 1.00 96.50 366 GLU A N 1
ATOM 2913 C CA . GLU A 1 366 ? 5.721 22.061 -14.289 1.00 96.50 366 GLU A CA 1
ATOM 2914 C C . GLU A 1 366 ? 6.408 20.846 -13.657 1.00 96.50 366 GLU A C 1
ATOM 2916 O O . GLU A 1 366 ? 7.122 21.005 -12.671 1.00 96.50 366 GLU A O 1
ATOM 2921 N N . TRP A 1 367 ? 6.255 19.645 -14.233 1.00 95.06 367 TRP A N 1
ATOM 2922 C CA . TRP A 1 367 ? 6.987 18.470 -13.753 1.00 95.06 367 TRP A CA 1
ATOM 2923 C C . TRP A 1 367 ? 8.496 18.655 -13.913 1.00 95.06 367 TRP A C 1
ATOM 2925 O O . TRP A 1 367 ? 9.248 18.377 -12.981 1.00 95.06 367 TRP A O 1
ATOM 2935 N N . LYS A 1 368 ? 8.944 19.162 -15.070 1.00 93.56 368 LYS A N 1
ATOM 2936 C CA . LYS A 1 368 ? 10.366 19.449 -15.309 1.00 93.56 368 LYS A CA 1
ATOM 2937 C C . LYS A 1 368 ? 10.908 20.466 -14.310 1.00 93.56 368 LYS A C 1
ATOM 2939 O O . LYS A 1 368 ? 11.949 20.209 -13.725 1.00 93.56 368 LYS A O 1
ATOM 2944 N N . TYR A 1 369 ? 10.171 21.543 -14.025 1.00 95.38 369 TYR A N 1
ATOM 2945 C CA . TYR A 1 369 ? 10.563 22.504 -12.989 1.00 95.38 369 TYR A CA 1
ATOM 2946 C C . TYR A 1 369 ? 10.697 21.864 -11.607 1.00 95.38 369 TYR A C 1
ATOM 2948 O O . TYR A 1 369 ? 11.677 22.126 -10.916 1.00 95.38 369 TYR A O 1
ATOM 2956 N N . VAL A 1 370 ? 9.745 21.016 -11.203 1.00 93.50 370 VAL A N 1
ATOM 2957 C CA . VAL A 1 370 ? 9.835 20.281 -9.932 1.00 93.50 370 VAL A CA 1
ATOM 2958 C C . VAL A 1 370 ? 11.073 19.386 -9.925 1.00 93.50 370 VAL A C 1
ATOM 2960 O O . VAL A 1 370 ? 11.833 19.391 -8.961 1.00 93.50 370 VAL A O 1
ATOM 2963 N N . GLU A 1 371 ? 11.312 18.637 -10.997 1.00 92.00 371 GLU A N 1
ATOM 2964 C CA . GLU A 1 371 ? 12.438 17.711 -11.078 1.00 92.00 371 GLU A CA 1
ATOM 2965 C C . GLU A 1 371 ? 13.800 18.426 -11.103 1.00 92.00 371 GLU A C 1
ATOM 2967 O O . GLU A 1 371 ? 14.730 17.993 -10.419 1.00 92.00 371 GLU A O 1
ATOM 2972 N N . ASP A 1 372 ? 13.911 19.532 -11.835 1.00 94.12 372 ASP A N 1
ATOM 2973 C CA . ASP A 1 372 ? 15.114 20.362 -11.899 1.00 94.12 372 ASP A CA 1
ATOM 2974 C C . ASP A 1 372 ? 15.368 21.065 -10.560 1.00 94.12 372 ASP A C 1
ATOM 2976 O O . ASP A 1 372 ? 16.498 21.070 -10.065 1.00 94.12 372 ASP A O 1
ATOM 2980 N N . PHE A 1 373 ? 14.314 21.571 -9.907 1.00 95.69 373 PHE A N 1
ATOM 2981 C CA . PHE A 1 373 ? 14.407 22.130 -8.561 1.00 95.69 373 PHE A CA 1
ATOM 2982 C C . PHE A 1 373 ? 14.934 21.089 -7.571 1.00 95.69 373 PHE A C 1
ATOM 2984 O O . PHE A 1 373 ? 15.920 21.358 -6.891 1.00 95.69 373 PHE A O 1
ATOM 2991 N N . LEU A 1 374 ? 14.366 19.879 -7.543 1.00 94.19 374 LEU A N 1
ATOM 2992 C CA . LEU A 1 374 ? 14.802 18.795 -6.651 1.00 94.19 374 LEU A CA 1
ATOM 2993 C C . LEU A 1 374 ? 16.256 18.355 -6.877 1.00 94.19 374 LEU A C 1
ATOM 2995 O O . LEU A 1 374 ? 16.869 17.801 -5.965 1.00 94.19 374 LEU A O 1
ATOM 2999 N N . LYS A 1 375 ? 16.813 18.573 -8.074 1.00 93.44 375 LYS A N 1
ATOM 3000 C CA . LYS A 1 375 ? 18.223 18.290 -8.392 1.00 93.44 375 LYS A CA 1
ATOM 3001 C C . LYS A 1 375 ? 19.155 19.470 -8.096 1.00 93.44 375 LYS A C 1
ATOM 3003 O O . LYS A 1 375 ? 20.363 19.270 -7.998 1.00 93.44 375 LYS A O 1
ATOM 3008 N N . SER A 1 376 ? 18.621 20.682 -7.956 1.00 96.69 376 SER A N 1
ATOM 3009 C CA . SER A 1 376 ? 19.405 21.869 -7.610 1.00 96.69 376 SER A CA 1
ATOM 3010 C C . SER A 1 376 ? 19.889 21.829 -6.148 1.00 96.69 376 SER A C 1
ATOM 3012 O O . SER A 1 376 ? 19.200 21.261 -5.296 1.00 96.69 376 SER A O 1
ATOM 3014 N N . PRO A 1 377 ? 21.019 22.479 -5.799 1.00 97.38 377 PRO A N 1
ATOM 3015 C CA . PRO A 1 377 ? 21.484 22.556 -4.410 1.00 97.38 377 PRO A CA 1
ATOM 3016 C C . PRO A 1 377 ? 20.439 23.140 -3.449 1.00 97.38 377 PRO A C 1
ATOM 3018 O O . PRO A 1 377 ? 20.270 22.640 -2.338 1.00 97.38 377 PRO A O 1
ATOM 3021 N N . LEU A 1 378 ? 19.696 24.160 -3.899 1.00 97.25 378 LEU A N 1
ATOM 3022 C CA . LEU A 1 378 ? 18.632 24.786 -3.114 1.00 97.25 378 LEU A CA 1
ATOM 3023 C C . LEU A 1 378 ? 17.471 23.819 -2.860 1.00 97.25 378 LEU A C 1
ATOM 3025 O O . LEU A 1 378 ? 16.992 23.730 -1.732 1.00 97.25 378 LEU A O 1
ATOM 3029 N N . GLY A 1 379 ? 17.025 23.080 -3.878 1.00 95.75 379 GLY A N 1
ATOM 3030 C CA . GLY A 1 379 ? 15.937 22.118 -3.708 1.00 95.75 379 GLY A CA 1
ATOM 3031 C C . GLY A 1 379 ? 16.340 20.895 -2.889 1.00 95.75 379 GLY A C 1
ATOM 3032 O O . GLY A 1 379 ? 15.532 20.421 -2.094 1.00 95.75 379 GLY A O 1
ATOM 3033 N N . ILE A 1 380 ? 17.594 20.437 -2.988 1.00 95.81 380 ILE A N 1
ATOM 3034 C CA . ILE A 1 380 ? 18.135 19.410 -2.084 1.00 95.81 380 ILE A CA 1
ATOM 3035 C C . ILE A 1 380 ? 18.100 19.915 -0.639 1.00 95.81 380 ILE A C 1
ATOM 3037 O O . ILE A 1 380 ? 17.568 19.223 0.226 1.00 95.81 380 ILE A O 1
ATOM 3041 N N . PHE A 1 381 ? 18.599 21.127 -0.374 1.00 97.50 381 PHE A N 1
ATOM 3042 C CA . PHE A 1 381 ? 18.556 21.728 0.962 1.00 97.50 381 PHE A CA 1
ATOM 3043 C C . PHE A 1 381 ? 17.119 21.863 1.490 1.00 97.50 381 PHE A C 1
ATOM 3045 O O . PHE A 1 381 ? 16.826 21.417 2.599 1.00 97.50 381 PHE A O 1
ATOM 3052 N N . ALA A 1 382 ? 16.203 22.407 0.682 1.00 97.31 382 ALA A N 1
ATOM 3053 C CA . ALA A 1 382 ? 14.796 22.563 1.046 1.00 97.31 382 ALA A CA 1
ATOM 3054 C C . ALA A 1 382 ? 14.121 21.215 1.345 1.00 97.31 382 ALA A C 1
ATOM 3056 O O . ALA A 1 382 ? 13.341 21.103 2.293 1.00 97.31 382 ALA A O 1
ATOM 3057 N N . MET A 1 383 ? 14.437 20.171 0.576 1.00 96.25 383 MET A N 1
ATOM 3058 C CA . MET A 1 383 ? 13.880 18.840 0.794 1.00 96.25 383 MET A CA 1
ATOM 3059 C C . MET A 1 383 ? 14.475 18.166 2.032 1.00 96.25 383 MET A C 1
ATOM 3061 O O . MET A 1 383 ? 13.729 17.573 2.802 1.00 96.25 383 MET A O 1
ATOM 3065 N N . VAL A 1 384 ? 15.780 18.303 2.291 1.00 96.38 384 VAL A N 1
ATOM 3066 C CA . VAL A 1 384 ? 16.395 17.828 3.544 1.00 96.38 384 VAL A CA 1
ATOM 3067 C C . VAL A 1 384 ? 15.749 18.508 4.750 1.00 96.38 384 VAL A C 1
ATOM 3069 O O . VAL A 1 384 ? 15.378 17.824 5.701 1.00 96.38 384 VAL A O 1
ATOM 3072 N N . LEU A 1 385 ? 15.536 19.827 4.690 1.00 97.94 385 LEU A N 1
ATOM 3073 C CA . LEU A 1 385 ? 14.820 20.561 5.732 1.00 97.94 385 LEU A CA 1
ATOM 3074 C C . LEU A 1 385 ? 13.378 20.055 5.892 1.00 97.94 385 LEU A C 1
ATOM 3076 O O . LEU A 1 385 ? 12.925 19.846 7.012 1.00 97.94 385 LEU A O 1
ATOM 3080 N N . THR A 1 386 ? 12.672 19.796 4.789 1.00 98.00 386 THR A N 1
ATOM 3081 C CA . THR A 1 386 ? 11.303 19.252 4.811 1.00 98.00 386 THR A CA 1
ATOM 3082 C C . THR A 1 386 ? 11.256 17.866 5.462 1.00 98.00 386 THR A C 1
ATOM 3084 O O . THR A 1 386 ? 10.425 17.623 6.333 1.00 98.00 386 THR A O 1
ATOM 3087 N N . LEU A 1 387 ? 12.168 16.960 5.095 1.00 97.25 387 LEU A N 1
ATOM 3088 C CA . LEU A 1 387 ? 12.271 15.621 5.687 1.00 97.25 387 LEU A CA 1
ATOM 3089 C C . LEU A 1 387 ? 12.642 15.683 7.176 1.00 97.25 387 LEU A C 1
ATOM 3091 O O . LEU A 1 387 ? 12.105 14.910 7.969 1.00 97.25 387 LEU A O 1
ATOM 3095 N N . LEU A 1 388 ? 13.508 16.624 7.568 1.00 97.19 388 LEU A N 1
ATOM 3096 C CA . LEU A 1 388 ? 13.845 16.875 8.969 1.00 97.19 388 LEU A CA 1
ATOM 3097 C C . LEU A 1 388 ? 12.628 17.373 9.757 1.00 97.19 388 LEU A C 1
ATOM 3099 O O . LEU A 1 388 ? 12.375 16.876 10.850 1.00 97.19 388 LEU A O 1
ATOM 3103 N N . LEU A 1 389 ? 11.849 18.307 9.204 1.00 98.00 389 LEU A N 1
ATOM 3104 C CA . LEU A 1 389 ? 10.610 18.779 9.826 1.00 98.00 389 LEU A CA 1
ATOM 3105 C C . LEU A 1 389 ? 9.601 17.638 9.995 1.00 98.00 389 LEU A C 1
ATOM 3107 O O . LEU A 1 389 ? 9.039 17.496 11.074 1.00 98.00 389 LEU A O 1
ATOM 3111 N N . LEU A 1 390 ? 9.427 16.779 8.984 1.00 97.19 390 LEU A N 1
ATOM 3112 C CA . LEU A 1 390 ? 8.572 15.589 9.092 1.00 97.19 390 LEU A CA 1
ATOM 3113 C C . LEU A 1 390 ? 9.021 14.662 10.226 1.00 97.19 390 LEU A C 1
ATOM 3115 O O . LEU A 1 390 ? 8.192 14.219 11.021 1.00 97.19 390 LEU A O 1
ATOM 3119 N N . TYR A 1 391 ? 10.324 14.390 10.312 1.00 95.75 391 TYR A N 1
ATOM 3120 C CA . TYR A 1 391 ? 10.896 13.557 11.365 1.00 95.75 391 TYR A CA 1
ATOM 3121 C C . TYR A 1 391 ? 10.677 14.169 12.755 1.00 95.75 391 TYR A C 1
ATOM 3123 O O . TYR A 1 391 ? 10.181 13.491 13.651 1.00 95.75 391 TYR A O 1
ATOM 3131 N N . LEU A 1 392 ? 10.980 15.460 12.931 1.00 96.50 392 LEU A N 1
ATOM 3132 C CA . LEU A 1 392 ? 10.810 16.161 14.207 1.00 96.50 392 LEU A CA 1
ATOM 3133 C C . LEU A 1 392 ? 9.338 16.250 14.624 1.00 96.50 392 LEU A C 1
ATOM 3135 O O . LEU A 1 392 ? 9.022 16.016 15.788 1.00 96.50 392 LEU A O 1
ATOM 3139 N N . SER A 1 393 ? 8.425 16.539 13.694 1.00 95.69 393 SER A N 1
ATOM 3140 C CA . SER A 1 393 ? 6.985 16.552 13.970 1.00 95.69 393 SER A CA 1
ATOM 3141 C C . SER A 1 393 ? 6.477 15.176 14.402 1.00 95.69 393 SER A C 1
ATOM 3143 O O . SER A 1 393 ? 5.702 15.096 15.354 1.00 95.69 393 SER A O 1
ATOM 3145 N N . ALA A 1 394 ? 6.933 14.098 13.756 1.00 94.06 394 ALA A N 1
ATOM 3146 C CA . ALA A 1 394 ? 6.578 12.735 14.148 1.00 94.06 394 ALA A CA 1
ATOM 3147 C C . ALA A 1 394 ? 7.159 12.364 15.523 1.00 94.06 394 ALA A C 1
ATOM 3149 O O . ALA A 1 394 ? 6.440 11.828 16.361 1.00 94.06 394 ALA A O 1
ATOM 3150 N N . TRP A 1 395 ? 8.420 12.720 15.787 1.00 93.44 395 TRP A N 1
ATOM 3151 C CA . TRP A 1 395 ? 9.076 12.503 17.080 1.00 93.44 395 TRP A CA 1
ATOM 3152 C C . TRP A 1 395 ? 8.363 13.223 18.235 1.00 93.44 395 TRP A C 1
ATOM 3154 O O . TRP A 1 395 ? 8.234 12.674 19.326 1.00 93.44 395 TRP A O 1
ATOM 3164 N N . LEU A 1 396 ? 7.842 14.427 17.983 1.00 94.31 396 LEU A N 1
ATOM 3165 C CA . LEU A 1 396 ? 7.037 15.192 18.941 1.00 94.31 396 LEU A CA 1
ATOM 3166 C C . LEU A 1 396 ? 5.571 14.722 19.031 1.00 94.31 396 LEU A C 1
ATOM 3168 O O . LEU A 1 396 ? 4.791 15.325 19.766 1.00 94.31 396 LEU A O 1
ATOM 3172 N N . GLY A 1 397 ? 5.164 13.703 18.266 1.00 91.38 397 GLY A N 1
ATOM 3173 C CA . GLY A 1 397 ? 3.780 13.217 18.214 1.00 91.38 397 GLY A CA 1
ATOM 3174 C C . GLY A 1 397 ? 2.785 14.187 17.558 1.00 91.38 397 GLY A C 1
ATOM 3175 O O . GLY A 1 397 ? 1.574 14.027 17.699 1.00 91.38 397 GLY A O 1
ATOM 3176 N N . ARG A 1 398 ? 3.266 15.207 16.834 1.00 93.19 398 ARG A N 1
ATOM 3177 C CA . ARG A 1 398 ? 2.449 16.248 16.189 1.00 93.19 398 ARG A CA 1
ATOM 3178 C C . ARG A 1 398 ? 2.062 15.836 14.766 1.00 93.19 398 ARG A C 1
ATOM 3180 O O . ARG A 1 398 ? 2.536 16.394 13.778 1.00 93.19 398 ARG A O 1
ATOM 3187 N N . TYR A 1 399 ? 1.192 14.837 14.647 1.00 91.81 399 TYR A N 1
ATOM 3188 C CA . TYR A 1 399 ? 0.890 14.206 13.354 1.00 91.81 399 TYR A CA 1
ATOM 3189 C C . TYR A 1 399 ? 0.099 15.077 12.368 1.00 91.81 399 TYR A C 1
ATOM 3191 O O . TYR A 1 399 ? 0.276 14.918 11.160 1.00 91.81 399 TYR A O 1
ATOM 3199 N N . SER A 1 400 ? -0.685 16.054 12.833 1.00 92.12 400 SER A N 1
ATOM 3200 C CA . SER A 1 400 ? -1.282 17.046 11.926 1.00 92.12 400 SER A CA 1
ATOM 3201 C C . SER A 1 400 ? -0.215 17.884 11.215 1.00 92.12 400 SER A C 1
ATOM 3203 O O . SER A 1 400 ? -0.365 18.195 10.035 1.00 92.12 400 SER A O 1
ATOM 3205 N N . ASP A 1 401 ? 0.904 18.186 11.881 1.00 94.88 401 ASP A N 1
ATOM 3206 C CA . ASP A 1 401 ? 2.016 18.895 11.243 1.00 94.88 401 ASP A CA 1
ATOM 3207 C C . ASP A 1 401 ? 2.742 17.996 10.244 1.00 94.88 401 ASP A C 1
ATOM 3209 O O . ASP A 1 401 ? 3.103 18.456 9.164 1.00 94.88 401 ASP A O 1
ATOM 3213 N N . VAL A 1 402 ? 2.895 16.699 10.550 1.00 95.62 402 VAL A N 1
ATOM 3214 C CA . VAL A 1 402 ? 3.429 15.717 9.590 1.00 95.62 402 VAL A CA 1
ATOM 3215 C C . VAL A 1 402 ? 2.605 15.741 8.300 1.00 95.62 402 VAL A C 1
ATOM 3217 O O . VAL A 1 402 ? 3.171 15.744 7.205 1.00 95.62 402 VAL A O 1
ATOM 3220 N N . ALA A 1 403 ? 1.278 15.810 8.403 1.00 94.81 403 ALA A N 1
ATOM 3221 C CA . ALA A 1 403 ? 0.397 15.905 7.245 1.00 94.81 403 ALA A CA 1
ATOM 3222 C C . ALA A 1 403 ? 0.557 17.226 6.478 1.00 94.81 403 ALA A C 1
ATOM 3224 O O . ALA A 1 403 ? 0.753 17.201 5.262 1.00 94.81 403 ALA A O 1
ATOM 3225 N N . ILE A 1 404 ? 0.545 18.365 7.178 1.00 95.69 404 ILE A N 1
ATOM 3226 C CA . ILE A 1 404 ? 0.703 19.697 6.571 1.00 95.69 404 ILE A CA 1
ATOM 3227 C C . ILE A 1 404 ? 2.049 19.809 5.846 1.00 95.69 404 ILE A C 1
ATOM 3229 O O . ILE A 1 404 ? 2.097 20.219 4.687 1.00 95.69 404 ILE A O 1
ATOM 3233 N N . VAL A 1 405 ? 3.144 19.394 6.485 1.00 97.19 405 VAL A N 1
ATOM 3234 C CA . VAL A 1 405 ? 4.479 19.409 5.873 1.00 97.19 405 VAL A CA 1
ATOM 3235 C C . VAL A 1 405 ? 4.540 18.434 4.690 1.00 97.19 405 VAL A C 1
ATOM 3237 O O . VAL A 1 405 ? 5.124 18.760 3.657 1.00 97.19 405 VAL A O 1
ATOM 3240 N N . SER A 1 406 ? 3.868 17.278 4.770 1.00 96.88 406 SER A N 1
ATOM 3241 C CA . SER A 1 406 ? 3.785 16.326 3.649 1.00 96.88 406 SER A CA 1
ATOM 3242 C C . SER A 1 406 ? 3.094 16.923 2.419 1.00 96.88 406 SER A C 1
ATOM 3244 O O . SER A 1 406 ? 3.402 16.526 1.292 1.00 96.88 406 SER A O 1
ATOM 3246 N N . PHE A 1 407 ? 2.193 17.898 2.582 1.00 96.56 407 PHE A N 1
ATOM 3247 C CA . PHE A 1 407 ? 1.532 18.549 1.447 1.00 96.56 407 PHE A CA 1
ATOM 3248 C C . PHE A 1 407 ? 2.488 19.352 0.574 1.00 96.56 407 PHE A C 1
ATOM 3250 O O . PHE A 1 407 ? 2.241 19.434 -0.627 1.00 96.56 407 PHE A O 1
ATOM 3257 N N . LEU A 1 408 ? 3.610 19.840 1.111 1.00 96.62 408 LEU A N 1
ATOM 3258 C CA . LEU A 1 408 ? 4.653 20.490 0.308 1.00 96.62 408 LEU A CA 1
ATOM 3259 C C . LEU A 1 408 ? 5.189 19.564 -0.799 1.00 96.62 408 LEU A C 1
ATOM 3261 O O . LEU A 1 408 ? 5.622 20.033 -1.848 1.00 96.62 408 LEU A O 1
ATOM 3265 N N . ILE A 1 409 ? 5.119 18.248 -0.580 1.00 96.44 409 ILE A N 1
ATOM 3266 C CA . ILE A 1 409 ? 5.566 17.214 -1.519 1.00 96.44 409 ILE A CA 1
ATOM 3267 C C . ILE A 1 409 ? 4.385 16.643 -2.313 1.00 96.44 409 ILE A C 1
ATOM 3269 O O . ILE A 1 409 ? 4.466 16.464 -3.528 1.00 96.44 409 ILE A O 1
ATOM 3273 N N . VAL A 1 410 ? 3.278 16.338 -1.633 1.00 96.75 410 VAL A N 1
ATOM 3274 C CA . VAL A 1 410 ? 2.151 15.591 -2.213 1.00 96.75 410 VAL A CA 1
ATOM 3275 C C . VAL A 1 410 ? 1.238 16.478 -3.061 1.00 96.75 410 VAL A C 1
ATOM 3277 O O . VAL A 1 410 ? 0.765 16.030 -4.109 1.00 96.75 410 VAL A O 1
ATOM 3280 N N . PHE A 1 411 ? 1.005 17.731 -2.657 1.00 96.31 411 PHE A N 1
ATOM 3281 C CA . PHE A 1 411 ? 0.085 18.633 -3.356 1.00 96.31 411 PHE A CA 1
ATOM 3282 C C . PHE A 1 411 ? 0.532 18.952 -4.792 1.00 96.31 411 PHE A C 1
ATOM 3284 O O . PHE A 1 411 ? -0.302 18.805 -5.689 1.00 96.31 411 PHE A O 1
ATOM 3291 N N . PRO A 1 412 ? 1.814 19.285 -5.072 1.00 96.00 412 PRO A N 1
ATOM 3292 C CA . PRO A 1 412 ? 2.270 19.499 -6.446 1.00 96.00 412 PRO A CA 1
ATOM 3293 C C . PRO A 1 412 ? 2.007 18.293 -7.350 1.00 96.00 412 PRO A C 1
ATOM 3295 O O . PRO A 1 412 ? 1.524 18.448 -8.468 1.00 96.00 412 PRO A O 1
ATOM 3298 N N . VAL A 1 413 ? 2.252 17.073 -6.864 1.00 95.56 413 VAL A N 1
ATOM 3299 C CA . VAL A 1 413 ? 2.019 15.860 -7.660 1.00 95.56 413 VAL A CA 1
ATOM 3300 C C . VAL A 1 413 ? 0.532 15.611 -7.887 1.00 95.56 413 VAL A C 1
ATOM 3302 O O . VAL A 1 413 ? 0.142 15.309 -9.013 1.00 95.56 413 VAL A O 1
ATOM 3305 N N . CYS A 1 414 ? -0.311 15.784 -6.864 1.00 97.38 414 CYS A N 1
ATOM 3306 C CA . CYS A 1 414 ? -1.763 15.669 -7.020 1.00 97.38 414 CYS A CA 1
ATOM 3307 C C . CYS A 1 414 ? -2.289 16.688 -8.036 1.00 97.38 414 CYS A C 1
ATOM 3309 O O . CYS A 1 414 ? -3.044 16.323 -8.932 1.00 97.38 414 CYS A O 1
ATOM 3311 N N . TYR A 1 415 ? -1.828 17.939 -7.964 1.00 97.56 415 TYR A N 1
ATOM 3312 C CA . TYR A 1 415 ? -2.163 18.979 -8.935 1.00 97.56 415 TYR A CA 1
ATOM 3313 C C . TYR A 1 415 ? -1.800 18.571 -10.370 1.00 97.56 415 TYR A C 1
ATOM 3315 O O . TYR A 1 415 ? -2.628 18.686 -11.275 1.00 97.56 415 TYR A O 1
ATOM 3323 N N . LEU A 1 416 ? -0.592 18.043 -10.587 1.00 96.94 416 LEU A N 1
ATOM 3324 C CA . LEU A 1 416 ? -0.162 17.595 -11.914 1.00 96.94 416 LEU A CA 1
ATOM 3325 C C . LEU A 1 416 ? -0.984 16.411 -12.422 1.00 96.94 416 LEU A C 1
ATOM 3327 O O . LEU A 1 416 ? -1.321 16.373 -13.605 1.00 96.94 416 LEU A O 1
ATOM 3331 N N . ILE A 1 417 ? -1.350 15.477 -11.542 1.00 96.00 417 ILE A N 1
ATOM 3332 C CA . ILE A 1 417 ? -2.236 14.364 -11.891 1.00 96.00 417 ILE A CA 1
ATOM 3333 C C . ILE A 1 417 ? -3.620 14.883 -12.284 1.00 96.00 417 ILE A C 1
ATOM 3335 O O . ILE A 1 417 ? -4.140 14.488 -13.322 1.00 96.00 417 ILE A O 1
ATOM 3339 N N . ILE A 1 418 ? -4.193 15.812 -11.521 1.00 96.25 418 ILE A N 1
ATOM 3340 C CA . ILE A 1 418 ? -5.500 16.410 -11.824 1.00 96.25 418 ILE A CA 1
ATOM 3341 C C . ILE A 1 418 ? -5.457 17.170 -13.158 1.00 96.25 418 ILE A C 1
ATOM 3343 O O . ILE A 1 418 ? -6.392 17.073 -13.953 1.00 96.25 418 ILE A O 1
ATOM 3347 N N . ARG A 1 419 ? -4.369 17.895 -13.437 1.00 96.38 419 ARG A N 1
ATOM 3348 C CA . ARG A 1 419 ? -4.246 18.732 -14.638 1.00 96.38 419 ARG A CA 1
ATOM 3349 C C . ARG A 1 419 ? -3.936 17.942 -15.911 1.00 96.38 419 ARG A C 1
ATOM 3351 O O . ARG A 1 419 ? -4.502 18.242 -16.957 1.00 96.38 419 ARG A O 1
ATOM 3358 N N . TYR A 1 420 ? -3.044 16.956 -15.834 1.00 94.88 420 TYR A N 1
ATOM 3359 C CA . TYR A 1 420 ? -2.477 16.271 -17.006 1.00 94.88 420 TYR A CA 1
ATOM 3360 C C . TYR A 1 420 ? -2.796 14.769 -17.071 1.00 94.88 420 TYR A C 1
ATOM 3362 O O . TYR A 1 420 ? -2.447 14.111 -18.050 1.00 94.88 420 TYR A O 1
ATOM 3370 N N . GLY A 1 421 ? -3.454 14.216 -16.050 1.00 92.06 421 GLY A N 1
ATOM 3371 C CA . GLY A 1 421 ? -3.715 12.782 -15.911 1.00 92.06 421 GLY A CA 1
ATOM 3372 C C . GLY A 1 421 ? -4.981 12.262 -16.598 1.00 92.06 421 GLY A C 1
ATOM 3373 O O . GLY A 1 421 ? -5.275 11.073 -16.480 1.00 92.06 421 GLY A O 1
ATOM 3374 N N . ARG A 1 422 ? -5.737 13.113 -17.302 1.00 91.56 422 ARG A N 1
ATOM 3375 C CA . ARG A 1 422 ? -6.986 12.705 -17.956 1.00 91.56 422 ARG A CA 1
ATOM 3376 C C . ARG A 1 422 ? -6.710 11.843 -19.190 1.00 91.56 422 ARG A C 1
ATOM 3378 O O . ARG A 1 422 ? -5.990 12.262 -20.094 1.00 91.56 422 ARG A O 1
ATOM 3385 N N . ASP A 1 423 ? -7.337 10.671 -19.244 1.00 82.69 423 ASP A N 1
ATOM 3386 C CA . ASP A 1 423 ? -7.365 9.803 -20.423 1.00 82.69 423 ASP A CA 1
ATOM 3387 C C . ASP A 1 423 ? -8.706 9.061 -20.520 1.00 82.69 423 ASP A C 1
ATOM 3389 O O . ASP A 1 423 ? -9.049 8.246 -19.661 1.00 82.69 423 ASP A O 1
ATOM 3393 N N . ASP A 1 424 ? -9.453 9.331 -21.590 1.00 68.44 424 ASP A N 1
ATOM 3394 C CA . ASP A 1 424 ? -10.820 8.836 -21.787 1.00 68.44 424 ASP A CA 1
ATOM 3395 C C . ASP A 1 424 ? -10.858 7.472 -22.523 1.00 68.44 424 ASP A C 1
ATOM 3397 O O . ASP A 1 424 ? -11.926 6.953 -22.846 1.00 68.44 424 ASP A O 1
ATOM 3401 N N . ARG A 1 425 ? -9.699 6.856 -22.810 1.00 65.56 425 ARG A N 1
ATOM 3402 C CA . ARG A 1 425 ? -9.593 5.726 -23.758 1.00 65.56 425 ARG A CA 1
ATOM 3403 C C . ARG A 1 425 ? -9.797 4.323 -23.176 1.00 65.56 425 ARG A C 1
ATOM 3405 O O . ARG A 1 425 ? -9.775 3.357 -23.935 1.00 65.56 425 ARG A O 1
ATOM 3412 N N . SER A 1 426 ? -9.976 4.163 -21.862 1.00 67.00 426 SER A N 1
ATOM 3413 C CA . SER A 1 426 ? -9.948 2.836 -21.217 1.00 67.00 426 SER A CA 1
ATOM 3414 C C . SER A 1 426 ? -11.271 2.429 -20.553 1.00 67.00 426 SER A C 1
ATOM 3416 O O . SER A 1 426 ? -11.701 3.007 -19.551 1.00 67.00 426 SER A O 1
ATOM 3418 N N . SER A 1 427 ? -11.901 1.378 -21.086 1.00 67.12 427 SER A N 1
ATOM 3419 C CA . SER A 1 427 ? -13.167 0.807 -20.604 1.00 67.12 427 SER A CA 1
ATOM 3420 C C . SER A 1 427 ? -13.102 -0.727 -20.495 1.00 67.12 427 SER A C 1
ATOM 3422 O O . SER A 1 427 ? -12.194 -1.353 -21.041 1.00 67.12 427 SER A O 1
ATOM 3424 N N . GLY A 1 428 ? -14.050 -1.328 -19.764 1.00 74.56 428 GLY A N 1
ATOM 3425 C CA . GLY A 1 428 ? -14.207 -2.785 -19.638 1.00 74.56 428 GLY A CA 1
ATOM 3426 C C . GLY A 1 428 ? -13.603 -3.421 -18.375 1.00 74.56 428 GLY A C 1
ATOM 3427 O O . GLY A 1 428 ? -12.882 -2.783 -17.610 1.00 74.56 428 GLY A O 1
ATOM 3428 N N . LEU A 1 429 ? -13.913 -4.707 -18.155 1.00 72.94 429 LEU A N 1
ATOM 3429 C CA . LEU A 1 429 ? -13.459 -5.506 -16.999 1.00 72.94 429 LEU A CA 1
ATOM 3430 C C . LEU A 1 429 ? -11.939 -5.739 -16.983 1.00 72.94 429 LEU A C 1
ATOM 3432 O O . LEU A 1 429 ? -11.334 -5.752 -15.910 1.00 72.94 429 LEU A O 1
ATOM 3436 N N . ASP A 1 430 ? -11.309 -5.830 -18.157 1.00 79.00 430 ASP A N 1
ATOM 3437 C CA . ASP A 1 430 ? -9.851 -5.972 -18.321 1.00 79.00 430 ASP A CA 1
ATOM 3438 C C . ASP A 1 430 ? -9.061 -4.782 -17.747 1.00 79.00 430 ASP A C 1
ATOM 3440 O O . ASP A 1 430 ? -7.848 -4.850 -17.555 1.00 79.00 430 ASP A O 1
ATOM 3444 N N . TYR A 1 431 ? -9.745 -3.673 -17.448 1.00 86.56 431 TYR A N 1
ATOM 3445 C CA . TYR A 1 431 ? -9.158 -2.526 -16.769 1.00 86.56 431 TYR A CA 1
ATOM 3446 C C . TYR A 1 431 ? -8.865 -2.794 -15.283 1.00 86.56 431 TYR A C 1
ATOM 3448 O O . TYR A 1 431 ? -7.904 -2.246 -14.733 1.00 86.56 431 TYR A O 1
ATOM 3456 N N . PHE A 1 432 ? -9.685 -3.627 -14.639 1.00 89.31 432 PHE A N 1
ATOM 3457 C CA . PHE A 1 432 ? -9.570 -3.985 -13.222 1.00 89.31 432 PHE A CA 1
ATOM 3458 C C . PHE A 1 432 ? -8.944 -5.366 -13.028 1.00 89.31 432 PHE A C 1
ATOM 3460 O O . PHE A 1 432 ? -8.242 -5.593 -12.044 1.00 89.31 432 PHE A O 1
ATOM 3467 N N . LEU A 1 433 ? -9.138 -6.281 -13.978 1.00 89.25 433 LEU A N 1
ATOM 3468 C CA . LEU A 1 433 ? -8.637 -7.645 -13.872 1.00 89.25 433 LEU A CA 1
ATOM 3469 C C . LEU A 1 433 ? -7.284 -7.804 -14.584 1.00 89.25 433 LEU A C 1
ATOM 3471 O O . LEU A 1 433 ? -7.183 -7.555 -15.785 1.00 89.25 433 LEU A O 1
ATOM 3475 N N . PRO A 1 434 ? -6.229 -8.251 -13.879 1.00 87.81 434 PRO A N 1
ATOM 3476 C CA . PRO A 1 434 ? -4.948 -8.527 -14.512 1.00 87.81 434 PRO A CA 1
ATOM 3477 C C . PRO A 1 434 ? -5.048 -9.753 -15.430 1.00 87.81 434 PRO A C 1
ATOM 3479 O O . PRO A 1 434 ? -5.742 -10.722 -15.128 1.00 87.81 434 PRO A O 1
ATOM 3482 N N . LYS A 1 435 ? -4.272 -9.766 -16.524 1.00 85.25 435 LYS A N 1
ATOM 3483 C CA . LYS A 1 435 ? -4.222 -10.914 -17.455 1.00 85.25 435 LYS A CA 1
ATOM 3484 C C . LYS A 1 435 ? -3.710 -12.196 -16.790 1.00 85.25 435 LYS A C 1
ATOM 3486 O O . LYS A 1 435 ? -4.048 -13.304 -17.202 1.00 85.25 435 LYS A O 1
ATOM 3491 N N . ASN A 1 436 ? -2.858 -12.057 -15.775 1.00 86.06 436 ASN A N 1
ATOM 3492 C CA . ASN A 1 436 ? -2.355 -13.175 -14.992 1.00 86.06 436 ASN A CA 1
ATOM 3493 C C . ASN A 1 436 ? -3.346 -13.537 -13.873 1.00 86.06 436 ASN A C 1
ATOM 3495 O O . ASN A 1 436 ? -3.478 -12.796 -12.901 1.00 86.06 436 ASN A O 1
ATOM 3499 N N . ARG A 1 437 ? -3.976 -14.715 -13.971 1.00 87.62 437 ARG A N 1
ATOM 3500 C CA . ARG A 1 437 ? -4.983 -15.199 -13.006 1.00 87.62 437 ARG A CA 1
ATOM 3501 C C . ARG A 1 437 ? -4.468 -15.292 -11.564 1.00 87.62 437 ARG A C 1
ATOM 3503 O O . ARG A 1 437 ? -5.239 -15.086 -10.632 1.00 87.62 437 ARG A O 1
ATOM 3510 N N . TRP A 1 438 ? -3.170 -15.537 -11.364 1.00 89.25 438 TRP A N 1
ATOM 3511 C CA . TRP A 1 438 ? -2.565 -15.533 -10.024 1.00 89.25 438 TRP A CA 1
ATOM 3512 C C . TRP A 1 438 ? -2.622 -14.158 -9.355 1.00 89.25 438 TRP A C 1
ATOM 3514 O O . TRP A 1 438 ? -2.691 -14.067 -8.135 1.00 89.25 438 TRP A O 1
ATOM 3524 N N . LEU A 1 439 ? -2.625 -13.082 -10.142 1.00 93.50 439 LEU A N 1
ATOM 3525 C CA . LEU A 1 439 ? -2.757 -11.724 -9.623 1.00 93.50 439 LEU A CA 1
ATOM 3526 C C . LEU A 1 439 ? -4.218 -11.379 -9.313 1.00 93.50 439 LEU A C 1
ATOM 3528 O O . LEU A 1 439 ? -4.476 -10.634 -8.374 1.00 93.50 439 LEU A O 1
ATOM 3532 N N . THR A 1 440 ? -5.183 -11.967 -10.027 1.00 93.06 440 THR A N 1
ATOM 3533 C CA . THR A 1 440 ? -6.608 -11.868 -9.670 1.00 93.06 440 THR A CA 1
ATOM 3534 C C . THR A 1 440 ? -6.874 -12.471 -8.290 1.00 93.06 440 THR A C 1
ATOM 3536 O O . THR A 1 440 ? -7.631 -11.901 -7.506 1.00 93.06 440 THR A O 1
ATOM 3539 N N . LEU A 1 441 ? -6.197 -13.577 -7.957 1.00 95.38 441 LEU A N 1
ATOM 3540 C CA . LEU A 1 441 ? -6.299 -14.210 -6.641 1.00 95.38 441 LEU A CA 1
ATOM 3541 C C . LEU A 1 441 ? -5.913 -13.254 -5.502 1.00 95.38 441 LEU A C 1
ATOM 3543 O O . LEU A 1 441 ? -6.534 -13.307 -4.449 1.00 95.38 441 LEU A O 1
ATOM 3547 N N . ILE A 1 442 ? -4.959 -12.340 -5.707 1.00 96.56 442 ILE A N 1
ATOM 3548 C CA . ILE A 1 442 ? -4.590 -11.332 -4.697 1.00 96.56 442 ILE A CA 1
ATOM 3549 C C . ILE A 1 442 ? -5.780 -10.429 -4.354 1.00 96.56 442 ILE A C 1
ATOM 3551 O O . ILE A 1 442 ? -6.048 -10.201 -3.177 1.00 96.56 442 ILE A O 1
ATOM 3555 N N . GLY A 1 443 ? -6.523 -9.961 -5.362 1.00 95.94 443 GLY A N 1
ATOM 3556 C CA . GLY A 1 443 ? -7.740 -9.171 -5.148 1.00 95.94 443 GLY A CA 1
ATOM 3557 C C . GLY A 1 443 ? -8.826 -9.964 -4.415 1.00 95.94 443 GLY A C 1
ATOM 3558 O O . GLY A 1 443 ? -9.430 -9.451 -3.477 1.00 95.94 443 GLY A O 1
ATOM 3559 N N . ILE A 1 444 ? -9.018 -11.237 -4.779 1.00 96.75 444 ILE A N 1
ATOM 3560 C CA . ILE A 1 444 ? -9.977 -12.138 -4.116 1.00 96.75 444 ILE A CA 1
ATOM 3561 C C . ILE A 1 444 ? -9.596 -12.364 -2.648 1.00 96.75 444 ILE A C 1
ATOM 3563 O O . ILE A 1 444 ? -10.445 -12.262 -1.767 1.00 96.75 444 ILE A O 1
ATOM 3567 N N . LEU A 1 445 ? -8.322 -12.637 -2.365 1.00 96.69 445 LEU A N 1
ATOM 3568 C CA . LEU A 1 445 ? -7.829 -12.837 -1.002 1.00 96.69 445 LEU A CA 1
ATOM 3569 C C . LEU A 1 445 ? -7.924 -11.554 -0.169 1.00 96.69 445 LEU A C 1
ATOM 3571 O O . LEU A 1 445 ? -8.230 -11.624 1.018 1.00 96.69 445 LEU A O 1
ATOM 3575 N N . PHE A 1 446 ? -7.705 -10.386 -0.776 1.00 97.38 446 PHE A N 1
ATOM 3576 C CA . PHE A 1 446 ? -7.895 -9.109 -0.094 1.00 97.38 446 PHE A CA 1
ATOM 3577 C C . PHE A 1 446 ? -9.369 -8.852 0.235 1.00 97.38 446 PHE A C 1
ATOM 3579 O O . PHE A 1 446 ? -9.687 -8.484 1.365 1.00 97.38 446 PHE A O 1
ATOM 3586 N N . PHE A 1 447 ? -10.278 -9.109 -0.712 1.00 97.69 447 PHE A N 1
ATOM 3587 C CA . PHE A 1 447 ? -11.720 -9.064 -0.463 1.00 97.69 447 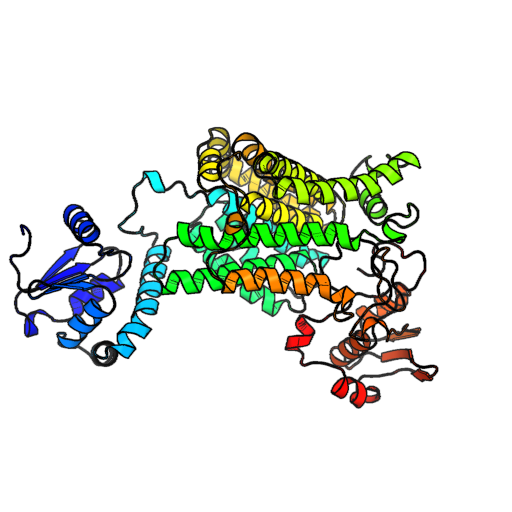PHE A CA 1
ATOM 3588 C C . PHE A 1 447 ? -12.109 -10.013 0.677 1.00 97.69 447 PHE A C 1
ATOM 3590 O O . PHE A 1 447 ? -12.806 -9.615 1.608 1.00 97.69 447 PHE A O 1
ATOM 3597 N N . PHE A 1 448 ? -11.593 -11.246 0.650 1.00 96.69 448 PHE A N 1
ATOM 3598 C CA . PHE A 1 448 ? -11.811 -12.219 1.714 1.00 96.69 448 PHE A CA 1
ATOM 3599 C C . PHE A 1 448 ? -11.283 -11.716 3.066 1.00 96.69 448 PHE A C 1
ATOM 3601 O O . PHE A 1 448 ? -11.995 -11.796 4.060 1.00 96.69 448 PHE A O 1
ATOM 3608 N N . ASN A 1 449 ? -10.088 -11.117 3.120 1.00 95.50 449 ASN A N 1
ATOM 3609 C CA . ASN A 1 449 ? -9.573 -10.498 4.346 1.00 95.50 449 ASN A CA 1
ATOM 3610 C C . ASN A 1 449 ? -10.548 -9.446 4.909 1.00 95.50 449 ASN A C 1
ATOM 3612 O O . ASN A 1 449 ? -10.750 -9.392 6.120 1.00 95.50 449 ASN A O 1
ATOM 3616 N N . CYS A 1 450 ? -11.187 -8.651 4.051 1.00 95.88 450 CYS A N 1
ATOM 3617 C CA . CYS A 1 450 ? -12.129 -7.616 4.478 1.00 95.88 450 CYS A CA 1
ATOM 3618 C C . CYS A 1 450 ? -13.505 -8.166 4.899 1.00 95.88 450 CYS A C 1
ATOM 3620 O O . CYS A 1 450 ? -14.157 -7.582 5.761 1.00 95.88 450 CYS A O 1
ATOM 3622 N N . ILE A 1 451 ? -13.939 -9.316 4.361 1.00 95.31 451 ILE A N 1
ATOM 3623 C CA . ILE A 1 451 ? -15.203 -9.958 4.770 1.00 95.31 451 ILE A CA 1
ATOM 3624 C C . ILE A 1 451 ? -15.071 -10.802 6.049 1.00 95.31 451 ILE A C 1
ATOM 3626 O O . ILE A 1 451 ? -16.080 -11.127 6.674 1.00 95.31 451 ILE A O 1
ATOM 3630 N N . THR A 1 452 ? -13.845 -11.129 6.480 1.00 94.19 452 THR A N 1
ATOM 3631 C CA . THR A 1 452 ? -13.599 -11.965 7.672 1.00 94.19 452 THR A CA 1
ATOM 3632 C C . THR A 1 452 ? -14.336 -11.560 8.959 1.00 94.19 452 THR A C 1
ATOM 3634 O O . THR A 1 452 ? -14.711 -12.488 9.686 1.00 94.19 452 THR A O 1
ATOM 3637 N N . PRO A 1 453 ? -14.618 -10.272 9.264 1.00 93.62 453 PRO A N 1
ATOM 3638 C CA . PRO A 1 453 ? -15.384 -9.916 10.458 1.00 93.62 453 PRO A CA 1
ATOM 3639 C C . PRO A 1 453 ? -16.801 -10.492 10.424 1.00 93.62 453 PRO A C 1
ATOM 3641 O O . PRO A 1 453 ? -17.278 -11.032 11.416 1.00 93.62 453 PRO A O 1
ATOM 3644 N N . TYR A 1 454 ? -17.448 -10.447 9.260 1.00 93.88 454 TYR A N 1
ATOM 3645 C CA . TYR A 1 454 ? -18.810 -10.943 9.059 1.00 93.88 454 TYR A CA 1
ATOM 3646 C C . TYR A 1 454 ? -18.887 -12.468 9.041 1.00 93.88 454 TYR A C 1
ATOM 3648 O O . TYR A 1 454 ? -19.932 -13.040 9.318 1.00 93.88 454 TYR A O 1
ATOM 3656 N N . LEU A 1 455 ? -17.770 -13.138 8.751 1.00 93.88 455 LEU A N 1
ATOM 3657 C CA . LEU A 1 455 ? -17.674 -14.587 8.891 1.00 93.88 455 LEU A CA 1
ATOM 3658 C C . LEU A 1 455 ? -17.425 -15.021 10.345 1.00 93.88 455 LEU A C 1
ATOM 3660 O O . LEU A 1 455 ? -17.429 -16.213 10.625 1.00 93.88 455 LEU A O 1
ATOM 3664 N N . GLY A 1 456 ? -17.160 -14.079 11.254 1.00 92.81 456 GLY A N 1
ATOM 3665 C CA . GLY A 1 456 ? -16.749 -14.345 12.632 1.00 92.81 456 GLY A CA 1
ATOM 3666 C C . GLY A 1 456 ? -15.352 -14.918 12.769 1.00 92.81 456 GLY A C 1
ATOM 3667 O O . GLY A 1 456 ? -15.067 -15.599 13.749 1.00 92.81 456 GLY A O 1
ATOM 3668 N N . LEU A 1 457 ? -14.495 -14.670 11.780 1.00 92.44 457 LEU A N 1
ATOM 3669 C CA . LEU A 1 457 ? -13.132 -15.180 11.734 1.00 92.44 457 LEU A CA 1
ATOM 3670 C C . LEU A 1 457 ? -12.144 -14.206 12.361 1.00 92.44 457 LEU A C 1
ATOM 3672 O O . LEU A 1 457 ? -11.445 -14.567 13.290 1.00 92.44 457 LEU A O 1
ATOM 3676 N N . LYS A 1 458 ? -12.059 -12.978 11.853 1.00 92.00 458 LYS A N 1
ATOM 3677 C CA . LYS A 1 458 ? -11.030 -12.003 12.232 1.00 92.00 458 LYS A CA 1
ATOM 3678 C C . LYS A 1 458 ? -11.627 -10.603 12.186 1.00 92.00 458 LYS A C 1
ATOM 3680 O O . LYS A 1 458 ? -12.313 -10.289 11.223 1.00 92.00 458 LYS A O 1
ATOM 3685 N N . THR A 1 459 ? -11.343 -9.748 13.170 1.00 91.06 459 THR A N 1
ATOM 3686 C CA . THR A 1 459 ? -11.817 -8.346 13.156 1.00 91.06 459 THR A CA 1
ATOM 3687 C C . THR A 1 459 ? -10.722 -7.316 12.917 1.00 91.06 459 THR A C 1
ATOM 3689 O O . THR A 1 459 ? -11.003 -6.262 12.340 1.00 91.06 459 THR A O 1
ATOM 3692 N N . ALA A 1 460 ? -9.466 -7.623 13.245 1.00 89.81 460 ALA A N 1
ATOM 3693 C CA . ALA A 1 460 ? -8.364 -6.691 13.047 1.00 89.81 460 ALA A CA 1
ATOM 3694 C C . ALA A 1 460 ? -7.901 -6.624 11.577 1.00 89.81 460 ALA A C 1
ATOM 3696 O O . ALA A 1 460 ? -7.968 -7.596 10.826 1.00 89.81 460 ALA A O 1
ATOM 3697 N N . GLN A 1 461 ? -7.387 -5.464 11.163 1.00 90.12 461 GLN A N 1
ATOM 3698 C CA . GLN A 1 461 ? -6.854 -5.187 9.817 1.00 90.12 461 GLN A CA 1
ATOM 3699 C C . GLN A 1 461 ? -7.734 -5.661 8.634 1.00 90.12 461 GLN A C 1
ATOM 3701 O O . GLN A 1 461 ? -7.233 -6.136 7.611 1.00 90.12 461 GLN A O 1
ATOM 3706 N N . SER A 1 462 ? -9.050 -5.555 8.788 1.00 92.31 462 SER A N 1
ATOM 3707 C CA . SER A 1 462 ? -10.082 -5.970 7.828 1.00 92.31 462 SER A CA 1
ATOM 3708 C C . SER A 1 462 ? -10.592 -4.809 6.962 1.00 92.31 462 SER A C 1
ATOM 3710 O O . SER A 1 462 ? -11.671 -4.894 6.400 1.00 92.31 462 SER A O 1
ATOM 3712 N N . MET A 1 463 ? -9.847 -3.699 6.878 1.00 93.12 463 MET A N 1
ATOM 3713 C CA . MET A 1 463 ? -10.327 -2.416 6.333 1.00 93.12 463 MET A CA 1
ATOM 3714 C C . MET A 1 463 ? -11.513 -1.814 7.093 1.00 93.12 463 MET A C 1
ATOM 3716 O O . MET A 1 463 ? -12.162 -0.899 6.601 1.00 93.12 463 MET A O 1
ATOM 3720 N N . ASN A 1 464 ? -11.729 -2.223 8.346 1.00 87.06 464 ASN A N 1
ATOM 3721 C CA . ASN A 1 464 ? -12.613 -1.532 9.279 1.00 87.06 464 ASN A CA 1
ATOM 3722 C C . ASN A 1 464 ? -12.025 -0.140 9.607 1.0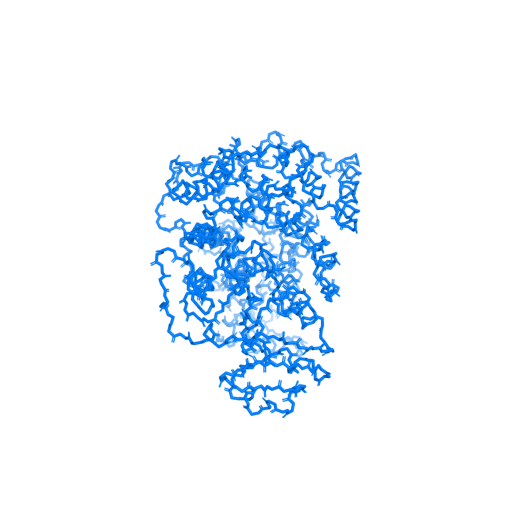0 87.06 464 ASN A C 1
ATOM 3724 O O . ASN A 1 464 ? -11.310 0.020 10.591 1.00 87.06 464 ASN A O 1
ATOM 3728 N N . MET A 1 465 ? -12.221 0.854 8.738 1.00 85.44 465 MET A N 1
ATOM 3729 C CA . MET A 1 465 ? -11.607 2.193 8.751 1.00 85.44 465 MET A CA 1
ATOM 3730 C C . MET A 1 465 ? -12.425 3.183 9.588 1.00 85.44 465 MET A C 1
ATOM 3732 O O . MET A 1 465 ? -13.189 3.967 9.033 1.00 85.44 465 MET A O 1
ATOM 3736 N N . PHE A 1 466 ? -12.275 3.130 10.916 1.00 89.25 466 PHE A N 1
ATOM 3737 C CA . PHE A 1 466 ? -12.995 4.000 11.853 1.00 89.25 466 PHE A CA 1
ATOM 3738 C C . PHE A 1 466 ? -14.499 4.014 11.576 1.00 89.25 466 PHE A C 1
ATOM 3740 O O . PHE A 1 466 ? -15.122 5.053 11.405 1.00 89.25 466 PHE A O 1
ATOM 3747 N N . ALA A 1 467 ? -15.070 2.818 11.466 1.00 92.25 467 ALA A N 1
ATOM 3748 C CA . ALA A 1 467 ? -16.452 2.660 11.057 1.00 92.25 467 ALA A CA 1
ATOM 3749 C C . ALA A 1 467 ? -17.408 2.463 12.237 1.00 92.25 467 ALA A C 1
ATOM 3751 O O . ALA A 1 467 ? -18.546 2.126 11.990 1.00 92.25 467 ALA A O 1
ATOM 3752 N N . ASN A 1 468 ? -16.976 2.559 13.501 1.00 93.44 468 ASN A N 1
ATOM 3753 C CA . ASN A 1 468 ? -17.766 2.136 14.677 1.00 93.44 468 ASN A CA 1
ATOM 3754 C C . ASN A 1 468 ? -18.296 0.682 14.613 1.00 93.44 468 ASN A C 1
ATOM 3756 O O . ASN A 1 468 ? -19.130 0.296 15.421 1.00 93.44 468 ASN A O 1
ATOM 3760 N N . LEU A 1 469 ? -17.813 -0.160 13.693 1.00 92.81 469 LEU A N 1
ATOM 3761 C CA . LEU A 1 469 ? -18.333 -1.516 13.514 1.00 92.81 469 LEU A CA 1
ATOM 3762 C C . LEU A 1 469 ? -18.035 -2.396 14.737 1.00 92.81 469 LEU A C 1
ATOM 3764 O O . LEU A 1 469 ? -16.880 -2.476 15.174 1.00 92.81 469 LEU A O 1
ATOM 3768 N N . ARG A 1 470 ? -19.063 -3.088 15.238 1.00 92.00 470 ARG A N 1
ATOM 3769 C CA . ARG A 1 470 ? -18.976 -4.143 16.255 1.00 92.00 470 ARG A CA 1
ATOM 3770 C C . ARG A 1 470 ? -19.805 -5.345 15.829 1.00 92.00 470 ARG A C 1
ATOM 3772 O O . ARG A 1 470 ? -20.988 -5.198 15.524 1.00 92.00 470 ARG A O 1
ATOM 3779 N N . LEU A 1 471 ? -19.184 -6.520 15.853 1.00 92.12 471 LEU A N 1
ATOM 3780 C CA . LEU A 1 471 ? -19.830 -7.796 15.517 1.00 92.12 471 LEU A CA 1
ATOM 3781 C C . LEU A 1 471 ? -19.746 -8.816 16.667 1.00 92.12 471 LEU A C 1
ATOM 3783 O O . LEU A 1 471 ? -20.363 -9.881 16.626 1.00 92.12 471 LEU A O 1
ATOM 3787 N N . GLU A 1 472 ? -18.988 -8.489 17.708 1.00 91.12 472 GLU A N 1
ATOM 3788 C CA . GLU A 1 472 ? -18.805 -9.280 18.910 1.00 91.12 472 GLU A CA 1
ATOM 3789 C C . GLU A 1 472 ? -20.010 -9.190 19.853 1.00 91.12 472 GLU A C 1
ATOM 3791 O O . GLU A 1 472 ? -20.493 -8.102 20.167 1.00 91.12 472 GLU A O 1
ATOM 3796 N N . LYS A 1 473 ? -20.490 -10.349 20.335 1.00 87.56 473 LYS A N 1
ATOM 3797 C CA . LYS A 1 473 ? -21.685 -10.470 21.206 1.00 87.56 473 LYS A CA 1
ATOM 3798 C C . LYS A 1 473 ? -22.947 -9.763 20.668 1.00 87.56 473 LYS A C 1
ATOM 3800 O O . LYS A 1 473 ? -23.865 -9.471 21.427 1.00 87.56 473 LYS A O 1
ATOM 3805 N N . GLY A 1 474 ? -23.031 -9.559 19.356 1.00 86.69 474 GLY A N 1
ATOM 3806 C CA . GLY A 1 474 ? -24.122 -8.855 18.685 1.00 86.69 474 GLY A CA 1
ATOM 3807 C C . GLY A 1 474 ? -23.585 -8.007 17.535 1.00 86.69 474 GLY A C 1
ATOM 3808 O O . GLY A 1 474 ? -22.402 -7.692 17.499 1.00 86.69 474 GLY A O 1
ATOM 3809 N N . SER A 1 475 ? -24.449 -7.641 16.592 1.00 91.19 475 SER A N 1
ATOM 3810 C CA . SER A 1 475 ? -24.081 -6.792 15.453 1.00 91.19 475 SER A CA 1
ATOM 3811 C C . SER A 1 475 ? -24.753 -5.434 15.589 1.00 91.19 475 SER A C 1
ATOM 3813 O O . SER A 1 475 ? -25.955 -5.379 15.846 1.00 91.19 475 SER A O 1
ATOM 3815 N N . ASN A 1 476 ? -23.995 -4.353 15.402 1.00 93.19 476 ASN A N 1
ATOM 3816 C CA . ASN A 1 476 ? -24.565 -3.015 15.209 1.00 93.19 476 ASN A CA 1
ATOM 3817 C C . ASN A 1 476 ? -24.769 -2.663 13.721 1.00 93.19 476 ASN A C 1
ATOM 3819 O O . ASN A 1 476 ? -25.251 -1.574 13.402 1.00 93.19 476 ASN A O 1
ATOM 3823 N N . HIS A 1 477 ? -24.407 -3.570 12.808 1.00 94.38 477 HIS A N 1
ATOM 3824 C CA . HIS A 1 477 ? -24.534 -3.381 11.367 1.00 94.38 477 HIS A CA 1
ATOM 3825 C C . HIS A 1 477 ? -26.003 -3.438 10.934 1.00 94.38 477 HIS A C 1
ATOM 3827 O O . HIS A 1 477 ? -26.732 -4.359 11.293 1.00 94.38 477 HIS A O 1
ATOM 3833 N N . LEU A 1 478 ? -26.438 -2.478 10.116 1.00 94.62 478 LEU A N 1
ATOM 3834 C CA . LEU A 1 478 ? -27.857 -2.318 9.773 1.00 94.62 478 LEU A CA 1
ATOM 3835 C C . LEU A 1 478 ? -28.351 -3.351 8.753 1.00 94.62 478 LEU A C 1
ATOM 3837 O O . LEU A 1 478 ? -29.524 -3.704 8.758 1.00 94.62 478 LEU A O 1
ATOM 3841 N N . LEU A 1 479 ? -27.463 -3.843 7.882 1.00 92.69 479 LEU A N 1
ATOM 3842 C CA . LEU A 1 479 ? -27.818 -4.828 6.846 1.00 92.69 479 LEU A CA 1
ATOM 3843 C C . LEU A 1 479 ? -27.561 -6.280 7.256 1.00 92.69 479 LEU A C 1
ATOM 3845 O O . LEU A 1 479 ? -28.161 -7.196 6.703 1.00 92.69 479 LEU A O 1
ATOM 3849 N N . LEU A 1 480 ? -26.625 -6.499 8.179 1.00 86.94 480 LEU A N 1
ATOM 3850 C CA . LEU A 1 480 ? -26.146 -7.828 8.541 1.00 86.94 480 LEU A CA 1
ATOM 3851 C C . LEU A 1 480 ? -26.326 -7.993 10.044 1.00 86.94 480 LEU A C 1
ATOM 3853 O O . LEU A 1 480 ? -25.583 -7.419 10.840 1.00 86.94 480 LEU A O 1
ATOM 3857 N N . GLY A 1 481 ? -27.336 -8.776 10.420 1.00 75.38 481 GLY A N 1
ATOM 3858 C CA . GLY A 1 481 ? -27.549 -9.187 11.803 1.00 75.38 481 GLY A CA 1
ATOM 3859 C C . GLY A 1 481 ? -26.473 -10.168 12.280 1.00 75.38 481 GLY A C 1
ATOM 3860 O O . GLY A 1 481 ? -25.353 -10.215 11.772 1.00 75.38 481 GLY A O 1
ATOM 3861 N N . ARG A 1 482 ? -26.814 -11.004 13.261 1.00 68.75 482 ARG A N 1
ATOM 3862 C CA . ARG A 1 482 ? -25.904 -12.024 13.803 1.00 68.75 482 ARG A CA 1
ATOM 3863 C C . ARG A 1 482 ? -25.839 -13.251 12.882 1.00 68.75 482 ARG A C 1
ATOM 3865 O O . ARG A 1 482 ? -26.354 -14.308 13.223 1.00 68.75 482 ARG A O 1
ATOM 3872 N N . VAL A 1 483 ? -25.236 -13.099 11.705 1.00 63.91 483 VAL A N 1
ATOM 3873 C CA . VAL A 1 483 ? -25.008 -14.197 10.752 1.00 63.91 483 VAL A CA 1
ATOM 3874 C C . VAL A 1 483 ? -23.509 -14.420 10.650 1.00 63.91 483 VAL A C 1
ATOM 3876 O O . VAL A 1 483 ? -22.827 -13.708 9.926 1.00 63.91 483 VAL A O 1
ATOM 3879 N N . SER A 1 484 ? -22.997 -15.378 11.418 1.00 77.44 484 SER A N 1
ATOM 3880 C CA . SER A 1 484 ? -21.578 -15.721 11.424 1.00 77.44 484 SER A CA 1
ATOM 3881 C C . SER A 1 484 ? -21.412 -17.240 11.410 1.00 77.44 484 SER A C 1
ATOM 3883 O O . SER A 1 484 ? -21.847 -17.887 12.363 1.00 77.44 484 SER A O 1
ATOM 3885 N N . PRO A 1 485 ? -20.793 -17.824 10.369 1.00 87.88 485 PRO A N 1
ATOM 3886 C CA . PRO A 1 485 ? -20.510 -19.257 10.316 1.00 87.88 485 PRO A CA 1
ATOM 3887 C C . PRO A 1 485 ? -19.532 -19.735 11.398 1.00 87.88 485 PRO A C 1
ATOM 3889 O O . PRO A 1 485 ? -19.555 -20.908 11.753 1.00 87.88 485 PRO A O 1
ATOM 3892 N N . PHE A 1 486 ? -18.672 -18.846 11.912 1.00 92.12 486 PHE A N 1
ATOM 3893 C CA . PHE A 1 486 ? -17.691 -19.164 12.951 1.00 92.12 486 PHE A CA 1
ATOM 3894 C C . PHE A 1 486 ? -18.011 -18.445 14.269 1.00 92.12 486 PHE A C 1
ATOM 3896 O O . PHE A 1 486 ? -18.556 -17.339 14.286 1.00 92.12 486 PHE A O 1
ATOM 3903 N N . GLU A 1 487 ? -17.651 -19.063 15.397 1.00 90.50 487 GLU A N 1
ATOM 3904 C CA . GLU A 1 487 ? -18.086 -18.614 16.728 1.00 90.50 487 GLU A CA 1
ATOM 3905 C C . GLU A 1 487 ? -17.070 -17.750 17.493 1.00 90.50 487 GLU A C 1
ATOM 3907 O O . GLU A 1 487 ? -17.358 -17.335 18.616 1.00 90.50 487 GLU A O 1
ATOM 3912 N N . TYR A 1 488 ? -15.910 -17.408 16.913 1.00 93.44 488 TYR A N 1
ATOM 3913 C CA . TYR A 1 488 ? -14.860 -16.675 17.642 1.00 93.44 488 TYR A CA 1
ATOM 3914 C C . TYR A 1 488 ? -15.337 -15.335 18.226 1.00 93.44 488 TYR A C 1
ATOM 3916 O O . TYR A 1 488 ? -14.887 -14.940 19.299 1.00 93.44 488 TYR A O 1
ATOM 3924 N N . LEU A 1 489 ? -16.270 -14.647 17.556 1.00 92.62 489 LEU A N 1
ATOM 3925 C CA . LEU A 1 489 ? -16.828 -13.364 18.016 1.00 92.62 489 LEU A CA 1
ATOM 3926 C C . LEU A 1 489 ? -17.940 -13.513 19.069 1.00 92.62 489 LEU A C 1
ATOM 3928 O O . LEU A 1 489 ? -18.368 -12.528 19.676 1.00 92.62 489 LEU A O 1
ATOM 3932 N N . ASN A 1 490 ? -18.423 -14.735 19.303 1.00 90.69 490 ASN A N 1
ATOM 3933 C CA . ASN A 1 490 ? -19.406 -15.029 20.345 1.00 90.69 490 ASN A CA 1
ATOM 3934 C C . ASN A 1 490 ? -18.740 -15.328 21.695 1.00 90.69 490 ASN A C 1
ATOM 3936 O O . ASN A 1 490 ? -19.364 -15.102 22.739 1.00 90.69 490 ASN A O 1
ATOM 3940 N N . ASP A 1 491 ? -17.496 -15.810 21.687 1.00 93.06 491 ASP A N 1
ATOM 3941 C CA . ASP A 1 491 ? -16.718 -16.133 22.883 1.00 93.06 491 ASP A CA 1
ATOM 3942 C C . ASP A 1 491 ? -15.808 -14.961 23.271 1.00 93.06 491 ASP A C 1
ATOM 3944 O O . ASP A 1 491 ? -14.642 -14.869 22.886 1.00 93.06 491 ASP A O 1
ATOM 3948 N N . VAL A 1 492 ? -16.392 -14.018 24.009 1.00 93.25 492 VAL A N 1
ATOM 3949 C CA . VAL A 1 492 ? -15.752 -12.779 24.461 1.00 93.25 492 VAL A CA 1
ATOM 3950 C C . VAL A 1 492 ? -15.701 -12.779 25.979 1.00 93.25 492 VAL A C 1
ATOM 3952 O O . VAL A 1 492 ? -16.689 -13.118 26.636 1.00 93.25 492 VAL A O 1
ATOM 3955 N N . VAL A 1 493 ? -14.558 -12.371 26.517 1.00 93.62 493 VAL A N 1
ATOM 3956 C CA . VAL A 1 493 ? -14.253 -12.334 27.945 1.00 93.62 493 VAL A CA 1
ATOM 3957 C C . VAL A 1 493 ? -13.814 -10.931 28.341 1.00 93.62 493 VAL A C 1
ATOM 3959 O O . VAL A 1 493 ? -13.057 -10.278 27.622 1.00 93.62 493 VAL A O 1
ATOM 3962 N N . LEU A 1 494 ? -14.296 -10.470 29.493 1.00 89.25 494 LEU A N 1
ATOM 3963 C CA . LEU A 1 494 ? -13.897 -9.200 30.090 1.00 89.25 494 LEU A CA 1
ATOM 3964 C C . LEU A 1 494 ? -12.856 -9.477 31.186 1.00 89.25 494 LEU A C 1
ATOM 3966 O O . LEU A 1 494 ? -13.201 -10.113 32.189 1.00 89.25 494 LEU A O 1
ATOM 3970 N N . PRO A 1 495 ? -11.592 -9.050 31.016 1.00 83.12 495 PRO A N 1
ATOM 3971 C CA . PRO A 1 495 ? -10.598 -9.143 32.076 1.00 83.12 495 PRO A CA 1
ATOM 3972 C C . PRO A 1 495 ? -10.981 -8.269 33.274 1.00 83.12 495 PRO A C 1
ATOM 3974 O O . PRO A 1 495 ? -11.291 -7.093 33.124 1.00 83.12 495 PRO A O 1
ATOM 3977 N N . ILE A 1 496 ? -10.937 -8.848 34.470 1.00 85.19 496 ILE A N 1
ATOM 3978 C CA . ILE A 1 496 ? -11.248 -8.177 35.742 1.00 85.19 496 ILE A CA 1
ATOM 3979 C C . ILE A 1 496 ? -9.965 -7.626 36.366 1.00 85.19 496 ILE A C 1
ATOM 3981 O O . ILE A 1 496 ? -9.912 -6.499 36.851 1.00 85.19 496 ILE A O 1
ATOM 3985 N N . LYS A 1 497 ? -8.919 -8.455 36.368 1.00 89.19 497 LYS A N 1
ATOM 3986 C CA . LYS A 1 497 ? -7.608 -8.150 36.937 1.00 89.19 497 LYS A CA 1
ATOM 3987 C C . LYS A 1 497 ? -6.548 -8.823 36.091 1.00 89.19 497 LYS A C 1
ATOM 3989 O O . LYS A 1 497 ? -6.708 -9.989 35.739 1.00 89.19 497 LYS A O 1
ATOM 3994 N N . SER A 1 498 ? -5.472 -8.114 35.787 1.00 89.75 498 SER A N 1
ATOM 3995 C CA . SER A 1 498 ? -4.390 -8.665 34.983 1.00 89.75 498 SER A CA 1
ATOM 3996 C C . SER A 1 498 ? -3.031 -8.093 35.363 1.00 89.75 498 SER A C 1
ATOM 3998 O O . SER A 1 498 ? -2.948 -7.000 35.917 1.00 89.75 498 SER A O 1
ATOM 4000 N N . THR A 1 499 ? -1.966 -8.843 35.088 1.00 90.62 499 THR A N 1
ATOM 4001 C CA . THR A 1 499 ? -0.575 -8.398 35.257 1.00 90.62 499 THR A CA 1
ATOM 4002 C C . THR A 1 499 ? 0.325 -9.030 34.196 1.00 90.62 499 THR A C 1
ATOM 4004 O O . THR A 1 499 ? -0.005 -10.073 33.632 1.00 90.62 499 THR A O 1
ATOM 4007 N N . GLY A 1 500 ? 1.482 -8.416 33.928 1.00 86.56 500 GLY A N 1
ATOM 4008 C CA . GLY A 1 500 ? 2.540 -9.021 33.105 1.00 86.56 500 GLY A CA 1
ATOM 4009 C C . GLY A 1 500 ? 2.329 -8.962 31.586 1.00 86.56 500 GLY A C 1
ATOM 4010 O O . GLY A 1 500 ? 3.068 -9.620 30.859 1.00 86.56 500 GLY A O 1
ATOM 4011 N N . SER A 1 501 ? 1.363 -8.177 31.097 1.00 90.25 501 SER A N 1
ATOM 4012 C CA . SER A 1 501 ? 1.188 -7.855 29.673 1.00 90.25 501 SER A CA 1
ATOM 4013 C C . SER A 1 501 ? 0.676 -6.421 29.505 1.00 90.25 501 SER A C 1
ATOM 4015 O O . SER A 1 501 ? -0.326 -6.048 30.113 1.00 90.25 501 SER A O 1
ATOM 4017 N N . ARG A 1 502 ? 1.318 -5.649 28.613 1.00 86.50 502 ARG A N 1
ATOM 4018 C CA . ARG A 1 502 ? 0.859 -4.301 28.221 1.00 86.50 502 ARG A CA 1
ATOM 4019 C C . ARG A 1 502 ? -0.525 -4.329 27.575 1.00 86.50 502 ARG A C 1
ATOM 4021 O O . ARG A 1 502 ? -1.313 -3.409 27.763 1.00 86.50 502 ARG A O 1
ATOM 4028 N N . LYS A 1 503 ? -0.831 -5.387 26.813 1.00 87.81 503 LYS A N 1
ATOM 4029 C CA . LYS A 1 503 ? -2.147 -5.553 26.192 1.00 87.81 503 LYS A CA 1
ATOM 4030 C C . LYS A 1 503 ? -3.204 -5.721 27.273 1.00 87.81 503 LYS A C 1
ATOM 4032 O O . LYS A 1 503 ? -4.203 -5.021 27.237 1.00 87.81 503 LYS A O 1
ATOM 4037 N N . PHE A 1 504 ? -2.988 -6.597 28.253 1.00 90.44 504 PHE A N 1
ATOM 4038 C CA . PHE A 1 504 ? -3.963 -6.761 29.330 1.00 90.44 504 PHE A CA 1
ATOM 4039 C C . PHE A 1 504 ? -4.121 -5.508 30.197 1.00 90.44 504 PHE A C 1
ATOM 4041 O O . PHE A 1 504 ? -5.251 -5.157 30.528 1.00 90.44 504 PHE A O 1
ATOM 4048 N N . GLU A 1 505 ? -3.030 -4.791 30.474 1.00 87.94 505 GLU A N 1
ATOM 4049 C CA . GLU A 1 505 ? -3.075 -3.501 31.170 1.00 87.94 505 GLU A CA 1
ATOM 4050 C C . GLU A 1 505 ? -3.944 -2.480 30.419 1.00 87.94 505 GLU A C 1
ATOM 4052 O O . GLU A 1 505 ? -4.820 -1.857 31.020 1.00 87.94 505 GLU A O 1
ATOM 4057 N N . TYR A 1 506 ? -3.779 -2.365 29.096 1.00 87.62 506 TYR A N 1
ATOM 4058 C CA . TYR A 1 506 ? -4.627 -1.515 28.255 1.00 87.62 506 TYR A CA 1
ATOM 4059 C C . TYR A 1 506 ? -6.098 -1.941 28.310 1.00 87.62 506 TYR A C 1
ATOM 4061 O O . TYR A 1 506 ? -6.970 -1.113 28.560 1.00 87.62 506 TYR A O 1
ATOM 4069 N N . ILE A 1 507 ? -6.377 -3.235 28.129 1.00 89.19 507 ILE A N 1
ATOM 4070 C CA . ILE A 1 507 ? -7.740 -3.784 28.123 1.00 89.19 507 ILE A CA 1
ATOM 4071 C C . ILE A 1 507 ? -8.453 -3.502 29.453 1.00 89.19 507 ILE A C 1
ATOM 4073 O O . ILE A 1 507 ? -9.602 -3.063 29.457 1.00 89.19 507 ILE A O 1
ATOM 4077 N N . GLN A 1 508 ? -7.752 -3.690 30.574 1.00 88.75 508 GLN A N 1
ATOM 4078 C CA . GLN A 1 508 ? -8.270 -3.410 31.910 1.00 88.75 508 GLN A CA 1
ATOM 4079 C C . GLN A 1 508 ? -8.483 -1.906 32.138 1.00 88.75 508 GLN A C 1
ATOM 4081 O O . GLN A 1 508 ? -9.532 -1.514 32.641 1.00 88.75 508 GLN A O 1
ATOM 4086 N N . THR A 1 509 ? -7.522 -1.065 31.741 1.00 88.25 509 THR A N 1
ATOM 4087 C CA . THR A 1 509 ? -7.591 0.398 31.926 1.00 88.25 509 THR A CA 1
ATOM 4088 C C . THR A 1 509 ? -8.719 1.024 31.109 1.00 88.25 509 THR A C 1
ATOM 4090 O O . THR A 1 509 ? -9.420 1.903 31.600 1.00 88.25 509 THR A O 1
ATOM 4093 N N . GLN A 1 510 ? -8.922 0.559 29.873 1.00 87.94 510 GLN A N 1
ATOM 4094 C CA . GLN A 1 510 ? -9.985 1.055 28.991 1.00 87.94 510 GLN A CA 1
ATOM 4095 C C . GLN A 1 510 ? -11.349 0.394 29.259 1.00 87.94 510 GLN A C 1
ATOM 4097 O O . GLN A 1 510 ? -12.376 0.863 28.765 1.00 87.94 510 GLN A O 1
ATOM 4102 N N . GLY A 1 511 ? -11.385 -0.689 30.044 1.00 88.56 511 GLY A N 1
ATOM 4103 C CA . GLY A 1 511 ? -12.612 -1.433 30.333 1.00 88.56 511 GLY A CA 1
ATOM 4104 C C . GLY A 1 511 ? -13.222 -2.086 29.090 1.00 88.56 511 GLY A C 1
ATOM 4105 O O . GLY A 1 511 ? -14.444 -2.149 28.962 1.00 88.56 511 GLY A O 1
ATOM 4106 N N . VAL A 1 512 ? -12.376 -2.533 28.161 1.00 90.94 512 VAL A N 1
ATOM 4107 C CA . VAL A 1 512 ? -12.779 -3.250 26.943 1.00 90.94 512 VAL A CA 1
ATOM 4108 C C . VAL A 1 512 ? -12.593 -4.757 27.135 1.00 90.94 512 VAL A C 1
ATOM 4110 O O . VAL A 1 512 ? -11.949 -5.210 28.077 1.00 90.94 512 VAL A O 1
ATOM 4113 N N . ALA A 1 513 ? -13.184 -5.563 26.263 1.00 92.31 513 ALA A N 1
ATOM 4114 C CA . ALA A 1 513 ? -13.118 -7.018 26.305 1.00 92.31 513 ALA A CA 1
ATOM 4115 C C . ALA A 1 513 ? -12.177 -7.586 25.225 1.00 92.31 513 ALA A C 1
ATOM 4117 O O . ALA A 1 513 ? -11.660 -6.871 24.366 1.00 92.31 513 ALA A O 1
ATOM 4118 N N . LEU A 1 514 ? -11.949 -8.898 25.269 1.00 93.56 514 LEU A N 1
ATOM 4119 C CA . LEU A 1 514 ? -11.167 -9.649 24.285 1.00 93.56 514 LEU A CA 1
ATOM 4120 C C . LEU A 1 514 ? -11.956 -10.867 23.819 1.00 93.56 514 LEU A C 1
ATOM 4122 O O . LEU A 1 514 ? -12.678 -11.474 24.608 1.00 93.56 514 LEU A O 1
ATOM 4126 N N . THR A 1 515 ? -11.753 -11.305 22.577 1.00 94.75 515 THR A N 1
ATOM 4127 C CA . THR A 1 515 ? -12.129 -12.681 22.229 1.00 94.75 515 THR A CA 1
ATOM 4128 C C . THR A 1 515 ? -11.305 -13.653 23.069 1.00 94.75 515 THR A C 1
ATOM 4130 O O . THR A 1 515 ? -10.123 -13.407 23.335 1.00 94.75 515 THR A O 1
ATOM 4133 N N . TYR A 1 516 ? -11.898 -14.773 23.477 1.00 95.75 516 TYR A N 1
ATOM 4134 C CA . TYR A 1 516 ? -11.190 -15.786 24.258 1.00 95.75 516 TYR A CA 1
ATOM 4135 C C . TYR A 1 516 ? -9.946 -16.296 23.517 1.00 95.75 516 TYR A C 1
ATOM 4137 O O . TYR A 1 516 ? -8.880 -16.455 24.109 1.00 95.75 516 TYR A O 1
ATOM 4145 N N . TYR A 1 517 ? -10.040 -16.404 22.188 1.00 95.75 517 TYR A N 1
ATOM 4146 C CA . TYR A 1 517 ? -8.904 -16.678 21.309 1.00 95.75 517 TYR A CA 1
ATOM 4147 C C . TYR A 1 517 ? -7.739 -15.694 21.514 1.00 95.75 517 TYR A C 1
ATOM 4149 O O . TYR A 1 517 ? -6.585 -16.102 21.632 1.00 95.75 517 TYR A O 1
ATOM 4157 N N . SER A 1 518 ? -8.031 -14.391 21.587 1.00 94.44 518 SER A N 1
ATOM 4158 C CA . SER A 1 518 ? -7.014 -13.350 21.780 1.00 94.44 518 SER A CA 1
ATOM 4159 C C . SER A 1 518 ? -6.416 -13.354 23.182 1.00 94.44 518 SER A C 1
ATOM 4161 O O . SER A 1 518 ? -5.251 -12.991 23.335 1.00 94.44 518 SER A O 1
ATOM 4163 N N . LEU A 1 519 ? -7.194 -13.747 24.196 1.00 95.50 519 LEU A N 1
ATOM 4164 C CA . LEU A 1 519 ? -6.697 -13.938 25.558 1.00 95.50 519 LEU A CA 1
ATOM 4165 C C . LEU A 1 519 ? -5.698 -15.101 25.609 1.00 95.50 519 LEU A C 1
ATOM 4167 O O . LEU A 1 519 ? -4.614 -14.952 26.173 1.00 95.50 519 LEU A O 1
ATOM 4171 N N . LEU A 1 520 ? -6.031 -16.231 24.978 1.00 96.00 520 LEU A N 1
ATOM 4172 C CA . LEU A 1 520 ? -5.141 -17.389 24.887 1.00 96.00 520 LEU A CA 1
ATOM 4173 C C . LEU A 1 520 ? -3.850 -17.069 24.113 1.00 96.00 520 LEU A C 1
ATOM 4175 O O . LEU A 1 520 ? -2.767 -17.431 24.571 1.00 96.00 520 LEU A O 1
ATOM 4179 N N . ASP A 1 521 ? -3.941 -16.364 22.975 1.00 94.62 521 ASP A N 1
ATOM 4180 C CA . ASP A 1 521 ? -2.766 -15.926 22.197 1.00 94.62 521 ASP A CA 1
ATOM 4181 C C . ASP A 1 521 ? -1.831 -15.043 23.038 1.00 94.62 521 ASP A C 1
ATOM 4183 O O . ASP A 1 521 ? -0.614 -15.235 23.021 1.00 94.62 521 ASP A O 1
ATOM 4187 N N . GLU A 1 522 ? -2.392 -14.120 23.823 1.00 93.62 522 GLU A N 1
ATOM 4188 C CA . GLU A 1 522 ? -1.617 -13.212 24.670 1.00 93.62 522 GLU A CA 1
ATOM 4189 C C . GLU A 1 522 ? -0.901 -13.942 25.818 1.00 93.62 522 GLU A C 1
ATOM 4191 O O . GLU A 1 522 ? 0.281 -13.682 26.057 1.00 93.62 522 GLU A O 1
ATOM 4196 N N . LEU A 1 523 ? -1.574 -14.890 26.486 1.00 95.25 523 LEU A N 1
ATOM 4197 C CA . LEU A 1 523 ? -0.967 -15.730 27.529 1.00 95.25 523 LEU A CA 1
ATOM 4198 C C . LEU A 1 523 ? 0.125 -16.653 26.970 1.00 95.25 523 LEU A C 1
ATOM 4200 O O . LEU A 1 523 ? 1.134 -16.897 27.630 1.00 95.25 523 LEU A O 1
ATOM 4204 N N . GLU A 1 524 ? -0.048 -17.163 25.748 1.00 94.81 524 GLU A N 1
ATOM 4205 C CA . GLU A 1 524 ? 0.950 -18.014 25.092 1.00 94.81 524 GLU A CA 1
ATOM 4206 C C . GLU A 1 524 ? 2.236 -17.241 24.782 1.00 94.81 524 GLU A C 1
ATOM 4208 O O . GLU A 1 524 ? 3.334 -17.770 24.984 1.00 94.81 524 GLU A O 1
ATOM 4213 N N . ARG A 1 525 ? 2.103 -15.989 24.325 1.00 91.62 525 ARG A N 1
ATOM 4214 C CA . ARG A 1 525 ? 3.232 -15.096 24.026 1.00 91.62 525 ARG A CA 1
ATOM 4215 C C . ARG A 1 525 ? 3.893 -14.539 25.284 1.00 91.62 525 ARG A C 1
ATOM 4217 O O . ARG A 1 525 ? 5.110 -14.379 25.295 1.00 91.62 525 ARG A O 1
ATOM 4224 N N . ASN A 1 526 ? 3.118 -14.292 26.338 1.00 92.44 526 ASN A N 1
ATOM 4225 C CA . ASN A 1 526 ? 3.593 -13.726 27.598 1.00 92.44 526 ASN A CA 1
ATOM 4226 C C . ASN A 1 526 ? 3.362 -14.722 28.737 1.00 92.44 526 ASN A C 1
ATOM 4228 O O . ASN A 1 526 ? 2.422 -14.593 29.517 1.00 92.44 526 ASN A O 1
ATOM 4232 N N . ARG A 1 527 ? 4.254 -15.710 28.865 1.00 92.69 527 ARG A N 1
ATOM 4233 C CA . ARG A 1 527 ? 4.118 -16.812 29.841 1.00 92.69 527 ARG A CA 1
ATOM 4234 C C . ARG A 1 527 ? 4.051 -16.371 31.306 1.00 92.69 527 ARG A C 1
ATOM 4236 O O . ARG A 1 527 ? 3.529 -17.107 32.135 1.00 92.69 527 ARG A O 1
ATOM 4243 N N . ASN A 1 528 ? 4.540 -15.170 31.610 1.00 92.69 528 ASN A N 1
ATOM 4244 C CA . ASN A 1 528 ? 4.505 -14.589 32.953 1.00 92.69 528 ASN A CA 1
ATOM 4245 C C . ASN A 1 528 ? 3.222 -13.789 33.236 1.00 92.69 528 ASN A C 1
ATOM 4247 O O . ASN A 1 528 ? 3.028 -13.347 34.368 1.00 92.69 528 ASN A O 1
ATOM 4251 N N . ALA A 1 529 ? 2.369 -13.569 32.231 1.00 94.19 529 ALA A N 1
ATOM 4252 C CA . ALA A 1 529 ? 1.138 -12.816 32.400 1.00 94.19 529 ALA A CA 1
ATOM 4253 C C . ALA A 1 529 ? 0.088 -13.628 33.172 1.00 94.19 529 ALA A C 1
ATOM 4255 O O . ALA A 1 529 ? -0.009 -14.851 33.037 1.00 94.19 529 ALA A O 1
ATOM 4256 N N . THR A 1 530 ? -0.716 -12.931 33.973 1.00 94.69 530 THR A N 1
ATOM 4257 C CA . THR A 1 530 ? -1.852 -13.515 34.699 1.00 94.69 530 THR A CA 1
ATOM 4258 C C . THR A 1 530 ? -3.111 -12.710 34.419 1.00 94.69 530 THR A C 1
ATOM 4260 O O . THR A 1 530 ? -3.036 -11.489 34.259 1.00 94.69 530 THR A O 1
ATOM 4263 N N . VAL A 1 531 ? -4.266 -13.374 34.346 1.00 95.56 531 VAL A N 1
ATOM 4264 C CA . VAL A 1 531 ? -5.547 -12.708 34.083 1.00 95.56 531 VAL A CA 1
ATOM 4265 C C . VAL A 1 531 ? -6.707 -13.406 34.789 1.00 95.56 531 VAL A C 1
ATOM 4267 O O . VAL A 1 531 ? -6.822 -14.628 34.755 1.00 95.56 531 VAL A O 1
ATOM 4270 N N . SER A 1 532 ? -7.588 -12.629 35.414 1.00 95.00 532 SER A N 1
ATOM 4271 C CA . SER A 1 532 ? -8.861 -13.099 35.964 1.00 95.00 532 SER A CA 1
ATOM 4272 C C . SER A 1 532 ? -10.018 -12.661 35.071 1.00 95.00 532 SER A C 1
ATOM 4274 O O . SER A 1 532 ? -10.061 -11.497 34.674 1.00 95.00 532 SER A O 1
ATOM 4276 N N . PHE A 1 533 ? -10.962 -13.551 34.761 1.00 94.25 533 PHE A N 1
ATOM 4277 C CA . PHE A 1 533 ? -12.095 -13.255 33.873 1.00 94.25 533 PHE A CA 1
ATOM 4278 C C . PHE A 1 533 ? -13.277 -14.211 34.095 1.00 94.25 533 PHE A C 1
ATOM 4280 O O . PHE A 1 533 ? -13.118 -15.314 34.619 1.00 94.25 533 PHE A O 1
ATOM 4287 N N . TRP A 1 534 ? -14.463 -13.799 33.644 1.00 91.25 534 TRP A N 1
ATOM 4288 C CA . TRP A 1 534 ? -15.649 -14.657 33.574 1.00 91.25 534 TRP A CA 1
ATOM 4289 C C . TRP A 1 534 ? -15.794 -15.272 32.182 1.00 91.25 534 TRP A C 1
ATOM 4291 O O . TRP A 1 534 ? -15.707 -14.568 31.175 1.00 91.25 534 TRP A O 1
ATOM 4301 N N . ARG A 1 535 ? -16.079 -16.576 32.119 1.00 92.94 535 ARG A N 1
ATOM 4302 C CA . ARG A 1 535 ? -16.452 -17.278 30.879 1.00 92.94 535 ARG A CA 1
ATOM 4303 C C . ARG A 1 535 ? -17.444 -18.391 31.202 1.00 92.94 535 ARG A C 1
ATOM 4305 O O . ARG A 1 535 ? -17.210 -19.177 32.113 1.00 92.94 535 ARG A O 1
ATOM 4312 N N . GLY A 1 536 ? -18.569 -18.440 30.488 1.00 86.81 536 GLY A N 1
ATOM 4313 C CA . GLY A 1 536 ? -19.591 -19.482 30.679 1.00 86.81 536 GLY A CA 1
ATOM 4314 C C . GLY A 1 536 ? -20.157 -19.572 32.105 1.00 86.81 536 GLY A C 1
ATOM 4315 O O . GLY A 1 536 ? -20.431 -20.668 32.576 1.00 86.81 536 GLY A O 1
ATOM 4316 N N . GLY A 1 537 ? -20.268 -18.448 32.823 1.00 87.00 537 GLY A N 1
ATOM 4317 C CA . GLY A 1 537 ? -20.750 -18.421 34.213 1.00 87.00 537 GLY A CA 1
ATOM 4318 C C . GLY A 1 537 ? -19.740 -18.905 35.263 1.00 87.00 537 GLY A C 1
ATOM 4319 O O . GLY A 1 537 ? -20.070 -18.937 36.443 1.00 87.00 537 GLY A O 1
ATOM 4320 N N . ARG A 1 538 ? -18.507 -19.242 34.864 1.00 92.25 538 ARG A N 1
ATOM 4321 C CA . ARG A 1 538 ? -17.407 -19.604 35.765 1.00 92.25 538 ARG A CA 1
ATOM 4322 C C . ARG A 1 538 ? -16.390 -18.469 35.855 1.00 92.25 538 ARG A C 1
ATOM 4324 O O . ARG A 1 538 ? -15.995 -17.902 34.832 1.00 92.25 538 ARG A O 1
ATOM 4331 N N . LEU A 1 539 ? -15.951 -18.172 37.076 1.00 92.94 539 LEU A N 1
ATOM 4332 C CA . LEU A 1 539 ? -14.836 -17.268 37.336 1.00 92.94 539 LEU A CA 1
ATOM 4333 C C . LEU A 1 539 ? -13.517 -18.039 37.237 1.00 92.94 539 LEU A C 1
ATOM 4335 O O . LEU A 1 539 ? -13.343 -19.084 37.865 1.00 92.94 539 LEU A O 1
ATOM 4339 N N . PHE A 1 540 ? -12.593 -17.506 36.450 1.00 94.31 540 PHE A N 1
ATOM 4340 C CA . PHE A 1 540 ? -11.205 -17.939 36.401 1.00 94.31 540 PHE A CA 1
ATOM 4341 C C . PHE A 1 540 ? -10.377 -16.881 37.124 1.00 94.31 540 PHE A C 1
ATOM 4343 O O . PHE A 1 540 ? -10.342 -15.735 36.682 1.00 94.31 540 PHE A O 1
ATOM 4350 N N . GLU A 1 541 ? -9.738 -17.238 38.237 1.00 93.81 541 GLU A N 1
ATOM 4351 C CA . GLU A 1 541 ? -8.912 -16.314 39.021 1.00 93.81 541 GLU A CA 1
ATOM 4352 C C . GLU A 1 541 ? -7.425 -16.544 38.753 1.00 93.81 541 GLU A C 1
ATOM 4354 O O . GLU A 1 541 ? -6.933 -17.664 38.870 1.00 93.81 541 GLU A O 1
ATOM 4359 N N . GLY A 1 542 ? -6.701 -15.480 38.393 1.00 92.94 542 GLY A N 1
ATOM 4360 C CA . GLY A 1 542 ? -5.248 -15.518 38.223 1.00 92.94 542 GLY A CA 1
ATOM 4361 C C . GLY A 1 542 ? -4.773 -16.522 37.171 1.00 92.94 542 GLY A C 1
ATOM 4362 O O . GLY A 1 542 ? -3.677 -17.069 37.307 1.00 92.94 542 GLY A O 1
ATOM 4363 N N . ALA A 1 543 ? -5.584 -16.776 36.140 1.00 94.06 543 ALA A N 1
ATOM 4364 C CA . ALA A 1 543 ? -5.293 -17.762 35.114 1.00 94.06 543 ALA A CA 1
ATOM 4365 C C . ALA A 1 543 ? -3.986 -17.427 34.386 1.00 94.06 543 ALA A C 1
ATOM 4367 O O . ALA A 1 543 ? -3.720 -16.280 34.012 1.00 94.06 543 ALA A O 1
ATOM 4368 N N . ARG A 1 544 ? -3.177 -18.465 34.188 1.00 95.25 544 ARG A N 1
ATOM 4369 C CA . ARG A 1 544 ? -1.914 -18.457 33.441 1.00 95.25 544 ARG A CA 1
ATOM 4370 C C . ARG A 1 544 ? -2.034 -19.359 32.227 1.00 95.25 544 ARG A C 1
ATOM 4372 O O . ARG A 1 544 ? -2.951 -20.180 32.151 1.00 95.25 544 ARG A O 1
ATOM 4379 N N . TYR A 1 545 ? -1.064 -19.276 31.319 1.00 95.19 545 TYR A N 1
ATOM 4380 C CA . TYR A 1 545 ? -1.011 -20.196 30.185 1.00 95.19 545 TYR A CA 1
ATOM 4381 C C . TYR A 1 545 ? -1.111 -21.663 30.628 1.00 95.19 545 TYR A C 1
ATOM 4383 O O . TYR A 1 545 ? -1.931 -22.397 30.092 1.00 95.19 545 TYR A O 1
ATOM 4391 N N . ASP A 1 546 ? -0.354 -22.073 31.651 1.00 94.38 546 ASP A N 1
ATOM 4392 C CA . ASP A 1 546 ? -0.321 -23.475 32.087 1.00 94.38 546 ASP A CA 1
ATOM 4393 C C . ASP A 1 546 ? -1.685 -23.973 32.586 1.00 94.38 546 ASP A C 1
ATOM 4395 O O . ASP A 1 546 ? -2.057 -25.114 32.324 1.00 94.38 546 ASP A O 1
ATOM 4399 N N . SER A 1 547 ? -2.476 -23.100 33.222 1.00 94.44 547 SER A N 1
ATOM 4400 C CA . SER A 1 547 ? -3.836 -23.432 33.673 1.00 94.44 547 SER A CA 1
ATOM 4401 C C . SER A 1 547 ? -4.850 -23.571 32.533 1.00 94.44 547 SER A C 1
ATOM 4403 O O . SER A 1 547 ? -5.883 -24.206 32.713 1.00 94.44 547 SER A O 1
ATOM 4405 N N . LEU A 1 548 ? -4.560 -22.987 31.367 1.00 95.56 548 LEU A N 1
ATOM 4406 C CA . LEU A 1 548 ? -5.414 -23.003 30.175 1.00 95.56 548 LEU A CA 1
ATOM 4407 C C . LEU A 1 548 ? -4.734 -23.725 29.002 1.00 95.56 548 LEU A C 1
ATOM 4409 O O . LEU A 1 548 ? -5.108 -23.527 27.848 1.00 95.56 548 LEU A O 1
ATOM 4413 N N . LYS A 1 549 ? -3.717 -24.549 29.280 1.00 95.00 549 LYS A N 1
ATOM 4414 C CA . LYS A 1 549 ? -2.881 -25.172 28.250 1.00 95.00 549 LYS A CA 1
ATOM 4415 C C . LYS A 1 549 ? -3.699 -26.048 27.302 1.00 95.00 549 LYS A C 1
ATOM 4417 O O . LYS A 1 549 ? -3.496 -25.975 26.097 1.00 95.00 549 LYS A O 1
ATOM 4422 N N . GLN A 1 550 ? -4.647 -26.814 27.840 1.00 96.06 550 GLN A N 1
ATOM 4423 C CA . GLN A 1 550 ? -5.525 -27.673 27.046 1.00 96.06 550 GLN A CA 1
ATOM 4424 C C . GLN A 1 550 ? -6.389 -26.857 26.070 1.00 96.06 550 GLN A C 1
ATOM 4426 O O . GLN A 1 550 ? -6.438 -27.177 24.885 1.00 96.06 550 GLN A O 1
ATOM 4431 N N . ASP A 1 551 ? -7.004 -25.766 26.539 1.00 95.06 551 ASP A N 1
ATOM 4432 C CA . ASP A 1 551 ? -7.773 -24.848 25.689 1.00 95.06 551 ASP A CA 1
ATOM 4433 C C . ASP A 1 551 ? -6.869 -24.194 24.635 1.00 95.06 551 ASP A C 1
ATOM 4435 O O . ASP A 1 551 ? -7.236 -24.110 23.465 1.00 95.06 551 ASP A O 1
ATOM 4439 N N . ALA A 1 552 ? -5.660 -23.773 25.019 1.00 95.06 552 ALA A N 1
ATOM 4440 C CA . ALA A 1 552 ? -4.697 -23.185 24.096 1.00 95.06 552 ALA A CA 1
ATOM 4441 C C . ALA A 1 552 ? -4.270 -24.166 22.992 1.00 95.06 552 ALA A C 1
ATOM 4443 O O . ALA A 1 552 ? -4.214 -23.770 21.832 1.00 95.06 552 ALA A O 1
ATOM 4444 N N . GLU A 1 553 ? -3.993 -25.427 23.325 1.00 94.94 553 GLU A N 1
ATOM 4445 C CA . GLU A 1 553 ? -3.610 -26.467 22.360 1.00 94.94 553 GLU A CA 1
ATOM 4446 C C . GLU A 1 553 ? -4.772 -26.883 21.448 1.00 94.94 553 GLU A C 1
ATOM 4448 O O . GLU A 1 553 ? -4.543 -27.202 20.283 1.00 94.94 553 GLU A O 1
ATOM 4453 N N . ALA A 1 554 ? -6.013 -26.838 21.943 1.00 96.00 554 ALA A N 1
ATOM 4454 C CA . ALA A 1 554 ? -7.201 -27.172 21.162 1.00 96.00 554 ALA A CA 1
ATOM 4455 C C . ALA A 1 554 ? -7.669 -26.033 20.237 1.00 96.00 554 ALA A C 1
ATOM 4457 O O . ALA A 1 554 ? -8.190 -26.295 19.154 1.00 96.00 554 ALA A O 1
ATOM 4458 N N . ILE A 1 555 ? -7.521 -24.774 20.665 1.00 95.25 555 ILE A N 1
ATOM 4459 C CA . ILE A 1 555 ? -8.124 -23.610 19.994 1.00 95.25 555 ILE A CA 1
ATOM 4460 C C . ILE A 1 555 ? -7.103 -22.820 19.168 1.00 95.25 555 ILE A C 1
ATOM 4462 O O . ILE A 1 555 ? -7.448 -22.307 18.100 1.00 95.25 555 ILE A O 1
ATOM 4466 N N . LEU A 1 556 ? -5.864 -22.654 19.649 1.00 95.75 556 LEU A N 1
ATOM 4467 C CA . LEU A 1 556 ? -4.897 -21.791 18.971 1.00 95.75 556 LEU A CA 1
ATOM 4468 C C . LEU A 1 556 ? -4.301 -22.471 17.744 1.00 95.75 556 LEU A C 1
ATOM 4470 O O . LEU A 1 556 ? -3.713 -23.547 17.803 1.00 95.75 556 LEU A O 1
ATOM 4474 N N . HIS A 1 557 ? -4.330 -21.746 16.633 1.00 95.69 557 HIS A N 1
ATOM 4475 C CA . HIS A 1 557 ? -3.621 -22.140 15.425 1.00 95.69 557 HIS A CA 1
ATOM 4476 C C . HIS A 1 557 ? -2.097 -21.970 15.590 1.00 95.69 557 HIS A C 1
ATOM 4478 O O . HIS A 1 557 ? -1.628 -21.216 16.459 1.00 95.69 557 HIS A O 1
ATOM 4484 N N . PRO A 1 558 ? -1.285 -22.585 14.708 1.00 94.50 558 PRO A N 1
ATOM 4485 C CA . PRO A 1 558 ? 0.154 -22.343 14.662 1.00 94.50 558 PRO A CA 1
ATOM 4486 C C . PRO A 1 558 ? 0.502 -20.849 14.585 1.00 94.50 558 PRO A C 1
ATOM 4488 O O . PRO A 1 558 ? -0.218 -20.056 13.973 1.00 94.50 558 PRO A O 1
ATOM 4491 N N . ARG A 1 559 ? 1.645 -20.452 15.165 1.00 90.31 559 ARG A N 1
ATOM 4492 C CA . ARG A 1 559 ? 2.065 -19.036 15.243 1.00 90.31 559 ARG A CA 1
ATOM 4493 C C . ARG A 1 559 ? 2.104 -18.332 13.882 1.00 90.31 559 ARG A C 1
ATOM 4495 O O . ARG A 1 559 ? 1.741 -17.163 13.800 1.00 90.31 559 ARG A O 1
ATOM 4502 N N . TRP A 1 560 ? 2.487 -19.039 12.817 1.00 88.44 560 TRP A N 1
ATOM 4503 C CA . TRP A 1 560 ? 2.516 -18.477 11.462 1.00 88.44 560 TRP A CA 1
ATOM 4504 C C . TRP A 1 560 ? 1.117 -18.105 10.945 1.00 88.44 560 TRP A C 1
ATOM 4506 O O . TRP A 1 560 ? 0.981 -17.123 10.227 1.00 88.44 560 TRP A O 1
ATOM 4516 N N . PHE A 1 561 ? 0.073 -18.850 11.327 1.00 90.94 561 PHE A N 1
ATOM 4517 C CA . PHE A 1 561 ? -1.311 -18.535 10.969 1.00 90.94 561 PHE A CA 1
ATOM 4518 C C . PHE A 1 561 ? -1.828 -17.395 11.842 1.00 90.94 561 PHE A C 1
ATOM 4520 O O . PHE A 1 561 ? -2.376 -16.413 11.339 1.00 90.94 561 PHE A O 1
ATOM 4527 N N . ARG A 1 562 ? -1.563 -17.483 13.155 1.00 90.69 562 ARG A N 1
ATOM 4528 C CA . ARG A 1 562 ? -1.890 -16.421 14.111 1.00 90.69 562 ARG A CA 1
ATOM 4529 C C . ARG A 1 562 ? -1.302 -15.088 13.693 1.00 90.69 562 ARG A C 1
ATOM 4531 O O . ARG A 1 562 ? -1.981 -14.104 13.881 1.00 90.69 562 ARG A O 1
ATOM 4538 N N . ALA A 1 563 ? -0.140 -15.032 13.040 1.00 86.69 563 ALA A N 1
ATOM 4539 C CA . ALA A 1 563 ? 0.441 -13.801 12.493 1.00 86.69 563 ALA A CA 1
ATOM 4540 C C . ALA A 1 563 ? -0.497 -12.983 11.579 1.00 86.69 563 ALA A C 1
ATOM 4542 O O . ALA A 1 563 ? -0.305 -11.770 11.456 1.00 86.69 563 ALA A O 1
ATOM 4543 N N . TRP A 1 564 ? -1.537 -13.601 11.015 1.00 85.62 564 TRP A N 1
ATOM 4544 C CA . TRP A 1 564 ? -2.523 -12.967 10.136 1.00 85.62 564 TRP A CA 1
ATOM 4545 C C . TRP A 1 564 ? -3.955 -12.999 10.675 1.00 85.62 564 TRP A C 1
ATOM 4547 O O . TRP A 1 564 ? -4.830 -12.356 10.097 1.00 85.62 564 TRP A O 1
ATOM 4557 N N . PHE A 1 565 ? -4.190 -13.704 11.782 1.00 91.25 565 PHE A N 1
ATOM 4558 C CA . PHE A 1 565 ? -5.504 -13.999 12.342 1.00 91.25 565 PHE A CA 1
ATOM 4559 C C . PHE A 1 565 ? -5.612 -13.423 13.761 1.00 91.25 565 PHE A C 1
ATOM 4561 O O . PHE A 1 565 ? -5.269 -14.080 14.743 1.00 91.25 565 PHE A O 1
ATOM 4568 N N . HIS A 1 566 ? -6.065 -12.167 13.842 1.00 89.19 566 HIS A N 1
ATOM 4569 C CA . HIS A 1 566 ? -6.127 -11.362 15.068 1.00 89.19 566 HIS A CA 1
ATOM 4570 C C . HIS A 1 566 ? -7.472 -10.680 15.242 1.00 89.19 566 HIS A C 1
ATOM 4572 O O . HIS A 1 566 ? -8.099 -10.245 14.277 1.00 89.19 566 HIS A O 1
ATOM 4578 N N . PHE A 1 567 ? -7.850 -10.455 16.487 1.00 91.50 567 PHE A N 1
ATOM 4579 C CA . PHE A 1 567 ? -9.041 -9.693 16.821 1.00 91.50 567 PHE A CA 1
ATOM 4580 C C . PHE A 1 567 ? -8.637 -8.363 17.434 1.00 91.50 567 PHE A C 1
ATOM 4582 O O . PHE A 1 567 ? -7.644 -8.280 18.166 1.00 91.50 567 PHE A O 1
ATOM 4589 N N . SER A 1 568 ? -9.405 -7.328 17.113 1.00 89.50 568 SER A N 1
ATOM 4590 C CA . SER A 1 568 ? -9.321 -6.073 17.846 1.00 89.50 568 SER A CA 1
ATOM 4591 C C . SER A 1 568 ? -9.843 -6.284 19.274 1.00 89.50 568 SER A C 1
ATOM 4593 O O . SER A 1 568 ? -10.637 -7.201 19.511 1.00 89.50 568 SER A O 1
ATOM 4595 N N . PRO A 1 569 ? -9.405 -5.461 20.240 1.00 90.25 569 PRO A N 1
ATOM 4596 C CA . PRO A 1 569 ? -10.157 -5.247 21.470 1.00 90.25 569 PRO A CA 1
ATOM 4597 C C . PRO A 1 569 ? -11.648 -5.007 21.191 1.00 90.25 569 PRO A C 1
ATOM 4599 O O . PRO A 1 569 ? -12.032 -4.589 20.101 1.00 90.25 569 PRO A O 1
ATOM 4602 N N . VAL A 1 570 ? -12.497 -5.296 22.171 1.00 89.31 570 VAL A N 1
ATOM 4603 C CA . VAL A 1 570 ? -13.950 -5.305 21.982 1.00 89.31 570 VAL A CA 1
ATOM 4604 C C . VAL A 1 570 ? -14.608 -4.326 22.943 1.00 89.31 570 VAL A C 1
ATOM 4606 O O .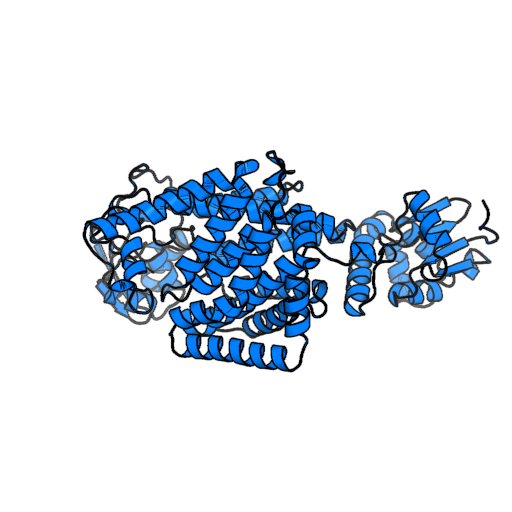 VAL A 1 570 ? -14.679 -4.588 24.142 1.00 89.31 570 VAL A O 1
ATOM 4609 N N . ASP A 1 571 ? -15.154 -3.225 22.430 1.00 89.81 571 ASP A N 1
ATOM 4610 C CA . ASP A 1 571 ? -16.039 -2.365 23.220 1.00 89.81 571 ASP A CA 1
ATOM 4611 C C . ASP A 1 571 ? -17.465 -2.942 23.244 1.00 89.81 571 ASP A C 1
ATOM 4613 O O . ASP A 1 571 ? -18.189 -2.931 22.243 1.00 89.81 571 ASP A O 1
ATOM 4617 N N . LEU A 1 572 ? -17.866 -3.486 24.395 1.00 86.88 572 LEU A N 1
ATOM 4618 C CA . LEU A 1 572 ? -19.199 -4.057 24.605 1.00 86.88 572 LEU A CA 1
ATOM 4619 C C . LEU A 1 572 ? -20.256 -3.003 24.977 1.00 86.88 572 LEU A C 1
ATOM 4621 O O . LEU A 1 572 ? -21.441 -3.341 25.037 1.00 86.88 572 LEU A O 1
ATOM 4625 N N . LYS A 1 573 ? -19.877 -1.736 25.189 1.00 87.44 573 LYS A N 1
ATOM 4626 C CA . LYS A 1 573 ? -20.833 -0.653 25.468 1.00 87.44 573 LYS A CA 1
ATOM 4627 C C . LYS A 1 573 ? -21.730 -0.401 24.254 1.00 87.44 573 LYS A C 1
ATOM 4629 O O . LYS A 1 573 ? -21.363 -0.678 23.114 1.00 87.44 573 LYS A O 1
ATOM 4634 N N . SER A 1 574 ? -22.946 0.070 24.512 1.00 86.06 574 SER A N 1
ATOM 4635 C CA . SER A 1 574 ? -23.921 0.439 23.485 1.00 86.06 574 SER A CA 1
ATOM 4636 C C . SER A 1 574 ? -24.497 1.804 23.861 1.00 86.06 574 SER A C 1
ATOM 4638 O O . SER A 1 574 ? -25.109 1.892 24.928 1.00 86.06 574 SER A O 1
ATOM 4640 N N . PRO A 1 575 ? -24.312 2.855 23.045 1.00 90.19 575 PRO A N 1
ATOM 4641 C CA . PRO A 1 575 ? -23.645 2.866 21.733 1.00 90.19 575 PRO A CA 1
ATOM 4642 C C . PRO A 1 575 ? -22.116 2.643 21.803 1.00 90.19 575 PRO A C 1
ATOM 4644 O O . PRO A 1 575 ? -21.497 2.946 22.825 1.00 90.19 575 PRO A O 1
ATOM 4647 N N . LYS A 1 576 ? -21.503 2.104 20.733 1.00 89.75 576 LYS A N 1
ATOM 4648 C CA . LYS A 1 576 ? -20.040 1.900 20.657 1.00 89.75 576 LYS A CA 1
ATOM 4649 C C . LYS A 1 576 ? -19.310 3.219 20.411 1.00 89.75 576 LYS A C 1
ATOM 4651 O O . LYS A 1 576 ? -19.497 3.856 19.371 1.00 89.75 576 LYS A O 1
ATOM 4656 N N . ILE A 1 577 ? -18.401 3.568 21.318 1.00 89.56 577 ILE A N 1
ATOM 4657 C CA . ILE A 1 577 ? -17.581 4.779 21.217 1.00 89.56 577 ILE A CA 1
ATOM 4658 C C . ILE A 1 577 ? -16.471 4.566 20.178 1.00 89.56 577 ILE A C 1
ATOM 4660 O O . ILE A 1 577 ? -15.911 3.474 20.045 1.00 89.56 577 ILE A O 1
ATOM 4664 N N . CYS A 1 578 ? -16.145 5.611 19.417 1.00 88.00 578 CYS A N 1
ATOM 4665 C CA . CYS A 1 578 ? -15.066 5.533 18.444 1.00 88.00 578 CYS A CA 1
ATOM 4666 C C . CYS A 1 578 ? -13.698 5.276 19.103 1.00 88.00 578 CYS A C 1
ATOM 4668 O O . CYS A 1 578 ? -13.308 5.979 20.029 1.00 88.00 578 CYS A O 1
ATOM 4670 N N . ALA A 1 579 ? -12.939 4.326 18.549 1.00 71.38 579 ALA A N 1
ATOM 4671 C CA . ALA A 1 579 ? -11.500 4.145 18.770 1.00 71.38 579 ALA A CA 1
ATOM 4672 C C . ALA A 1 579 ? -11.028 3.848 20.211 1.00 71.38 579 ALA A C 1
ATOM 4674 O O . ALA A 1 579 ? -9.825 3.867 20.452 1.00 71.38 579 ALA A O 1
ATOM 4675 N N . LEU A 1 580 ? -11.917 3.479 21.144 1.00 63.28 580 LEU A N 1
ATOM 4676 C CA . LEU A 1 580 ? -11.509 2.892 22.437 1.00 63.28 580 LEU A CA 1
ATOM 4677 C C . LEU A 1 580 ? -10.846 1.512 22.290 1.00 63.28 580 LEU A C 1
ATOM 4679 O O . LEU A 1 580 ? -10.272 0.992 23.239 1.00 63.28 580 LEU A O 1
ATOM 4683 N N . ASP A 1 581 ? -10.975 0.896 21.117 1.00 54.84 581 ASP A N 1
ATOM 4684 C CA . ASP A 1 581 ? -10.571 -0.469 20.811 1.00 54.84 581 ASP A CA 1
ATOM 4685 C C . ASP A 1 581 ? -9.429 -0.563 19.781 1.00 54.84 581 ASP A C 1
ATOM 4687 O O . ASP A 1 581 ? -9.270 -1.605 19.135 1.00 54.84 581 ASP A O 1
ATOM 4691 N N . ARG A 1 582 ? -8.668 0.519 19.564 1.00 58.09 582 ARG A N 1
ATOM 4692 C CA . ARG A 1 582 ? -7.726 0.643 18.436 1.00 58.09 582 ARG A CA 1
ATOM 4693 C C . ARG A 1 582 ? -6.356 1.186 18.781 1.00 58.09 582 ARG A C 1
ATOM 4695 O O . ARG A 1 582 ? -6.272 2.116 19.608 1.00 58.09 582 ARG A O 1
#

Secondary structure (DSSP, 8-state):
--S--SSEEEEE-TT-HHHHHHHHHT-THHHHS-EEEEETTS-HHHHHHHHHTT--TTSS-EEEETTEEEETHHHHHHHHHH----SHHHHHHHHHHHSHHHHHHHHHHHHHHHHHHHHHHTPPPTT--GGGGS-TTHHHHHHHHHHHHHHHHHHHHTS-----HHHHHHHHHHHHHHHTTTHHHHHHHHHHHHHHHHHHTPSP-SHHHHHHHHHHHHHHHHHHHHHHHT--HHHHHHHHHHHHHHHHHHHHHHHHHHH-BTTTT-TTT-HHHHHHTT-STTGGG---HHHHHHHHHHHHHHHHHHHHHHHSTTTHHHHHHHHHHHHHHHHTSS-TTHHHHHHHHHHHHHTTS-HHHHHHHHHSHHHHHHHHHHHSHHHHHHHHHHHHHHHHHHHTT-HHHHHHHHHHHHHHHHHHHHHH-------SGGGTS-SSHHHHHHHHHHHHHHHTTTTTS--TTSS--S-----TTS--BSS--S--SS-TTT-EE-EEEEES-HHHHHHHHHT-BEEHHHHHHHHHH-TT-EEEEEETTEEEEEE-TGGGHHHHHHHPPPHHHHTT-----B--SSSPPTTTT-

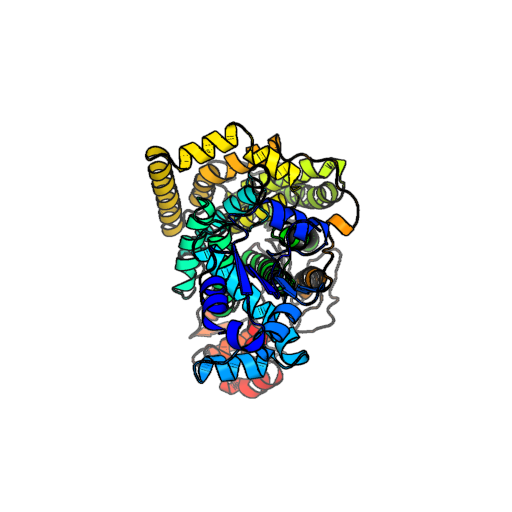Radius of gyration: 28.62 Å; chains: 1; bounding box: 67×58×86 Å

Foldseek 3Di:
DPPDPFQKEKEDAPLQPCGVVVVVQQQLCVQRNDYHYHHCLVCVVVCVVCVVVVAHVLQFIWMQHPNDIDTFLRVQLVSLVRGPHPDPVSVVVSVQSVDSVSSLVCRLVVSLVRVLVCLVVVHDGSPDDPVPPLFLCLLLLLLQLVLQLLQLLCCPQPPPFPDDPLSVLLNVLSVCSNLPPSNVNSVVVSLVSLQVVLVVRFLDAAQLSVLVNLLSVQLVVLVVVCSSRSHDPVLSLLQRLLLLLLSLLLLLVLQLQLLQFDLCQDLVFHLLLVQQCQADDCRNVPDDPVVSNCSSVVSNVLSVVLSVQCQDLVSNLVSLLSLLVVLLRSQLGLDSVSQSSSSSSNSSSCSLFDSQLSSQLCPDPLVVVLSVLCVDPNVVVVVVVLSVQLSVCSNVSVRSSNSVSCCVSSVSSSVSCSVRRDDSPDHDPSSNHGPDVVSVVSSVVLSVLLCCVLQVFAAHSNSSPQSLFDLACWGRRPPRTNRHVDCQSPQKKFWPDKDQDPVNVLSNVLRWIARPQQVLVRLVVRQPMFTWIDTPNDTDHRDHNVNCVVVSVVPDDPPVVVSSTYYWTGDPDPPRHTPSGD

pLDDT: mean 88.94, std 9.24, range [37.59, 98.0]

Sequence (582 aa):
MPFFNVCMQVFYDGECPLCSQYTIKLGLEKAVGLVELINLRERPEMLAWLKSKGVDPDLGMVVFHANRLYHGADAMRLLARLSSAPNVIVYFFNMLLSNSVISAVLYPFLRIGRNLLLLLLGHTSLSRSEVASLSGDRVLFFIFGFFAFLHLLVYEFQFGAKIYWSTYLIAILGLALFWGIKARFSFMLLVAVMAFDSIAQMPSLSNHTILKNFFLSAIVISGVARALRGHTWNQFWSDILPVGRTLLVIMYFFGVFHKINQDFLNPQVSCALALWDMMPGILPSFRGEYLDYVYIYGTFTVEGALLVLLFVPQLRHIGISLGMAFHMLLALSAYAMYAPFSVLSIFLHACFLSPDASRNIVRSIEWKYVEDFLKSPLGIFAMVLTLLLLYLSAWLGRYSDVAIVSFLIVFPVCYLIIRYGRDDRSSGLDYFLPKNRWLTLIGILFFFNCITPYLGLKTAQSMNMFANLRLEKGSNHLLLGRVSPFEYLNDVVLPIKSTGSRKFEYIQTQGVALTYYSLLDELERNRNATVSFWRGGRLFEGARYDSLKQDAEAILHPRWFRAWFHFSPVDLKSPKICALDR